Protein AF-A0AB38XUI8-F1 (afdb_monomer_lite)

Sequence (449 aa):
MATIQISPALLRLGAYDFNLREKRDERARERDRKMQDQQKALLKIERERARHKERVVAVERRLTELEGVLDTSTDVDVRADAIREHTVLMREWRGLGVIPAAEKLDAALESLRHARELAEGTLPTLKRMATENLKNAHNQHEHEKWAVYLEQLDACERREEDRRITEWSQKSRTRMIATFSELDWNAFLEQPGEIAMVTLTYPGDWQAVAPDAKTVYAHLNRLRLQFQRDWGRELLGVWKREFQRRGAPHYHLLMVVPEGACTVKSPVTSEKVQVDFTGWLAATWAKIVAADQSSGERARHLMAGTGVHHTRQSFESSRHASFYFSKYAAKSADGGSKGYQNVAPAQWIESGAGIGRFWGVFGLKKVMAVALITADEMIFFGRVLARWAHAQFGTKRRMLGKWRAGWLLMDDAPGMAKDLFRALNAYRSGDKKLPVGMRGSVTLRQATQ

Foldseek 3Di:
DDKDWFFPVADDDDDDDDDDPVVVVVVVVVVVVVVVVVVVVVVVVVVVVVVLVVLLVVLVVLLVVLVVCCVPDPDPVSVVVSVVVNVVSVVVNVVSVPDPPVRVLVVVLVCLVVDPDDDPPPLVVQLVVLVVQCVVPPDPVSVVVSVVSNVSSVVSVVVVLVVFDQWCDPVNLVVLLVQLLQWNCVVQVPDPAFKWWKKFWAFPVQCVQDVELVSVVVLVVQLQVVCCVFVVDGWFWKKFWWADPVQTIMMIITTGADDDWTWDQDLPPRDTDTDGSLQVSLRSSLCSRVVPPDPVRSVVCSVVRMDIGGDPDDPPASLSRSVVVSVVNCPQCPPDPNVNGGGHDPSHVVVVDRSDRRMDTTPIDRRTDIDDDDPVLVVVLLLLVVQLCCQVPNPDDFPQDPPSSTDDRDRCSNVVVVQSVVQSVCVVVVHPDRDPSSCHDPVVNVVVD

pLDDT: mean 74.23, std 16.99, range [22.23, 98.0]

Secondary structure (DSSP, 8-state):
-EEEEE-STT---S---S-TTHHHHHHHHHHHHHHHHHHHHHHHHHHHHHHHHHHHHHHHHHHHHHHHHHHH---HHHHHHHHHHHHHHHHHHHHTT---HHHHHHHHHHHHHH-SS--SSHHHHHHHHHHHHHHT--SHHHHHHHHHHHHHHHHHHHHHHHH---B--HHHHHHHHHHHHTB-HHHHHTSSSEEEEEEE---TTHHHH-SSHHHHHHHHHHHHHHHHHHSSS---EEEEEEE-TTS-EEEEEEEEEPPS-EEEE-TTT--EEEE-HHHHHHHHHHHHHSTTS-HHHHHHHHHHSEEEEE--S---SHHHHHHHHHHHHHGGGSSSTTGGGGB--HHHHHT------SEEEESPPBP-EEEEE-HHHHHHHHHHHHHHHHHHHTTS--EE-GGG-EE---S-HHHHHHHHHHHHHHHHHT-----GGGG--HHHHHTT-

InterPro domains:
  IPR056906 Replication-associated protein ORF2/G2P domain [PF23343] (197-332)

Radius of gyration: 29.85 Å; chains: 1; bounding box: 70×62×89 Å

Structure (mmCIF, N/CA/C/O backbone):
data_AF-A0AB38XUI8-F1
#
_entry.id   AF-A0AB38XUI8-F1
#
loop_
_atom_site.group_PDB
_atom_site.id
_atom_site.type_symbol
_atom_site.label_atom_id
_atom_site.label_alt_id
_atom_site.label_comp_id
_atom_site.label_asym_id
_atom_site.label_entity_id
_atom_site.label_seq_id
_atom_site.pdbx_PDB_ins_code
_atom_site.Cartn_x
_atom_site.Cartn_y
_atom_site.Cartn_z
_atom_site.occupancy
_atom_site.B_iso_or_equiv
_atom_site.auth_seq_id
_atom_site.auth_comp_id
_atom_site.auth_asym_id
_atom_site.auth_atom_id
_atom_site.pdbx_PDB_model_num
ATOM 1 N N . MET A 1 1 ? 26.097 -6.450 -15.087 1.00 22.31 1 MET A N 1
ATOM 2 C CA . MET A 1 1 ? 24.732 -6.965 -15.335 1.00 22.31 1 MET A CA 1
ATOM 3 C C . MET A 1 1 ? 23.747 -5.812 -15.245 1.00 22.31 1 MET A C 1
ATOM 5 O O . MET A 1 1 ? 23.709 -5.156 -14.211 1.00 22.31 1 MET A O 1
ATOM 9 N N . ALA A 1 2 ? 23.004 -5.530 -16.315 1.00 22.23 2 ALA A N 1
ATOM 10 C CA . ALA A 1 2 ? 21.940 -4.529 -16.316 1.00 22.23 2 ALA A CA 1
ATOM 11 C C . ALA A 1 2 ? 20.593 -5.238 -16.508 1.00 22.23 2 ALA A C 1
ATOM 13 O O . ALA A 1 2 ? 20.420 -5.988 -17.463 1.00 22.23 2 ALA A O 1
ATOM 14 N N . THR A 1 3 ? 19.660 -5.017 -15.586 1.00 23.91 3 THR A N 1
ATOM 15 C CA . THR A 1 3 ? 18.293 -5.543 -15.651 1.00 23.91 3 THR A CA 1
ATOM 16 C C . THR A 1 3 ? 17.431 -4.533 -16.402 1.00 23.91 3 THR A C 1
ATOM 18 O O . THR A 1 3 ? 17.243 -3.417 -15.914 1.00 23.91 3 THR A O 1
ATOM 21 N N . ILE A 1 4 ? 16.899 -4.893 -17.574 1.00 33.00 4 ILE A N 1
ATOM 22 C CA . ILE A 1 4 ? 15.810 -4.122 -18.190 1.00 33.00 4 ILE A CA 1
ATOM 23 C C . ILE A 1 4 ? 14.504 -4.592 -17.556 1.00 33.00 4 ILE A C 1
ATOM 25 O O . ILE A 1 4 ? 14.179 -5.776 -17.586 1.00 33.00 4 ILE A O 1
ATOM 29 N N . GLN A 1 5 ? 13.774 -3.650 -16.973 1.00 32.94 5 GLN A N 1
ATOM 30 C CA . GLN A 1 5 ? 12.448 -3.860 -16.420 1.00 32.94 5 GLN A CA 1
ATOM 31 C C . GLN A 1 5 ? 11.414 -3.483 -17.489 1.00 32.94 5 GLN A C 1
ATOM 33 O O . GLN A 1 5 ? 11.161 -2.306 -17.735 1.00 32.94 5 GLN A O 1
ATOM 38 N N . ILE A 1 6 ? 10.854 -4.488 -18.161 1.00 36.38 6 ILE A N 1
ATOM 39 C CA . ILE A 1 6 ? 9.693 -4.343 -19.053 1.00 36.38 6 ILE A CA 1
ATOM 40 C C . ILE A 1 6 ? 8.450 -4.708 -18.232 1.00 36.38 6 ILE A C 1
ATOM 42 O O . ILE A 1 6 ? 8.545 -5.634 -17.432 1.00 36.38 6 ILE A O 1
ATOM 46 N N . SER A 1 7 ? 7.315 -4.020 -18.422 1.00 29.34 7 SER A N 1
ATOM 47 C CA . SER A 1 7 ? 6.051 -4.270 -17.706 1.00 29.34 7 SER A CA 1
ATOM 48 C C . SER A 1 7 ? 5.098 -5.269 -18.416 1.00 29.34 7 SER A C 1
ATOM 50 O O . SER A 1 7 ? 4.423 -4.873 -19.354 1.00 29.34 7 SER A O 1
ATOM 52 N N . PRO A 1 8 ? 5.029 -6.557 -18.025 1.00 31.69 8 PRO A N 1
ATOM 53 C CA . PRO A 1 8 ? 4.013 -7.604 -18.168 1.00 31.69 8 PRO A CA 1
ATOM 54 C C . PRO A 1 8 ? 2.541 -7.445 -18.488 1.00 31.69 8 PRO A C 1
ATOM 56 O O . PRO A 1 8 ? 1.861 -8.464 -18.396 1.00 31.69 8 PRO A O 1
ATOM 59 N N . ALA A 1 9 ? 2.012 -6.299 -18.897 1.00 30.09 9 ALA A N 1
ATOM 60 C CA . ALA A 1 9 ? 0.751 -6.311 -19.654 1.00 30.09 9 ALA A CA 1
ATOM 61 C C . ALA A 1 9 ? 0.889 -7.109 -20.996 1.00 30.09 9 ALA A C 1
ATOM 63 O O . ALA A 1 9 ? 0.419 -6.686 -22.040 1.00 30.09 9 ALA A O 1
ATOM 64 N N . LEU A 1 10 ? 1.664 -8.206 -21.016 1.00 36.53 10 LEU A N 1
ATOM 65 C CA . LEU A 1 10 ? 2.715 -8.448 -22.001 1.00 36.53 10 LEU A CA 1
ATOM 66 C C . LEU A 1 10 ? 3.276 -9.887 -22.021 1.00 36.53 10 LEU A C 1
ATOM 68 O O . LEU A 1 10 ? 3.996 -10.247 -22.947 1.00 36.53 10 LEU A O 1
ATOM 72 N N . LEU A 1 11 ? 2.956 -10.755 -21.058 1.00 28.22 11 LEU A N 1
ATOM 73 C CA . LEU A 1 11 ? 3.385 -12.159 -21.111 1.00 28.22 11 LEU A CA 1
ATOM 74 C C . LEU A 1 11 ? 2.245 -13.092 -20.728 1.00 28.22 11 LEU A C 1
ATOM 76 O O . LEU A 1 11 ? 2.038 -13.356 -19.547 1.00 28.22 11 LEU A O 1
ATOM 80 N N . ARG A 1 12 ? 1.555 -13.608 -21.752 1.00 26.92 12 ARG A N 1
ATOM 81 C CA . ARG A 1 12 ? 1.104 -15.006 -21.887 1.00 26.92 12 ARG A CA 1
ATOM 82 C C . ARG A 1 12 ? 0.215 -15.128 -23.119 1.00 26.92 12 ARG A C 1
ATOM 84 O O . ARG A 1 12 ? -0.955 -14.804 -23.034 1.00 26.92 12 ARG A O 1
ATOM 91 N N . LEU A 1 13 ? 0.742 -15.666 -24.213 1.00 26.94 13 LEU A N 1
ATOM 92 C CA . LEU A 1 13 ? -0.017 -16.587 -25.063 1.00 26.94 13 LEU A CA 1
ATOM 93 C C . LEU A 1 13 ? 0.980 -17.549 -25.710 1.00 26.94 13 LEU A C 1
ATOM 95 O O . LEU A 1 13 ? 1.659 -17.232 -26.681 1.00 26.94 13 LEU A O 1
ATOM 99 N N . GLY A 1 14 ? 1.088 -18.716 -25.088 1.00 29.19 14 GLY A N 1
ATOM 100 C CA . GLY A 1 14 ? 1.850 -19.864 -25.549 1.00 29.19 14 GLY A CA 1
ATOM 101 C C . GLY A 1 14 ? 1.426 -21.052 -24.700 1.00 29.19 14 GLY A C 1
ATOM 102 O O . GLY A 1 14 ? 2.014 -21.280 -23.651 1.00 29.19 14 GLY A O 1
ATOM 103 N N . ALA A 1 15 ? 0.370 -21.729 -25.162 1.00 28.17 15 ALA A N 1
ATOM 104 C CA . ALA A 1 15 ? -0.296 -22.897 -24.580 1.00 28.17 15 ALA A CA 1
ATOM 105 C C . ALA A 1 15 ? -1.107 -22.647 -23.285 1.00 28.17 15 ALA A C 1
ATOM 107 O O . ALA A 1 15 ? -0.548 -22.383 -22.226 1.00 28.17 15 ALA A O 1
ATOM 108 N N . TYR A 1 16 ? -2.438 -22.787 -23.336 1.00 25.38 16 TYR A N 1
ATOM 109 C CA . TYR A 1 16 ? -3.068 -24.039 -22.894 1.00 25.38 16 TYR A CA 1
ATOM 110 C C . TYR A 1 16 ? -4.595 -24.062 -23.045 1.00 25.38 16 TYR A C 1
ATOM 112 O O . TYR A 1 16 ? -5.301 -23.088 -22.801 1.00 25.38 16 TYR A O 1
ATOM 120 N N . ASP A 1 17 ? -5.005 -25.265 -23.417 1.00 29.25 17 ASP A N 1
ATOM 121 C CA . ASP A 1 17 ? -6.295 -25.848 -23.752 1.00 29.25 17 ASP A CA 1
ATOM 122 C C . ASP A 1 17 ? -7.455 -25.685 -22.747 1.00 29.25 17 ASP A C 1
ATOM 124 O O . ASP A 1 17 ? -7.273 -25.495 -21.537 1.00 29.25 17 ASP A O 1
ATOM 128 N N . PHE A 1 18 ? -8.662 -25.846 -23.293 1.00 30.31 18 PHE A N 1
ATOM 129 C CA . PHE A 1 18 ? -9.975 -25.838 -22.650 1.00 30.31 18 PHE A CA 1
ATOM 130 C C . PHE A 1 18 ? -10.109 -26.959 -21.600 1.00 30.31 18 PHE A C 1
ATOM 132 O O . PHE A 1 18 ? -10.164 -28.132 -21.942 1.00 30.31 18 PHE A O 1
ATOM 139 N N . ASN A 1 19 ? -10.190 -26.597 -20.312 1.00 39.06 19 ASN A N 1
ATOM 140 C CA . ASN A 1 19 ? -11.051 -27.244 -19.299 1.00 39.06 19 ASN A CA 1
ATOM 141 C C . ASN A 1 19 ? -10.868 -26.547 -17.936 1.00 39.06 19 ASN A C 1
ATOM 143 O O . ASN A 1 19 ? -10.040 -26.929 -17.106 1.00 39.06 19 ASN A O 1
ATOM 147 N N . LEU A 1 20 ? -11.605 -25.449 -17.726 1.00 36.53 20 LEU A N 1
ATOM 148 C CA . LEU A 1 20 ? -11.442 -24.537 -16.579 1.00 36.53 20 LEU A CA 1
ATOM 149 C C . LEU A 1 20 ? -12.380 -24.816 -15.393 1.00 36.53 20 LEU A C 1
ATOM 151 O O . LEU A 1 20 ? -12.177 -24.238 -14.324 1.00 36.53 20 LEU A O 1
ATOM 155 N N . ARG A 1 21 ? -13.387 -25.683 -15.551 1.00 36.25 21 ARG A N 1
ATOM 156 C CA . ARG A 1 21 ? -14.367 -25.970 -14.489 1.00 36.25 21 ARG A CA 1
ATOM 157 C C . ARG A 1 21 ? -13.890 -27.065 -13.533 1.00 36.25 21 ARG A C 1
ATOM 159 O O . ARG A 1 21 ? -13.834 -26.822 -12.337 1.00 36.25 21 ARG A O 1
ATOM 166 N N . GLU A 1 22 ? -13.406 -28.188 -14.055 1.00 38.72 22 GLU A N 1
ATOM 167 C CA . GLU A 1 22 ? -12.910 -29.314 -13.241 1.00 38.72 22 GLU A CA 1
ATOM 168 C C . GLU A 1 22 ? -11.632 -28.955 -12.456 1.00 38.72 22 GLU A C 1
ATOM 170 O O . GLU A 1 22 ? -11.520 -29.203 -11.256 1.00 38.72 22 GLU A O 1
ATOM 175 N N . LYS A 1 23 ? -10.713 -28.209 -13.089 1.00 45.94 23 LYS A N 1
ATOM 176 C CA . LYS A 1 23 ? -9.478 -27.717 -12.450 1.00 45.94 23 LYS A CA 1
ATOM 177 C C . LYS A 1 23 ? -9.719 -26.662 -11.366 1.00 45.94 23 LYS A C 1
ATOM 179 O O . LYS A 1 23 ? -8.810 -26.396 -10.582 1.00 45.94 23 LYS A O 1
ATOM 184 N N . ARG A 1 24 ? -10.880 -25.995 -11.326 1.00 45.84 24 ARG A N 1
ATOM 185 C CA . ARG A 1 24 ? -11.182 -24.970 -10.306 1.00 45.84 24 ARG A CA 1
ATOM 186 C C . ARG A 1 24 ? -11.507 -25.612 -8.961 1.00 45.84 24 ARG A C 1
ATOM 188 O O . ARG A 1 24 ? -10.969 -25.156 -7.953 1.00 45.84 24 ARG A O 1
ATOM 195 N N . ASP A 1 25 ? -12.283 -26.689 -8.976 1.00 45.75 25 ASP A N 1
ATOM 196 C CA . ASP A 1 25 ? -12.695 -27.403 -7.767 1.00 45.75 25 ASP A CA 1
ATOM 197 C C . ASP A 1 25 ? -11.553 -28.248 -7.201 1.00 45.75 25 ASP A C 1
ATOM 199 O O . ASP A 1 25 ? -11.343 -28.286 -5.988 1.00 45.75 25 ASP A O 1
ATOM 203 N N . GLU A 1 26 ? -10.735 -28.840 -8.072 1.00 48.94 26 GLU A N 1
ATOM 204 C CA . GLU A 1 26 ? -9.533 -29.569 -7.669 1.00 48.94 26 GLU A CA 1
ATOM 205 C C . GLU A 1 26 ? -8.489 -28.625 -7.043 1.00 48.94 26 GLU A C 1
ATOM 207 O O . GLU A 1 26 ? -7.968 -28.897 -5.962 1.00 48.94 26 GLU A O 1
ATOM 212 N N . ARG A 1 27 ? -8.281 -27.432 -7.628 1.00 54.72 27 ARG A N 1
ATOM 213 C CA . ARG A 1 27 ? -7.409 -26.385 -7.058 1.00 54.72 27 ARG A CA 1
ATOM 214 C C . ARG A 1 27 ? -7.965 -25.754 -5.784 1.00 54.72 27 ARG A C 1
ATOM 216 O O . ARG A 1 27 ? -7.176 -25.209 -5.016 1.00 54.72 27 ARG A O 1
ATOM 223 N N . ALA A 1 28 ? -9.282 -25.746 -5.583 1.00 51.09 28 ALA A N 1
ATOM 224 C CA . ALA A 1 28 ? -9.900 -25.265 -4.348 1.00 51.09 28 ALA A CA 1
ATOM 225 C C . ALA A 1 28 ? -9.664 -26.267 -3.209 1.00 51.09 28 ALA A C 1
ATOM 227 O O . ALA A 1 28 ? -9.125 -25.888 -2.173 1.00 51.09 28 ALA A O 1
ATOM 228 N N . ARG A 1 29 ? -9.912 -27.563 -3.451 1.00 62.28 29 ARG A N 1
ATOM 229 C CA . ARG A 1 29 ? -9.604 -28.635 -2.486 1.00 62.28 29 ARG A CA 1
ATOM 230 C C . ARG A 1 29 ? -8.107 -28.730 -2.191 1.00 62.28 29 ARG A C 1
ATOM 232 O O . ARG A 1 29 ? -7.712 -28.916 -1.043 1.00 62.28 29 ARG A O 1
ATOM 239 N N . GLU A 1 30 ? -7.260 -28.552 -3.205 1.00 60.50 30 GLU A N 1
ATOM 240 C CA . GLU A 1 30 ? -5.805 -28.519 -3.035 1.00 60.50 30 GLU A CA 1
ATOM 241 C C . GLU A 1 30 ? -5.346 -27.288 -2.234 1.00 60.50 30 GLU A C 1
ATOM 243 O O . GLU A 1 30 ? -4.426 -27.395 -1.423 1.00 60.50 30 GLU A O 1
ATOM 248 N N . ARG A 1 31 ? -5.994 -26.125 -2.406 1.00 60.06 31 ARG A N 1
ATOM 249 C CA . ARG A 1 31 ? -5.732 -24.926 -1.591 1.00 60.06 31 ARG A CA 1
ATOM 250 C C . ARG A 1 31 ? -6.140 -25.119 -0.139 1.00 60.06 31 ARG A C 1
ATOM 252 O O . ARG A 1 31 ? -5.352 -24.768 0.731 1.00 60.06 31 ARG A O 1
ATOM 259 N N . ASP A 1 32 ? -7.306 -25.696 0.119 1.00 60.72 32 ASP A N 1
ATOM 260 C CA . ASP A 1 32 ? -7.783 -25.930 1.484 1.00 60.72 32 ASP A CA 1
ATOM 261 C C . ASP A 1 32 ? -6.918 -26.965 2.205 1.00 60.72 32 ASP A C 1
ATOM 263 O O . ASP A 1 32 ? -6.529 -26.756 3.355 1.00 60.72 32 ASP A O 1
ATOM 267 N N . ARG A 1 33 ? -6.502 -28.028 1.503 1.00 68.62 33 ARG A N 1
ATOM 268 C CA . ARG A 1 33 ? -5.540 -29.004 2.029 1.00 68.62 33 ARG A CA 1
ATOM 269 C C . ARG A 1 33 ? -4.186 -28.354 2.323 1.00 68.62 33 ARG A C 1
ATOM 271 O O . ARG A 1 33 ? -3.662 -28.527 3.417 1.00 68.62 33 ARG A O 1
ATOM 278 N N . LYS A 1 34 ? -3.663 -27.523 1.410 1.00 63.59 34 LYS A N 1
ATOM 279 C CA . LYS A 1 34 ? -2.417 -26.764 1.632 1.00 63.59 34 LYS A CA 1
ATOM 280 C C . LYS A 1 34 ? -2.531 -25.772 2.790 1.00 63.59 34 LYS A C 1
ATOM 282 O O . LYS A 1 34 ? -1.576 -25.634 3.542 1.00 63.59 34 LYS A O 1
ATOM 287 N N . MET A 1 35 ? -3.677 -25.116 2.965 1.00 57.41 35 MET A N 1
ATOM 288 C CA . MET A 1 35 ? -3.933 -24.212 4.092 1.00 57.41 35 MET A CA 1
ATOM 289 C C . MET A 1 35 ? -3.971 -24.961 5.429 1.00 57.41 35 MET A C 1
ATOM 291 O O . MET A 1 35 ? -3.376 -24.502 6.403 1.00 57.41 35 MET A O 1
ATOM 295 N N . GLN A 1 36 ? -4.613 -26.132 5.477 1.00 66.06 36 GLN A N 1
ATOM 296 C CA . GLN A 1 36 ? -4.626 -26.983 6.670 1.00 66.06 36 GLN A CA 1
ATOM 297 C C . GLN A 1 36 ? -3.237 -27.552 6.987 1.00 66.06 36 GLN A C 1
ATOM 299 O O . GLN A 1 36 ? -2.828 -27.564 8.149 1.00 66.06 36 GLN A O 1
ATOM 304 N N . ASP A 1 37 ? -2.482 -27.969 5.970 1.00 67.44 37 ASP A N 1
ATOM 305 C CA . ASP A 1 37 ? -1.108 -28.447 6.135 1.00 67.44 37 ASP A CA 1
ATOM 306 C C . ASP A 1 37 ? -0.173 -27.312 6.588 1.00 67.44 37 ASP A C 1
ATOM 308 O O . ASP A 1 37 ? 0.671 -27.519 7.461 1.00 67.44 37 ASP A O 1
ATOM 312 N N . GLN A 1 38 ? -0.377 -26.084 6.095 1.00 55.72 38 GLN A N 1
ATOM 313 C CA . GLN A 1 38 ? 0.326 -24.886 6.566 1.00 55.72 38 GLN A CA 1
ATOM 314 C C . GLN A 1 38 ? -0.019 -24.541 8.018 1.00 55.72 38 GLN A C 1
ATOM 316 O O . GLN A 1 38 ? 0.884 -24.238 8.794 1.00 55.72 38 GLN A O 1
ATOM 321 N N . GLN A 1 39 ? -1.288 -24.630 8.426 1.00 57.84 39 GLN A N 1
ATOM 322 C CA . GLN A 1 39 ? -1.681 -24.421 9.825 1.00 57.84 39 GLN A CA 1
ATOM 323 C C . GLN A 1 39 ? -1.080 -25.481 10.756 1.00 57.84 39 GLN A C 1
ATOM 325 O O . GLN A 1 39 ? -0.577 -25.143 11.827 1.00 57.84 39 GLN A O 1
ATOM 330 N N . LYS A 1 40 ? -1.059 -26.754 10.342 1.00 68.75 40 LYS A N 1
ATOM 331 C CA . LYS A 1 40 ? -0.398 -27.829 11.099 1.00 68.75 40 LYS A CA 1
ATOM 332 C C . LYS A 1 40 ? 1.114 -27.618 11.189 1.00 68.75 40 LYS A C 1
ATOM 334 O O . LYS A 1 40 ? 1.689 -27.827 12.256 1.00 68.75 40 LYS A O 1
ATOM 339 N N . ALA A 1 41 ? 1.751 -27.172 10.105 1.00 60.34 41 ALA A N 1
ATOM 340 C CA . ALA A 1 41 ? 3.170 -26.833 10.098 1.00 60.34 41 ALA A CA 1
ATOM 341 C C . ALA A 1 41 ? 3.477 -25.648 11.027 1.00 60.34 41 ALA A C 1
ATOM 343 O O . ALA A 1 41 ? 4.437 -25.716 11.787 1.00 60.34 41 ALA A O 1
ATOM 344 N N . LEU A 1 42 ? 2.638 -24.607 11.038 1.00 52.91 42 LEU A N 1
ATOM 345 C CA . LEU A 1 42 ? 2.782 -23.461 11.942 1.00 52.91 42 LEU A CA 1
ATOM 346 C C . LEU A 1 42 ? 2.653 -23.871 13.412 1.00 52.91 42 LEU A C 1
ATOM 348 O O . LEU A 1 42 ? 3.529 -23.540 14.204 1.00 52.91 42 LEU A O 1
ATOM 352 N N . LEU A 1 43 ? 1.643 -24.673 13.764 1.00 68.75 43 LEU A N 1
ATOM 353 C CA . LEU A 1 43 ? 1.487 -25.200 15.126 1.00 68.75 43 LEU A CA 1
ATOM 354 C C . LEU A 1 43 ? 2.669 -26.088 15.545 1.00 68.75 43 LEU A C 1
ATOM 356 O O . LEU A 1 43 ? 3.088 -26.072 16.703 1.00 68.75 43 LEU A O 1
ATOM 360 N N . LYS A 1 44 ? 3.229 -26.866 14.610 1.00 69.00 44 LYS A N 1
ATOM 361 C CA . LYS A 1 44 ? 4.438 -27.663 14.853 1.00 69.00 44 LYS A CA 1
ATOM 362 C C . LYS A 1 44 ? 5.652 -26.764 15.107 1.00 69.00 44 LYS A C 1
ATOM 364 O O . LYS A 1 44 ? 6.352 -26.990 16.090 1.00 69.00 44 LYS A O 1
ATOM 369 N N . ILE A 1 45 ? 5.848 -25.727 14.291 1.00 56.75 45 ILE A N 1
ATOM 370 C CA . ILE A 1 45 ? 6.918 -24.731 14.452 1.00 56.75 45 ILE A CA 1
ATOM 371 C C . ILE A 1 45 ? 6.777 -23.990 15.786 1.00 56.75 45 ILE A C 1
ATOM 373 O O . ILE A 1 45 ? 7.771 -23.788 16.475 1.00 56.75 45 ILE A O 1
ATOM 377 N N . GLU A 1 46 ? 5.566 -23.606 16.189 1.00 58.81 46 GLU A N 1
ATOM 378 C CA . GLU A 1 46 ? 5.318 -22.941 17.475 1.00 58.81 46 GLU A CA 1
ATOM 379 C C . GLU A 1 46 ? 5.665 -23.847 18.661 1.00 58.81 46 GLU A C 1
ATOM 381 O O . GLU A 1 46 ? 6.355 -23.412 19.585 1.00 58.81 46 GLU A O 1
ATOM 386 N N . ARG A 1 47 ? 5.277 -25.128 18.611 1.00 73.56 47 ARG A N 1
ATOM 387 C CA . ARG A 1 47 ? 5.658 -26.124 19.629 1.00 73.56 47 ARG A CA 1
ATOM 388 C C . ARG A 1 47 ? 7.163 -26.377 19.660 1.00 73.56 47 ARG A C 1
ATOM 390 O O . ARG A 1 47 ? 7.739 -26.529 20.733 1.00 73.56 47 ARG A O 1
ATOM 397 N N . GLU A 1 48 ? 7.812 -26.439 18.501 1.00 69.69 48 GLU A N 1
ATOM 398 C CA . GLU A 1 48 ? 9.269 -26.577 18.402 1.00 69.69 48 GLU A CA 1
ATOM 399 C C . GLU A 1 48 ? 9.993 -25.340 18.942 1.00 69.69 48 GLU A C 1
ATOM 401 O O . GLU A 1 48 ? 10.948 -25.497 19.696 1.00 69.69 48 GLU A O 1
ATOM 406 N N . ARG A 1 49 ? 9.494 -24.127 18.672 1.00 63.59 49 ARG A N 1
ATOM 407 C CA . ARG A 1 49 ? 10.018 -22.878 19.249 1.00 63.59 49 ARG A CA 1
ATOM 408 C C . ARG A 1 49 ? 9.858 -22.816 20.764 1.00 63.59 49 ARG A C 1
ATOM 410 O O . ARG A 1 49 ? 10.788 -22.382 21.439 1.00 63.59 49 ARG A O 1
ATOM 417 N N . ALA A 1 50 ? 8.715 -23.247 21.298 1.00 71.12 50 ALA A N 1
ATOM 418 C CA . ALA A 1 50 ? 8.491 -23.305 22.742 1.00 71.12 50 ALA A CA 1
ATOM 419 C C . ALA A 1 50 ? 9.481 -24.268 23.418 1.00 71.12 50 ALA A C 1
ATOM 421 O O . ALA A 1 50 ? 10.204 -23.859 24.322 1.00 71.12 50 ALA A O 1
ATOM 422 N N . ARG A 1 51 ? 9.613 -25.495 22.890 1.00 75.88 51 ARG A N 1
ATOM 423 C CA . ARG A 1 51 ? 10.589 -26.487 23.380 1.00 75.88 51 ARG A CA 1
ATOM 424 C C . ARG A 1 51 ? 12.032 -26.009 23.258 1.00 75.88 51 ARG A C 1
ATOM 426 O O . ARG A 1 51 ? 12.834 -26.233 24.155 1.00 75.88 51 ARG A O 1
ATOM 433 N N . HIS A 1 52 ? 12.364 -25.340 22.157 1.00 76.06 52 HIS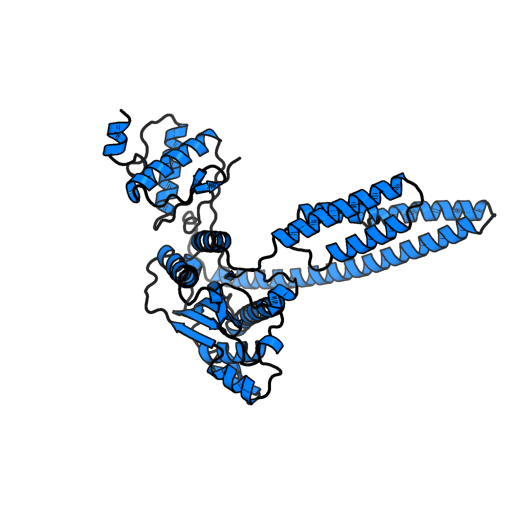 A N 1
ATOM 434 C CA . HIS A 1 52 ? 13.683 -24.756 21.953 1.00 76.06 52 HIS A CA 1
ATOM 435 C C . HIS A 1 52 ? 13.993 -23.687 23.009 1.00 76.06 52 HIS A C 1
ATOM 437 O O . HIS A 1 52 ? 15.055 -23.722 23.622 1.00 76.06 52 HIS A O 1
ATOM 443 N N . LYS A 1 53 ? 13.042 -22.784 23.281 1.00 71.06 53 LYS A N 1
ATOM 444 C CA . LYS A 1 53 ? 13.178 -21.748 24.312 1.00 71.06 53 LYS A CA 1
ATOM 445 C C . LYS A 1 53 ? 13.349 -22.349 25.710 1.00 71.06 53 LYS A C 1
ATOM 447 O O . LYS A 1 53 ? 14.214 -21.903 26.454 1.00 71.06 53 LYS A O 1
ATOM 452 N N . GLU A 1 54 ? 12.561 -23.366 26.051 1.00 84.88 54 GLU A N 1
ATOM 453 C CA . GLU A 1 54 ? 12.700 -24.099 27.316 1.00 84.88 54 GLU A CA 1
ATOM 454 C C . GLU A 1 54 ? 14.072 -24.772 27.435 1.00 84.88 54 GLU A C 1
ATOM 456 O O . GLU A 1 54 ? 14.701 -24.704 28.491 1.00 84.88 54 GLU A O 1
ATOM 461 N N . ARG A 1 55 ? 14.575 -25.369 26.344 1.00 86.50 55 ARG A N 1
ATOM 462 C CA . ARG A 1 55 ? 15.889 -26.018 26.333 1.00 86.50 55 ARG A CA 1
ATOM 463 C C . ARG A 1 55 ? 17.028 -25.021 26.516 1.00 86.50 55 ARG A C 1
ATOM 465 O O . ARG A 1 55 ? 17.927 -25.305 27.297 1.00 86.50 55 ARG A O 1
ATOM 472 N N . VAL A 1 56 ? 16.970 -23.862 25.857 1.00 76.00 56 VAL A N 1
ATOM 473 C CA . VAL A 1 56 ? 17.956 -22.783 26.038 1.00 76.00 56 VAL A CA 1
ATOM 474 C C . VAL A 1 56 ? 18.021 -22.353 27.503 1.00 76.00 56 VAL A C 1
ATOM 476 O O . VAL A 1 56 ? 19.097 -22.378 28.088 1.00 76.00 56 VAL A O 1
ATOM 479 N N . VAL A 1 57 ? 16.869 -22.062 28.119 1.00 80.50 57 VAL A N 1
ATOM 480 C CA . VAL A 1 57 ? 16.801 -21.652 29.532 1.00 80.50 57 VAL A CA 1
ATOM 481 C C . VAL A 1 57 ? 17.350 -22.738 30.462 1.00 80.50 57 VAL A C 1
ATOM 483 O O . VAL A 1 57 ? 18.067 -22.434 31.412 1.00 80.50 57 VAL A O 1
ATOM 486 N N . ALA A 1 58 ? 17.039 -24.009 30.197 1.00 88.38 58 ALA A N 1
ATOM 487 C CA . ALA A 1 58 ? 17.534 -25.120 31.004 1.00 88.38 58 ALA A CA 1
ATOM 488 C C . ALA A 1 58 ? 19.061 -25.282 30.909 1.00 88.38 58 ALA A C 1
ATOM 490 O O . ALA A 1 58 ? 19.713 -25.505 31.928 1.00 88.38 58 ALA A O 1
ATOM 491 N N . VAL A 1 59 ? 19.622 -25.160 29.701 1.00 82.06 59 VAL A N 1
ATOM 492 C CA . VAL A 1 59 ? 21.071 -25.253 29.467 1.00 82.06 59 VAL A CA 1
ATOM 493 C C . VAL A 1 59 ? 21.799 -24.074 30.112 1.00 82.06 59 VAL A C 1
ATOM 495 O O . VAL A 1 59 ? 22.779 -24.296 30.814 1.00 82.06 59 VAL A O 1
ATOM 498 N N . GLU A 1 60 ? 21.299 -22.845 29.951 1.00 82.06 60 GLU A N 1
ATOM 499 C CA . GLU A 1 60 ? 21.877 -21.648 30.583 1.00 82.06 60 GLU A CA 1
ATOM 500 C C . GLU A 1 60 ? 21.883 -21.758 32.107 1.00 82.06 60 GLU A C 1
ATOM 502 O O . GLU A 1 60 ? 22.919 -21.551 32.731 1.00 82.06 60 GLU A O 1
ATOM 507 N N . ARG A 1 61 ? 20.760 -22.175 32.708 1.00 90.25 61 ARG A N 1
ATOM 508 C CA . ARG A 1 61 ? 20.681 -22.373 34.160 1.00 90.25 61 ARG A CA 1
ATOM 509 C C . ARG A 1 61 ? 21.727 -23.375 34.647 1.00 90.25 61 ARG A C 1
ATOM 511 O O . ARG A 1 61 ? 22.393 -23.125 35.646 1.00 90.25 61 ARG A O 1
ATOM 518 N N . ARG A 1 62 ? 21.879 -24.500 33.942 1.00 92.12 62 ARG A N 1
ATOM 519 C CA . ARG A 1 62 ? 22.826 -25.550 34.330 1.00 92.12 62 ARG A CA 1
ATOM 520 C C . ARG A 1 62 ? 24.280 -25.113 34.161 1.00 92.12 62 ARG A C 1
ATOM 522 O O . ARG A 1 62 ? 25.103 -25.460 34.999 1.00 92.12 62 ARG A O 1
ATOM 529 N N . LEU A 1 63 ? 24.589 -24.340 33.121 1.00 79.69 63 LEU A N 1
ATOM 530 C CA . LEU A 1 63 ? 25.915 -23.742 32.953 1.00 79.69 63 LEU A CA 1
ATOM 531 C C . LEU A 1 63 ? 26.257 -22.836 34.141 1.00 79.69 63 LEU A C 1
ATOM 533 O O . LEU A 1 63 ? 27.301 -23.033 34.751 1.00 79.69 63 LEU A O 1
ATOM 537 N N . THR A 1 64 ? 25.336 -21.959 34.551 1.00 81.25 64 THR A N 1
ATOM 538 C CA . THR A 1 64 ? 25.522 -21.099 35.732 1.00 81.25 64 THR A CA 1
ATOM 539 C C . THR A 1 64 ? 25.706 -21.900 37.028 1.00 81.25 64 THR A C 1
ATOM 541 O O . THR A 1 64 ? 26.545 -21.556 37.857 1.00 81.25 64 THR A O 1
ATOM 544 N N . GLU A 1 65 ? 24.952 -22.988 37.218 1.00 89.06 65 GLU A N 1
ATOM 545 C CA . GLU A 1 65 ? 25.139 -23.889 38.368 1.00 89.06 65 GLU A CA 1
ATOM 546 C C . GLU A 1 65 ? 26.547 -24.515 38.376 1.00 89.06 65 GLU A C 1
ATOM 548 O O . GLU A 1 65 ? 27.193 -24.568 39.423 1.00 89.06 65 GLU A O 1
ATOM 553 N N . LEU A 1 66 ? 27.031 -24.978 37.218 1.00 78.25 66 LEU A N 1
ATOM 554 C CA . LEU A 1 66 ? 28.352 -25.598 37.079 1.00 78.25 66 LEU A CA 1
ATOM 555 C C . LEU A 1 66 ? 29.490 -24.594 37.278 1.00 78.25 66 LEU A C 1
ATOM 557 O O . LEU A 1 66 ? 30.470 -24.932 37.935 1.00 78.25 66 LEU A O 1
ATOM 561 N N . GLU A 1 67 ? 29.354 -23.368 36.772 1.00 77.81 67 GLU A N 1
ATOM 562 C CA . GLU A 1 67 ? 30.289 -22.268 37.044 1.00 77.81 67 GLU A CA 1
ATOM 563 C C . GLU A 1 67 ? 30.401 -22.017 38.556 1.00 77.81 67 GLU A C 1
ATOM 565 O O . GLU A 1 67 ? 31.504 -22.000 39.096 1.00 77.81 67 GLU A O 1
ATOM 570 N N . GLY A 1 68 ? 29.273 -21.983 39.274 1.00 79.75 68 GLY A N 1
ATOM 571 C CA . GLY A 1 68 ? 29.270 -21.865 40.735 1.00 79.75 68 GLY A CA 1
ATOM 572 C C . GLY A 1 68 ? 30.005 -23.009 41.452 1.00 79.75 68 GLY A C 1
ATOM 573 O O . GLY A 1 68 ? 30.713 -22.771 42.432 1.00 79.75 68 GLY A O 1
ATOM 574 N N . VAL A 1 69 ? 29.898 -24.250 40.964 1.00 82.81 69 VAL A N 1
ATOM 575 C CA . VAL A 1 69 ? 30.662 -25.398 41.499 1.00 82.81 69 VAL A CA 1
ATOM 576 C C . VAL A 1 69 ? 32.161 -25.252 41.216 1.00 82.81 69 VAL A C 1
ATOM 578 O O . VAL A 1 69 ? 32.983 -25.545 42.086 1.00 82.81 69 VAL A O 1
ATOM 581 N N . LEU A 1 70 ? 32.525 -24.778 40.022 1.00 70.00 70 LEU A N 1
ATOM 582 C CA . LEU A 1 70 ? 33.916 -24.526 39.632 1.00 70.00 70 LEU A CA 1
ATOM 583 C C . LEU A 1 70 ? 34.544 -23.348 40.381 1.00 70.00 70 LEU A C 1
ATOM 585 O O . LEU A 1 70 ? 35.766 -23.325 40.534 1.00 70.00 70 LEU A O 1
ATOM 589 N N . ASP A 1 71 ? 33.743 -22.420 40.887 1.00 72.56 71 ASP A N 1
ATOM 590 C CA . ASP A 1 71 ? 34.232 -21.310 41.703 1.00 72.56 71 ASP A CA 1
ATOM 591 C C . ASP A 1 71 ? 34.379 -21.689 43.184 1.00 72.56 71 ASP A C 1
ATOM 593 O O . ASP A 1 71 ? 35.244 -21.153 43.875 1.00 72.56 71 ASP A O 1
ATOM 597 N N . THR A 1 72 ? 33.569 -22.630 43.684 1.00 81.44 72 THR A N 1
ATOM 598 C CA . THR A 1 72 ? 33.457 -22.906 45.131 1.00 81.44 72 THR A CA 1
ATOM 599 C C . THR A 1 72 ? 34.098 -24.213 45.601 1.00 81.44 72 THR A C 1
ATOM 601 O O . THR A 1 72 ? 34.568 -24.278 46.736 1.00 81.44 72 THR A O 1
ATOM 604 N N . SER A 1 73 ? 34.139 -25.260 44.771 1.00 76.88 73 SER A N 1
ATOM 605 C CA . SER A 1 73 ? 34.672 -26.568 45.175 1.00 76.88 73 SER A CA 1
ATOM 606 C C . SER A 1 73 ? 36.192 -26.642 45.021 1.00 76.88 73 SER A C 1
ATOM 608 O O . SER A 1 73 ? 36.737 -26.231 43.996 1.00 76.88 73 SER A O 1
ATOM 610 N N . THR A 1 74 ? 36.883 -27.224 46.002 1.00 78.25 74 THR A N 1
ATOM 611 C CA . THR A 1 74 ? 38.325 -27.540 45.949 1.00 78.25 74 THR A CA 1
ATOM 612 C C . THR A 1 74 ? 38.607 -29.019 45.670 1.00 78.25 74 THR A C 1
ATOM 614 O O . THR A 1 74 ? 39.762 -29.387 45.461 1.00 78.25 74 THR A O 1
ATOM 617 N N . ASP A 1 75 ? 37.569 -29.858 45.628 1.00 89.00 75 ASP A N 1
ATOM 618 C CA . ASP A 1 75 ? 37.678 -31.284 45.323 1.00 89.00 75 ASP A CA 1
ATOM 619 C C . ASP A 1 75 ? 37.971 -31.490 43.828 1.00 89.00 75 ASP A C 1
ATOM 621 O O . ASP A 1 75 ? 37.236 -31.022 42.952 1.00 89.00 75 ASP A O 1
ATOM 625 N N . VAL A 1 76 ? 39.085 -32.163 43.537 1.00 72.81 76 VAL A N 1
ATOM 626 C CA . VAL A 1 76 ? 39.613 -32.316 42.177 1.00 72.81 76 VAL A CA 1
ATOM 627 C C . VAL A 1 76 ? 38.678 -33.146 41.297 1.00 72.81 76 VAL A C 1
ATOM 629 O O . VAL A 1 76 ? 38.495 -32.801 40.127 1.00 72.81 76 VAL A O 1
ATOM 632 N N . ASP A 1 77 ? 38.048 -34.182 41.847 1.00 79.94 77 ASP A N 1
ATOM 633 C CA . ASP A 1 77 ? 37.182 -35.083 41.089 1.00 79.94 77 ASP A CA 1
ATOM 634 C C . ASP A 1 77 ? 35.849 -34.399 40.764 1.00 79.94 77 ASP A C 1
ATOM 636 O O . ASP A 1 77 ? 35.411 -34.400 39.609 1.00 79.94 77 ASP A O 1
ATOM 640 N N . VAL A 1 78 ? 35.276 -33.682 41.738 1.00 79.25 78 VAL A N 1
ATOM 641 C CA . VAL A 1 78 ? 34.046 -32.889 41.554 1.00 79.25 78 VAL A CA 1
ATOM 642 C C . VAL A 1 78 ? 34.237 -31.793 40.500 1.00 79.25 78 VAL A C 1
ATOM 644 O O . VAL A 1 78 ? 33.377 -31.584 39.640 1.00 79.25 78 VAL A O 1
ATOM 647 N N . ARG A 1 79 ? 35.379 -31.095 40.521 1.00 79.88 79 ARG A N 1
ATOM 648 C CA . ARG A 1 79 ? 35.706 -30.078 39.509 1.00 79.88 79 ARG A CA 1
ATOM 649 C C . ARG A 1 79 ? 35.925 -30.698 38.130 1.00 79.88 79 ARG A C 1
ATOM 651 O O . ARG A 1 79 ? 35.481 -30.131 37.132 1.00 79.88 79 ARG A O 1
ATOM 658 N N . ALA A 1 80 ? 36.601 -31.845 38.055 1.00 69.62 80 ALA A N 1
ATOM 659 C CA . ALA A 1 80 ? 36.851 -32.531 36.792 1.00 69.62 80 ALA A CA 1
ATOM 660 C C . ALA A 1 80 ? 35.543 -32.993 36.125 1.00 69.62 80 ALA A C 1
ATOM 662 O O . ALA A 1 80 ? 35.404 -32.863 34.906 1.00 69.62 80 ALA A O 1
ATOM 663 N N . ASP A 1 81 ? 34.573 -33.474 36.907 1.00 80.56 81 ASP A N 1
ATOM 664 C CA . ASP A 1 81 ? 33.222 -33.787 36.427 1.00 80.56 81 ASP A CA 1
ATOM 665 C C . ASP A 1 81 ? 32.472 -32.540 35.943 1.00 80.56 81 ASP A C 1
ATOM 667 O O . ASP A 1 81 ? 31.930 -32.539 34.833 1.00 80.56 81 ASP A O 1
ATOM 671 N N . ALA A 1 82 ? 32.513 -31.448 36.711 1.00 76.75 82 ALA A N 1
ATOM 672 C CA . ALA A 1 82 ? 31.859 -30.196 36.337 1.00 76.75 82 ALA A CA 1
ATOM 673 C C . ALA A 1 82 ? 32.416 -29.606 35.025 1.00 76.75 82 ALA A C 1
ATOM 675 O O . ALA A 1 82 ? 31.642 -29.176 34.170 1.00 76.75 82 ALA A O 1
ATOM 676 N N . ILE A 1 83 ? 33.737 -29.654 34.801 1.00 72.56 83 ILE A N 1
ATOM 677 C CA . ILE A 1 83 ? 34.369 -29.207 33.542 1.00 72.56 83 ILE A CA 1
ATOM 678 C C . ILE A 1 83 ? 33.891 -30.046 32.349 1.00 72.56 83 ILE A C 1
ATOM 680 O O . ILE A 1 83 ? 33.624 -29.498 31.271 1.00 72.56 83 ILE A O 1
ATOM 684 N N . ARG A 1 84 ? 33.778 -31.372 32.515 1.00 83.81 84 ARG A N 1
ATOM 685 C CA . ARG A 1 84 ? 33.300 -32.272 31.454 1.00 83.81 84 ARG A CA 1
ATOM 686 C C . ARG A 1 84 ? 31.866 -31.935 31.056 1.00 83.81 84 ARG A C 1
ATOM 688 O O . ARG A 1 84 ? 31.601 -31.744 29.868 1.00 83.81 84 ARG A O 1
ATOM 695 N N . GLU A 1 85 ? 30.969 -31.815 32.032 1.00 86.50 85 GLU A N 1
ATOM 696 C CA . GLU A 1 85 ? 29.560 -31.481 31.791 1.00 86.50 85 GLU A CA 1
ATOM 697 C C . GLU A 1 85 ? 29.419 -30.082 31.168 1.00 86.50 85 GLU A C 1
ATOM 699 O O . GLU A 1 85 ? 28.747 -29.917 30.146 1.00 86.50 85 GLU A O 1
ATOM 704 N N . HIS A 1 86 ? 30.140 -29.094 31.703 1.00 85.44 86 HIS A N 1
ATOM 705 C CA . HIS A 1 86 ? 30.144 -27.720 31.204 1.00 85.44 86 HIS A CA 1
ATOM 706 C C . HIS A 1 86 ? 30.592 -27.648 29.738 1.00 85.44 86 HIS A C 1
ATOM 708 O O . HIS A 1 86 ? 29.976 -26.972 28.916 1.00 85.44 86 HIS A O 1
ATOM 714 N N . THR A 1 87 ? 31.633 -28.395 29.364 1.00 73.88 87 THR A N 1
ATOM 715 C CA . THR A 1 87 ? 32.138 -28.433 27.981 1.00 73.88 87 THR A CA 1
ATOM 716 C C . THR A 1 87 ? 31.098 -28.991 27.002 1.00 73.88 87 THR A C 1
ATOM 718 O O . THR A 1 87 ? 30.953 -28.481 25.885 1.00 73.88 87 THR A O 1
ATOM 721 N N . VAL A 1 88 ? 30.351 -30.020 27.411 1.00 86.81 88 VAL A N 1
ATOM 722 C CA . VAL A 1 88 ? 29.274 -30.612 26.603 1.00 86.81 88 VAL A CA 1
ATOM 723 C C . VAL A 1 88 ? 28.112 -29.631 26.454 1.00 86.81 88 VAL A C 1
ATOM 725 O O . VAL A 1 88 ? 27.668 -29.378 25.331 1.00 86.81 88 VAL A O 1
ATOM 728 N N . LEU A 1 89 ? 27.674 -29.020 27.556 1.00 81.12 89 LEU A N 1
ATOM 729 C CA . LEU A 1 89 ? 26.571 -28.058 27.559 1.00 81.12 89 LEU A CA 1
ATOM 730 C C . LEU A 1 89 ? 26.910 -26.774 26.797 1.00 81.12 89 LEU A C 1
ATOM 732 O O . LEU A 1 89 ? 26.053 -26.258 26.091 1.00 81.12 89 LEU A O 1
ATOM 736 N N . MET A 1 90 ? 28.159 -26.303 26.827 1.00 73.25 90 MET A N 1
ATOM 737 C CA . MET A 1 90 ? 28.601 -25.162 26.014 1.00 73.25 90 MET A CA 1
ATOM 738 C C . MET A 1 90 ? 28.552 -25.457 24.512 1.00 73.25 90 MET A C 1
ATOM 740 O O . MET A 1 90 ? 28.218 -24.581 23.710 1.00 73.25 90 MET A O 1
ATOM 744 N N . ARG A 1 91 ? 28.866 -26.693 24.102 1.00 77.00 91 ARG A N 1
ATOM 745 C CA . ARG A 1 91 ? 28.728 -27.116 22.701 1.00 77.00 91 ARG A CA 1
ATOM 746 C C . ARG A 1 91 ? 27.257 -27.206 22.299 1.00 77.00 91 ARG A C 1
ATOM 748 O O . ARG A 1 91 ? 26.905 -26.767 21.205 1.00 77.00 91 ARG A O 1
ATOM 755 N N . GLU A 1 92 ? 26.410 -27.733 23.180 1.00 83.44 92 GLU A N 1
ATOM 756 C CA . GLU A 1 92 ? 24.962 -27.781 22.970 1.00 83.44 92 GLU A CA 1
ATOM 757 C C . GLU A 1 92 ? 24.359 -26.371 22.880 1.00 83.44 92 GLU A C 1
ATOM 759 O O . GLU A 1 92 ? 23.637 -26.080 21.931 1.00 83.44 92 GLU A O 1
ATOM 764 N N . TRP A 1 93 ? 24.718 -25.470 23.795 1.00 79.19 93 TRP A N 1
ATOM 765 C CA . TRP A 1 93 ? 24.261 -24.079 23.828 1.00 79.19 93 TRP A CA 1
ATOM 766 C C . TRP A 1 93 ? 24.596 -23.330 22.529 1.00 79.19 93 TRP A C 1
ATOM 768 O O . TRP A 1 93 ? 23.731 -22.670 21.951 1.00 79.19 93 TRP A O 1
ATOM 778 N N . ARG A 1 94 ? 25.808 -23.527 21.986 1.00 71.12 94 ARG A N 1
ATOM 779 C CA . ARG A 1 94 ? 26.187 -23.016 20.654 1.00 71.12 94 ARG A CA 1
ATOM 780 C C . ARG A 1 94 ? 25.372 -23.659 19.527 1.00 71.12 94 ARG A C 1
ATOM 782 O O . ARG A 1 94 ? 24.958 -22.969 18.599 1.00 71.12 94 ARG A O 1
ATOM 789 N N . GLY A 1 95 ? 25.111 -24.964 19.608 1.00 74.88 95 GLY A N 1
ATOM 790 C CA . GLY A 1 95 ? 24.272 -25.697 18.651 1.00 74.88 95 GLY A CA 1
ATOM 791 C C . GLY A 1 95 ? 22.797 -25.276 18.661 1.00 74.88 95 GLY A C 1
ATOM 792 O O . GLY A 1 95 ? 22.117 -25.401 17.645 1.00 74.88 95 GLY A O 1
ATOM 793 N N . LEU A 1 96 ? 22.314 -24.717 19.775 1.00 75.56 96 LEU A N 1
ATOM 794 C CA . LEU A 1 96 ? 20.984 -24.118 19.905 1.00 75.56 96 LEU A CA 1
ATOM 795 C C . LEU A 1 96 ? 20.900 -22.707 19.283 1.00 75.56 96 LEU A C 1
ATOM 797 O O . LEU A 1 96 ? 19.840 -22.094 19.306 1.00 75.56 96 LEU A O 1
ATOM 801 N N . GLY A 1 97 ? 21.972 -22.174 18.689 1.00 61.47 97 GLY A N 1
ATOM 802 C CA . GLY A 1 97 ? 21.922 -20.891 17.978 1.00 61.47 97 GLY A CA 1
ATOM 803 C C . GLY A 1 97 ? 21.756 -19.671 18.891 1.00 61.47 97 GLY A C 1
ATOM 804 O O . GLY A 1 97 ? 21.297 -18.620 18.438 1.00 61.47 97 GLY A O 1
ATOM 805 N N . VAL A 1 98 ? 22.118 -19.789 20.173 1.00 59.72 98 VAL A N 1
ATOM 806 C CA . VAL A 1 98 ? 22.188 -18.650 21.092 1.00 59.72 98 VAL A CA 1
ATOM 807 C C . VAL A 1 98 ? 23.475 -17.881 20.803 1.00 59.72 98 VAL A C 1
ATOM 809 O O . VAL A 1 98 ? 24.579 -18.350 21.058 1.00 59.72 98 VAL A O 1
ATOM 812 N N . ILE A 1 99 ? 23.326 -16.701 20.206 1.00 56.66 99 ILE A N 1
ATOM 813 C CA . ILE A 1 99 ? 24.450 -15.875 19.757 1.00 56.66 99 ILE A CA 1
ATOM 814 C C . ILE A 1 99 ? 24.961 -15.005 20.936 1.00 56.66 99 ILE A C 1
ATOM 816 O O . ILE A 1 99 ? 24.140 -14.336 21.581 1.00 56.66 99 ILE A O 1
ATOM 820 N N . PRO A 1 100 ? 26.277 -14.971 21.236 1.00 57.78 100 PRO A N 1
ATOM 821 C CA . PRO A 1 100 ? 26.879 -14.052 22.211 1.00 57.78 100 PRO A CA 1
ATOM 822 C C . PRO A 1 100 ? 26.540 -12.578 21.938 1.00 57.78 100 PRO A C 1
ATOM 824 O O . PRO A 1 100 ? 26.290 -12.192 20.801 1.00 57.78 100 PRO A O 1
ATOM 827 N N . ALA A 1 101 ? 26.558 -11.712 22.958 1.00 50.47 101 ALA A N 1
ATOM 828 C CA . ALA A 1 101 ? 26.134 -10.308 22.822 1.00 50.47 101 ALA A CA 1
ATOM 829 C C . ALA A 1 101 ? 26.903 -9.513 21.742 1.00 50.47 101 ALA A C 1
ATOM 831 O O . ALA A 1 101 ? 26.301 -8.706 21.035 1.00 50.47 101 ALA A O 1
ATOM 832 N N . ALA A 1 102 ? 28.205 -9.773 21.575 1.00 51.44 102 ALA A N 1
ATOM 833 C CA . ALA A 1 102 ? 29.015 -9.161 20.518 1.00 51.44 102 ALA A CA 1
ATOM 834 C C . ALA A 1 102 ? 28.590 -9.640 19.117 1.00 51.44 102 ALA A C 1
ATOM 836 O O . ALA A 1 102 ? 28.345 -8.828 18.231 1.00 51.44 102 ALA A O 1
ATOM 837 N N . GLU A 1 103 ? 28.388 -10.946 18.947 1.00 59.88 103 GLU A N 1
ATOM 838 C CA . GLU A 1 103 ? 27.934 -11.529 17.681 1.00 59.88 103 GLU A CA 1
ATOM 839 C C . GLU A 1 103 ? 26.469 -11.156 17.365 1.00 59.88 103 GLU A C 1
ATOM 841 O O . GLU A 1 103 ? 26.103 -11.007 16.201 1.00 59.88 103 GLU A O 1
ATOM 846 N N . LYS A 1 104 ? 25.623 -10.918 18.382 1.00 55.78 104 LYS A N 1
ATOM 847 C CA . LYS A 1 104 ? 24.268 -10.357 18.216 1.00 55.78 104 LYS A CA 1
ATOM 848 C C . LYS A 1 104 ? 24.321 -8.946 17.651 1.00 55.78 104 LYS A C 1
ATOM 850 O O . LYS A 1 104 ? 23.477 -8.605 16.827 1.00 55.78 104 LYS A O 1
ATOM 855 N N . LEU A 1 105 ? 25.275 -8.129 18.099 1.00 55.44 105 LEU A N 1
ATOM 856 C CA . LEU A 1 105 ? 25.445 -6.768 17.603 1.00 55.44 105 LEU A CA 1
ATOM 857 C C . LEU A 1 105 ? 25.955 -6.771 16.160 1.00 55.44 105 LEU A C 1
ATOM 859 O O . LEU A 1 105 ? 25.393 -6.054 15.339 1.00 55.44 105 LEU A O 1
ATOM 863 N N . ASP A 1 106 ? 26.926 -7.621 15.831 1.00 60.66 106 ASP A N 1
ATOM 864 C CA . ASP A 1 106 ? 27.429 -7.773 14.460 1.00 60.66 106 ASP A CA 1
ATOM 865 C C . ASP A 1 106 ? 26.334 -8.293 13.514 1.00 60.66 106 ASP A C 1
ATOM 867 O O . ASP A 1 106 ? 26.065 -7.678 12.482 1.00 60.66 106 ASP A O 1
ATOM 871 N N . ALA A 1 107 ? 25.599 -9.337 13.912 1.00 59.78 107 ALA A N 1
ATOM 872 C CA . ALA A 1 107 ? 24.470 -9.868 13.148 1.00 59.78 107 ALA A CA 1
ATOM 873 C C . ALA A 1 107 ? 23.314 -8.859 13.016 1.00 59.78 107 ALA A C 1
ATOM 875 O O . ALA A 1 107 ? 22.655 -8.800 11.974 1.00 59.78 107 ALA A O 1
ATOM 876 N N . ALA A 1 108 ? 23.057 -8.041 14.042 1.00 54.81 108 ALA A N 1
ATOM 877 C CA . ALA A 1 108 ? 22.055 -6.978 13.994 1.00 54.81 108 ALA A CA 1
ATOM 878 C C . ALA A 1 108 ? 22.504 -5.801 13.120 1.00 54.81 108 ALA A C 1
ATOM 880 O O . ALA A 1 108 ? 21.686 -5.265 12.379 1.00 54.81 108 ALA A O 1
ATOM 881 N N . LEU A 1 109 ? 23.780 -5.412 13.153 1.00 56.50 109 LEU A N 1
ATOM 882 C CA . LEU A 1 109 ? 24.350 -4.381 12.282 1.00 56.50 109 LEU A CA 1
ATOM 883 C C . LEU A 1 109 ? 24.373 -4.840 10.825 1.00 56.50 109 LEU A C 1
ATOM 885 O O . LEU A 1 109 ? 24.039 -4.060 9.935 1.00 56.50 109 LEU A O 1
ATOM 889 N N . GLU A 1 110 ? 24.699 -6.103 10.567 1.00 58.66 110 GLU A N 1
ATOM 890 C CA . GLU A 1 110 ? 24.612 -6.709 9.241 1.00 58.66 110 GLU A CA 1
ATOM 891 C C . GLU A 1 110 ? 23.152 -6.778 8.773 1.00 58.66 110 GLU A C 1
ATOM 893 O O . GLU A 1 110 ? 22.818 -6.321 7.677 1.00 58.66 110 GLU A O 1
ATOM 898 N N . SER A 1 111 ? 22.237 -7.184 9.654 1.00 49.62 111 SER A N 1
ATOM 899 C CA . SER A 1 111 ? 20.797 -7.141 9.388 1.00 49.62 111 SER A CA 1
ATOM 900 C C . SER A 1 111 ? 20.283 -5.719 9.146 1.00 49.62 111 SER A C 1
ATOM 902 O O . SER A 1 111 ? 19.478 -5.540 8.247 1.00 49.62 111 SER A O 1
ATOM 904 N N . LEU A 1 112 ? 20.753 -4.688 9.856 1.00 51.28 112 LEU A N 1
ATOM 905 C CA . LEU A 1 112 ? 20.394 -3.277 9.625 1.00 51.28 112 LEU A CA 1
ATOM 906 C C . LEU A 1 112 ? 20.988 -2.733 8.317 1.00 51.28 112 LEU A C 1
ATOM 908 O O . LEU A 1 112 ? 20.370 -1.905 7.646 1.00 51.28 112 LEU A O 1
ATOM 912 N N . ARG A 1 113 ? 22.168 -3.216 7.912 1.00 52.66 113 ARG A N 1
ATOM 913 C CA . ARG A 1 113 ? 22.763 -2.911 6.601 1.00 52.66 113 ARG A CA 1
ATOM 914 C C . ARG A 1 113 ? 21.962 -3.547 5.459 1.00 52.66 113 ARG A C 1
ATOM 916 O O . ARG A 1 113 ? 21.863 -2.939 4.391 1.00 52.66 113 ARG A O 1
ATOM 923 N N . HIS A 1 114 ? 21.367 -4.722 5.683 1.00 42.25 114 HIS A N 1
ATOM 924 C CA . HIS A 1 114 ? 20.598 -5.474 4.684 1.00 42.25 114 HIS A CA 1
ATOM 925 C C . HIS A 1 114 ? 19.077 -5.215 4.699 1.00 42.25 114 HIS A C 1
ATOM 927 O O . HIS A 1 114 ? 18.429 -5.314 3.652 1.00 42.25 114 HIS A O 1
ATOM 933 N N . ALA A 1 115 ? 18.482 -4.867 5.840 1.00 39.25 115 ALA A N 1
ATOM 934 C CA . ALA A 1 115 ? 17.039 -4.771 6.021 1.00 39.25 115 ALA A CA 1
ATOM 935 C C . ALA A 1 115 ? 16.523 -3.351 5.774 1.00 39.25 115 ALA A C 1
ATOM 937 O O . ALA A 1 115 ? 16.886 -2.381 6.428 1.00 39.25 115 ALA A O 1
ATOM 938 N N . ARG A 1 116 ? 15.582 -3.261 4.835 1.00 50.28 116 ARG A N 1
ATOM 939 C CA . ARG A 1 116 ? 14.830 -2.053 4.481 1.00 50.28 116 ARG A CA 1
ATOM 940 C C . ARG A 1 116 ? 13.618 -1.804 5.399 1.00 50.28 116 ARG A C 1
ATOM 942 O O . ARG A 1 116 ? 12.905 -0.836 5.158 1.00 50.28 116 ARG A O 1
ATOM 949 N N . GLU A 1 117 ? 13.338 -2.656 6.395 1.00 42.66 117 GLU A N 1
ATOM 950 C CA . GLU A 1 117 ? 11.996 -2.702 7.012 1.00 42.66 117 GLU A CA 1
ATOM 951 C C . GLU A 1 117 ? 11.871 -2.951 8.533 1.00 42.66 117 GLU A C 1
ATOM 953 O O . GLU A 1 117 ? 10.745 -3.099 8.993 1.00 42.66 117 GLU A O 1
ATOM 958 N N . LEU A 1 118 ? 12.918 -2.912 9.366 1.00 39.25 118 LEU A N 1
ATOM 959 C CA . LEU A 1 118 ? 12.735 -3.106 10.822 1.00 39.25 118 LEU A CA 1
ATOM 960 C C . LEU A 1 118 ? 13.662 -2.222 11.667 1.00 39.25 118 LEU A C 1
ATOM 962 O O . LEU A 1 118 ? 14.775 -2.638 11.966 1.00 39.25 118 LEU A O 1
ATOM 966 N N . ALA A 1 119 ? 13.198 -1.043 12.103 1.00 45.03 119 ALA A N 1
ATOM 967 C CA . ALA A 1 119 ? 13.852 -0.308 13.195 1.00 45.03 119 ALA A CA 1
ATOM 968 C C . ALA A 1 119 ? 12.980 0.791 13.843 1.00 45.03 119 ALA A C 1
ATOM 970 O O . ALA A 1 119 ? 13.432 1.914 14.022 1.00 45.03 119 ALA A O 1
ATOM 971 N N . GLU A 1 120 ? 11.760 0.482 14.284 1.00 50.28 120 GLU A N 1
ATOM 972 C CA . GLU A 1 120 ? 11.157 1.250 15.389 1.00 50.28 120 GLU A CA 1
ATOM 973 C C . GLU A 1 120 ? 11.348 0.432 16.676 1.00 50.28 120 GLU A C 1
ATOM 975 O O . GLU A 1 120 ? 10.476 -0.341 17.061 1.00 50.28 120 GLU A O 1
ATOM 980 N N . GLY A 1 121 ? 12.541 0.513 17.284 1.00 54.84 121 GLY A N 1
ATOM 981 C CA . GLY A 1 121 ? 12.828 -0.082 18.605 1.00 54.84 121 GLY A CA 1
ATOM 982 C C . GLY A 1 121 ? 14.179 -0.795 18.753 1.00 54.84 121 GLY A C 1
ATOM 983 O O . GLY A 1 121 ? 14.756 -0.796 19.842 1.00 54.84 121 GLY A O 1
ATOM 984 N N . THR A 1 122 ? 14.739 -1.343 17.672 1.00 66.25 122 THR A N 1
ATOM 985 C CA . THR A 1 122 ? 16.029 -2.060 17.724 1.00 66.25 122 THR A CA 1
ATOM 986 C C . THR A 1 122 ? 17.197 -1.112 18.000 1.00 66.25 122 THR A C 1
ATOM 988 O O . THR A 1 122 ? 18.009 -1.372 18.882 1.00 66.25 122 THR A O 1
ATOM 991 N N . LEU A 1 123 ? 17.260 0.020 17.294 1.00 68.12 123 LEU A N 1
ATOM 992 C CA . LEU A 1 123 ? 18.383 0.955 17.381 1.00 68.12 123 LEU A CA 1
ATOM 993 C C . LEU A 1 123 ? 18.538 1.598 18.780 1.00 68.12 123 LEU A C 1
ATOM 995 O O . LEU A 1 123 ? 19.645 1.536 19.317 1.00 68.12 123 LEU A O 1
ATOM 999 N N . PRO A 1 124 ? 17.468 2.100 19.440 1.00 72.19 124 PRO A N 1
ATOM 1000 C CA . PRO A 1 124 ? 17.569 2.595 20.818 1.00 72.19 124 PRO A CA 1
ATOM 1001 C C . PRO A 1 124 ? 18.015 1.526 21.827 1.00 72.19 124 PRO A C 1
ATOM 1003 O O . PRO A 1 124 ? 18.733 1.827 22.778 1.00 72.19 124 PRO A O 1
ATOM 1006 N N . THR A 1 125 ? 17.607 0.269 21.623 1.00 74.06 125 THR A N 1
ATOM 1007 C CA . THR A 1 125 ? 17.998 -0.857 22.487 1.00 74.06 125 THR A CA 1
ATOM 1008 C C . THR A 1 125 ? 19.490 -1.161 22.351 1.00 74.06 125 THR A C 1
ATOM 1010 O O . THR A 1 125 ? 20.187 -1.285 23.356 1.00 74.06 125 THR A O 1
ATOM 1013 N N . LEU A 1 126 ? 19.999 -1.213 21.115 1.00 75.38 126 LEU A N 1
ATOM 1014 C CA . LEU A 1 126 ? 21.420 -1.447 20.847 1.00 75.38 126 LEU A CA 1
ATOM 1015 C C . LEU A 1 126 ? 22.300 -0.306 21.360 1.00 75.38 126 LEU A C 1
ATOM 1017 O O . LEU A 1 126 ? 23.355 -0.572 21.928 1.00 75.38 126 LEU A O 1
ATOM 1021 N N . LYS A 1 127 ? 21.855 0.950 21.221 1.00 79.31 127 LYS A N 1
ATOM 1022 C CA . LYS A 1 127 ? 22.570 2.107 21.780 1.00 79.31 127 LYS A CA 1
ATOM 1023 C C . LYS A 1 127 ? 22.698 2.021 23.295 1.00 79.31 127 LYS A C 1
ATOM 1025 O O . LYS A 1 127 ? 23.788 2.224 23.821 1.00 79.31 127 LYS A O 1
ATOM 1030 N N . ARG A 1 128 ? 21.610 1.683 23.995 1.00 82.94 128 ARG A N 1
ATOM 1031 C CA . ARG A 1 128 ? 21.621 1.490 25.453 1.00 82.94 128 ARG A CA 1
ATOM 1032 C C . ARG A 1 128 ? 22.617 0.409 25.873 1.00 82.94 128 ARG A C 1
ATOM 1034 O O . ARG A 1 128 ? 23.485 0.687 26.690 1.00 82.94 128 ARG A O 1
ATOM 1041 N N . MET A 1 129 ? 22.555 -0.760 25.234 1.00 83.19 129 MET A N 1
ATOM 1042 C CA . MET A 1 129 ? 23.478 -1.872 25.481 1.00 83.19 129 MET A CA 1
ATOM 1043 C C . MET A 1 129 ? 24.942 -1.473 25.234 1.00 83.19 129 MET A C 1
ATOM 1045 O O . MET A 1 129 ? 25.800 -1.722 26.074 1.00 83.19 129 MET A O 1
ATOM 1049 N N . ALA A 1 130 ? 25.240 -0.825 24.104 1.00 83.06 130 ALA A N 1
ATOM 1050 C CA . ALA A 1 130 ? 26.597 -0.381 23.784 1.00 83.06 130 ALA A CA 1
ATOM 1051 C C . ALA A 1 130 ? 27.101 0.699 24.761 1.00 83.06 130 ALA A C 1
ATOM 1053 O O . ALA A 1 130 ? 28.277 0.710 25.106 1.00 83.06 130 ALA A O 1
ATOM 1054 N N . THR A 1 131 ? 26.209 1.563 25.257 1.00 89.00 131 THR A N 1
ATOM 1055 C CA . THR A 1 131 ? 26.528 2.603 26.250 1.00 89.00 131 THR A CA 1
ATOM 1056 C C . THR A 1 131 ? 26.834 1.990 27.617 1.00 89.00 131 THR A C 1
ATOM 1058 O O . THR A 1 131 ? 27.781 2.403 28.279 1.00 89.00 131 THR A O 1
ATOM 1061 N N . GLU A 1 132 ? 26.043 1.006 28.049 1.00 88.44 132 GLU A N 1
ATOM 1062 C CA . GLU A 1 132 ? 26.263 0.258 29.293 1.00 88.44 132 GLU A CA 1
ATOM 1063 C C . GLU A 1 132 ? 27.579 -0.528 29.239 1.00 88.44 132 GLU A C 1
ATOM 1065 O O . GLU A 1 132 ? 28.388 -0.431 30.159 1.00 88.44 132 GLU A O 1
ATOM 1070 N N . ASN A 1 133 ? 27.853 -1.220 28.132 1.00 85.81 133 ASN A N 1
ATOM 1071 C CA . ASN A 1 133 ? 29.097 -1.972 27.974 1.00 85.81 133 ASN A CA 1
ATOM 1072 C C . ASN A 1 133 ? 30.335 -1.077 27.826 1.00 85.81 133 ASN A C 1
ATOM 1074 O O . ASN A 1 133 ? 31.396 -1.445 28.318 1.00 85.81 133 ASN A O 1
ATOM 1078 N N . LEU A 1 134 ? 30.213 0.106 27.209 1.00 88.81 134 LEU A N 1
ATOM 1079 C CA . LEU A 1 134 ? 31.304 1.084 27.179 1.00 88.81 134 LEU A CA 1
ATOM 1080 C C . LEU A 1 134 ? 31.666 1.551 28.596 1.00 88.81 134 LEU A C 1
ATOM 1082 O O . LEU A 1 134 ? 32.843 1.629 28.934 1.00 88.81 134 LEU A O 1
ATOM 1086 N N . LYS A 1 135 ? 30.657 1.832 29.435 1.00 90.69 135 LYS A N 1
ATOM 1087 C CA . LYS A 1 135 ? 30.856 2.243 30.836 1.00 90.69 135 LYS A CA 1
ATOM 1088 C C . LYS A 1 135 ? 31.496 1.148 31.689 1.00 90.69 135 LYS A C 1
ATOM 1090 O O . LYS A 1 135 ? 32.248 1.467 32.602 1.00 90.69 135 LYS A O 1
ATOM 1095 N N . ASN A 1 136 ? 31.191 -0.111 31.388 1.00 89.88 136 ASN A N 1
ATOM 1096 C CA . ASN A 1 136 ? 31.675 -1.273 32.132 1.00 89.88 136 ASN A CA 1
ATOM 1097 C C . ASN A 1 136 ? 32.959 -1.883 31.541 1.00 89.88 136 ASN A C 1
ATOM 1099 O O . ASN A 1 136 ? 33.376 -2.945 31.991 1.00 89.88 136 ASN A O 1
ATOM 1103 N N . ALA A 1 137 ? 33.576 -1.256 30.534 1.00 88.00 137 ALA A N 1
ATOM 1104 C CA . ALA A 1 137 ? 34.769 -1.789 29.884 1.00 88.00 137 ALA A CA 1
ATOM 1105 C C . ALA A 1 137 ? 35.944 -1.893 30.872 1.00 88.00 137 ALA A C 1
ATOM 1107 O O . ALA A 1 137 ? 36.304 -0.917 31.531 1.00 88.00 137 ALA A O 1
ATOM 1108 N N . HIS A 1 138 ? 36.570 -3.070 30.950 1.00 86.62 138 HIS A N 1
ATOM 1109 C CA . HIS A 1 138 ? 37.638 -3.345 31.920 1.00 86.62 138 HIS A CA 1
ATOM 1110 C C . HIS A 1 138 ? 39.041 -3.068 31.370 1.00 86.62 138 HIS A C 1
ATOM 1112 O O . HIS A 1 138 ? 40.023 -3.092 32.112 1.00 86.62 138 HIS A O 1
ATOM 1118 N N . ASN A 1 139 ? 39.153 -2.813 30.065 1.00 87.75 139 ASN A N 1
ATOM 1119 C CA . ASN A 1 139 ? 40.408 -2.491 29.401 1.00 87.75 139 ASN A CA 1
ATOM 1120 C C . ASN A 1 139 ? 40.196 -1.539 28.213 1.00 87.75 139 ASN A C 1
ATOM 1122 O O . ASN A 1 139 ? 39.084 -1.350 27.715 1.00 87.75 139 ASN A O 1
ATOM 1126 N N . GLN A 1 140 ? 41.296 -0.943 27.749 1.00 82.88 140 GLN A N 1
ATOM 1127 C CA . GLN A 1 140 ? 41.280 0.035 26.661 1.00 82.88 140 GLN A CA 1
ATOM 1128 C C . GLN A 1 140 ? 40.760 -0.556 25.341 1.00 82.88 140 GLN A C 1
ATOM 1130 O O . GLN A 1 140 ? 40.041 0.122 24.613 1.00 82.88 140 GLN A O 1
ATOM 1135 N N . HIS A 1 141 ? 41.049 -1.828 25.060 1.00 80.62 141 HIS A N 1
ATOM 1136 C CA . HIS A 1 141 ? 40.582 -2.493 23.845 1.00 80.62 141 HIS A CA 1
ATOM 1137 C C . HIS A 1 141 ? 39.052 -2.646 23.812 1.00 80.62 141 HIS A C 1
ATOM 1139 O O . HIS A 1 141 ? 38.416 -2.369 22.796 1.00 80.62 141 HIS A O 1
ATOM 1145 N N . GLU A 1 142 ? 38.439 -3.040 24.929 1.00 72.50 142 GLU A N 1
ATOM 1146 C CA . GLU A 1 142 ? 36.983 -3.099 25.081 1.00 72.50 142 GLU A CA 1
ATOM 1147 C C . GLU A 1 142 ? 36.349 -1.717 24.968 1.00 72.50 142 GLU A C 1
ATOM 1149 O O . GLU A 1 142 ? 35.327 -1.564 24.297 1.00 72.50 142 GLU A O 1
ATOM 1154 N N . HIS A 1 143 ? 36.971 -0.706 25.577 1.00 90.19 143 HIS A N 1
ATOM 1155 C CA . HIS A 1 143 ? 36.484 0.664 25.504 1.00 90.19 143 HIS A CA 1
ATOM 1156 C C . HIS A 1 143 ? 36.489 1.183 24.055 1.00 90.19 143 HIS A C 1
ATOM 1158 O O . HIS A 1 143 ? 35.474 1.673 23.560 1.00 90.19 143 HIS A O 1
ATOM 1164 N N . GLU A 1 144 ? 37.603 1.024 23.335 1.00 84.31 144 GLU A N 1
ATOM 1165 C CA . GLU A 1 144 ? 37.726 1.402 21.920 1.00 84.31 144 GLU A CA 1
ATOM 1166 C C . GLU A 1 144 ? 36.719 0.648 21.041 1.00 84.31 144 GLU A C 1
ATOM 1168 O O . GLU A 1 144 ? 36.050 1.249 20.196 1.00 84.31 144 GLU A O 1
ATOM 1173 N N . LYS A 1 145 ? 36.534 -0.653 21.287 1.00 80.38 145 LYS A N 1
ATOM 1174 C CA . LYS A 1 145 ? 35.553 -1.482 20.578 1.00 80.38 145 LYS A CA 1
ATOM 1175 C C . LYS A 1 145 ? 34.125 -0.953 20.741 1.00 80.38 145 LYS A C 1
ATOM 1177 O O . LYS A 1 145 ? 33.421 -0.776 19.745 1.00 80.38 145 LYS A O 1
ATOM 1182 N N . TRP A 1 146 ? 33.676 -0.689 21.970 1.00 81.75 146 TRP A N 1
ATOM 1183 C CA . TRP A 1 146 ? 32.314 -0.195 22.216 1.00 81.75 146 TRP A CA 1
ATOM 1184 C C . TRP A 1 146 ? 32.105 1.244 21.729 1.00 81.75 146 TRP A C 1
ATOM 1186 O O . TRP A 1 146 ? 31.010 1.568 21.263 1.00 81.75 146 TRP A O 1
ATOM 1196 N N . ALA A 1 147 ? 33.149 2.077 21.741 1.00 84.19 147 ALA A N 1
ATOM 1197 C CA . ALA A 1 147 ? 33.106 3.422 21.173 1.00 84.19 147 ALA A CA 1
ATOM 1198 C C . ALA A 1 147 ? 32.861 3.391 19.653 1.00 84.19 147 ALA A C 1
ATOM 1200 O O . ALA A 1 147 ? 31.977 4.093 19.158 1.00 84.19 147 ALA A O 1
ATOM 1201 N N . VAL A 1 148 ? 33.556 2.511 18.921 1.00 82.50 148 VAL A N 1
ATOM 1202 C CA . VAL A 1 148 ? 33.332 2.308 17.476 1.00 82.50 148 VAL A CA 1
ATOM 1203 C C . VAL A 1 148 ? 31.904 1.833 17.196 1.00 82.50 148 VAL A C 1
ATOM 1205 O O . VAL A 1 148 ? 31.267 2.295 16.248 1.00 82.50 148 VAL A O 1
ATOM 1208 N N . TYR A 1 149 ? 31.363 0.932 18.019 1.00 78.25 149 TYR A N 1
ATOM 1209 C CA . TYR A 1 149 ? 29.979 0.486 17.858 1.00 78.25 149 TYR A CA 1
ATOM 1210 C C . TYR A 1 149 ? 28.962 1.611 18.062 1.00 78.25 149 TYR A C 1
ATOM 1212 O O . TYR A 1 149 ? 28.012 1.707 17.283 1.00 78.25 149 TYR A O 1
ATOM 1220 N N . LEU A 1 150 ? 29.153 2.481 19.057 1.00 83.25 150 LEU A N 1
ATOM 1221 C CA . LEU A 1 150 ? 28.288 3.647 19.254 1.00 83.25 150 LEU A CA 1
ATOM 1222 C C . LEU A 1 150 ? 28.336 4.595 18.054 1.00 83.25 150 LEU A C 1
ATOM 1224 O O . LEU A 1 150 ? 27.280 4.969 17.548 1.00 83.25 150 LEU A O 1
ATOM 1228 N N . GLU A 1 151 ? 29.523 4.882 17.516 1.00 81.06 151 GLU A N 1
ATOM 1229 C CA . GLU A 1 151 ? 29.666 5.719 16.318 1.00 81.06 151 GLU A CA 1
ATOM 1230 C C . GLU A 1 151 ? 28.924 5.122 15.107 1.00 81.06 151 GLU A C 1
ATOM 1232 O O . GLU A 1 151 ? 28.230 5.825 14.363 1.00 81.06 151 GLU A O 1
ATOM 1237 N N . GLN A 1 152 ? 29.014 3.802 14.916 1.00 76.94 152 GLN A N 1
ATOM 1238 C CA . GLN A 1 152 ? 28.289 3.112 13.848 1.00 76.94 152 GLN A CA 1
ATOM 1239 C C . GLN A 1 152 ? 26.770 3.170 14.044 1.00 76.94 152 GLN A C 1
ATOM 1241 O O . GLN A 1 152 ? 26.037 3.364 13.068 1.00 76.94 152 GLN A O 1
ATOM 1246 N N . LEU A 1 153 ? 26.285 3.024 15.280 1.00 78.81 153 LEU A N 1
ATOM 1247 C CA . LEU A 1 153 ? 24.863 3.149 15.608 1.00 78.81 153 LEU A CA 1
ATOM 1248 C C . LEU A 1 153 ? 24.368 4.591 15.405 1.00 78.81 153 LEU A C 1
ATOM 1250 O O . LEU A 1 153 ? 23.278 4.779 14.864 1.00 78.81 153 LEU A O 1
ATOM 1254 N N . ASP A 1 154 ? 25.170 5.602 15.740 1.00 80.12 154 ASP A N 1
ATOM 1255 C CA . ASP A 1 154 ? 24.873 7.017 15.478 1.00 80.12 154 ASP A CA 1
ATOM 1256 C C . ASP A 1 154 ? 24.834 7.331 13.977 1.00 80.12 154 ASP A C 1
ATOM 1258 O O . ASP A 1 154 ? 23.975 8.074 13.497 1.00 80.12 154 ASP A O 1
ATOM 1262 N N . ALA A 1 155 ? 25.739 6.745 13.192 1.00 74.00 155 ALA A N 1
ATOM 1263 C CA . ALA A 1 155 ? 25.697 6.847 11.736 1.00 74.00 155 ALA A CA 1
ATOM 1264 C C . ALA A 1 155 ? 24.452 6.163 11.143 1.00 74.00 155 ALA A C 1
ATOM 1266 O O . ALA A 1 155 ? 23.901 6.643 10.148 1.00 74.00 155 ALA A O 1
ATOM 1267 N N . CYS A 1 156 ? 23.995 5.055 11.735 1.00 70.12 156 CYS A N 1
ATOM 1268 C CA . CYS A 1 156 ? 22.747 4.401 11.343 1.00 70.12 156 CYS A CA 1
ATOM 1269 C C . CYS A 1 156 ? 21.523 5.258 11.690 1.00 70.12 156 CYS A C 1
ATOM 1271 O O . CYS A 1 156 ? 20.636 5.384 10.850 1.00 70.12 156 CYS A O 1
ATOM 1273 N N . GLU A 1 157 ? 21.496 5.887 12.868 1.00 73.88 157 GLU A N 1
ATOM 1274 C CA . GLU A 1 157 ? 20.403 6.775 13.284 1.00 73.88 157 GLU A CA 1
ATOM 1275 C C . GLU A 1 157 ? 20.262 7.970 12.346 1.00 73.88 157 GLU A C 1
ATOM 1277 O O . GLU A 1 157 ? 19.196 8.156 11.766 1.00 73.88 157 GLU A O 1
ATOM 1282 N N . ARG A 1 158 ? 21.359 8.694 12.087 1.00 74.25 158 ARG A N 1
ATOM 1283 C CA . ARG A 1 158 ? 21.371 9.822 11.139 1.00 74.25 158 ARG A CA 1
ATOM 1284 C C . ARG A 1 158 ? 20.846 9.422 9.761 1.00 74.25 158 ARG A C 1
ATOM 1286 O O . ARG A 1 158 ? 20.061 10.139 9.149 1.00 74.25 158 ARG A O 1
ATOM 1293 N N . ARG A 1 159 ? 21.229 8.236 9.272 1.00 68.69 159 ARG A N 1
ATOM 1294 C CA . ARG A 1 159 ? 20.724 7.710 7.992 1.00 68.69 159 ARG A CA 1
ATOM 1295 C C . ARG A 1 159 ? 19.228 7.403 8.025 1.00 68.69 159 ARG A C 1
ATOM 1297 O O . ARG A 1 159 ? 18.581 7.552 6.991 1.00 68.69 159 ARG A O 1
ATOM 1304 N N . GLU A 1 160 ? 18.691 6.922 9.141 1.00 67.00 160 GLU A N 1
ATOM 1305 C CA . GLU A 1 160 ? 17.253 6.673 9.292 1.00 67.00 160 GLU A CA 1
ATOM 1306 C C . GLU A 1 160 ? 16.462 7.981 9.434 1.00 67.00 160 GLU A C 1
ATOM 1308 O O . GLU A 1 160 ? 15.391 8.110 8.839 1.00 67.00 160 GLU A O 1
ATOM 1313 N N . GLU A 1 161 ? 17.017 8.989 10.108 1.00 70.19 161 GLU A N 1
ATOM 1314 C CA . GLU A 1 161 ? 16.468 10.350 10.148 1.00 70.19 161 GLU A CA 1
ATOM 1315 C C . GLU A 1 161 ? 16.411 10.981 8.752 1.00 70.19 161 GLU A C 1
ATOM 1317 O O . GLU A 1 161 ? 15.345 11.427 8.331 1.00 70.19 161 GLU A O 1
ATOM 1322 N N . ASP A 1 162 ? 17.494 10.897 7.974 1.00 69.25 162 ASP A N 1
ATOM 1323 C CA . ASP A 1 162 ? 17.540 11.360 6.578 1.00 69.25 162 ASP A CA 1
ATOM 1324 C C . ASP A 1 162 ? 16.525 10.640 5.670 1.00 69.25 162 ASP A C 1
ATOM 1326 O O . ASP A 1 162 ? 16.095 11.153 4.630 1.00 69.25 162 ASP A O 1
ATOM 1330 N N . ARG A 1 163 ? 16.160 9.401 6.017 1.00 69.31 163 ARG A N 1
ATOM 1331 C CA . ARG A 1 163 ? 15.180 8.586 5.281 1.00 69.31 163 ARG A CA 1
ATOM 1332 C C . ARG A 1 163 ? 13.753 8.798 5.762 1.00 69.31 163 ARG A C 1
ATOM 1334 O O . ARG A 1 163 ? 12.831 8.309 5.093 1.00 69.31 163 ARG A O 1
ATOM 1341 N N . ARG A 1 164 ? 13.559 9.496 6.883 1.00 74.94 164 ARG A N 1
ATOM 1342 C CA . ARG A 1 164 ? 12.246 9.747 7.467 1.00 74.94 164 ARG A CA 1
ATOM 1343 C C . ARG A 1 164 ? 11.389 10.480 6.446 1.00 74.94 164 ARG A C 1
ATOM 1345 O O . ARG A 1 164 ? 11.721 11.552 5.949 1.00 74.94 164 ARG A O 1
ATOM 1352 N N . ILE A 1 165 ? 10.263 9.868 6.097 1.00 80.44 165 ILE A N 1
ATOM 1353 C CA . ILE A 1 165 ? 9.300 10.498 5.200 1.00 80.44 165 ILE A CA 1
ATOM 1354 C C . ILE A 1 165 ? 8.504 11.484 6.044 1.00 80.44 165 ILE A C 1
ATOM 1356 O O . ILE A 1 165 ? 7.779 11.053 6.936 1.00 80.44 165 ILE A O 1
ATOM 1360 N N . THR A 1 166 ? 8.639 12.774 5.757 1.00 76.69 166 THR A N 1
ATOM 1361 C CA . THR A 1 166 ? 7.884 13.858 6.409 1.00 76.69 166 THR A CA 1
ATOM 1362 C C . THR A 1 166 ? 6.857 14.500 5.476 1.00 76.69 166 THR A C 1
ATOM 1364 O O . THR A 1 166 ? 5.836 15.024 5.916 1.00 76.69 166 THR A O 1
ATOM 1367 N N . GLU A 1 167 ? 7.072 14.380 4.167 1.00 82.31 167 GLU A N 1
ATOM 1368 C CA . GLU A 1 167 ? 6.228 14.966 3.130 1.00 82.31 167 GLU A CA 1
ATOM 1369 C C . GLU A 1 167 ? 6.142 14.083 1.879 1.00 82.31 167 GLU A C 1
ATOM 1371 O O . GLU A 1 167 ? 6.944 13.164 1.649 1.00 82.31 167 GLU A O 1
ATOM 1376 N N . TRP A 1 168 ? 5.184 14.401 1.010 1.00 86.69 168 TRP A N 1
ATOM 1377 C CA . TRP A 1 168 ? 5.130 13.823 -0.325 1.00 86.69 168 TRP A CA 1
ATOM 1378 C C . TRP A 1 168 ? 6.005 14.594 -1.324 1.00 86.69 168 TRP A C 1
ATOM 1380 O O . TRP A 1 168 ? 5.534 15.425 -2.098 1.00 86.69 168 TRP A O 1
ATOM 1390 N N . SER A 1 169 ? 7.296 14.263 -1.339 1.00 82.56 169 SER A N 1
ATOM 1391 C CA . SER A 1 169 ? 8.284 14.905 -2.216 1.00 82.56 169 SER A CA 1
ATOM 1392 C C . SER A 1 169 ? 8.100 14.599 -3.712 1.00 82.56 169 SER A C 1
ATOM 1394 O O . SER A 1 169 ? 7.544 13.567 -4.111 1.00 82.56 169 SER A O 1
ATOM 1396 N N . GLN A 1 170 ? 8.697 15.432 -4.577 1.00 77.44 170 GLN A N 1
ATOM 1397 C CA . GLN A 1 170 ? 8.745 15.207 -6.032 1.00 77.44 170 GLN A CA 1
ATOM 1398 C C . GLN A 1 170 ? 9.339 13.833 -6.392 1.00 77.44 170 GLN A C 1
ATOM 1400 O O . GLN A 1 170 ? 8.850 13.143 -7.288 1.00 77.44 170 GLN A O 1
ATOM 1405 N N . LYS A 1 171 ? 10.362 13.384 -5.653 1.00 78.94 171 LYS A N 1
ATOM 1406 C CA . LYS A 1 171 ? 10.958 12.049 -5.814 1.00 78.94 171 LYS A CA 1
ATOM 1407 C C . LYS A 1 171 ? 9.950 10.939 -5.508 1.00 78.94 171 LYS A C 1
ATOM 1409 O O . LYS A 1 171 ? 9.922 9.930 -6.215 1.00 78.94 171 LYS A O 1
ATOM 1414 N N . SER A 1 172 ? 9.118 11.116 -4.479 1.00 82.94 172 SER A N 1
ATOM 1415 C CA . SER A 1 172 ? 8.036 10.185 -4.144 1.00 82.94 172 SER A CA 1
ATOM 1416 C C . SER A 1 172 ? 6.956 10.162 -5.227 1.00 82.94 172 SER A C 1
ATOM 1418 O O . SER A 1 172 ? 6.553 9.080 -5.651 1.00 82.94 172 SER A O 1
ATOM 1420 N N . ARG A 1 173 ? 6.562 11.329 -5.756 1.00 81.06 173 ARG A N 1
ATOM 1421 C CA . ARG A 1 173 ? 5.631 11.448 -6.892 1.00 81.06 173 ARG A CA 1
ATOM 1422 C C . ARG A 1 173 ? 6.138 10.713 -8.132 1.00 81.06 173 ARG A C 1
ATOM 1424 O O . ARG A 1 173 ? 5.402 9.914 -8.703 1.00 81.06 173 ARG A O 1
ATOM 1431 N N . THR A 1 174 ? 7.395 10.916 -8.522 1.00 75.12 174 THR A N 1
ATOM 1432 C CA . THR A 1 174 ? 7.990 10.212 -9.672 1.00 75.12 174 THR A CA 1
ATOM 1433 C C . THR A 1 174 ? 7.986 8.697 -9.467 1.00 75.12 174 THR A C 1
ATOM 1435 O O . THR A 1 174 ? 7.630 7.955 -10.379 1.00 75.12 174 THR A O 1
ATOM 1438 N N . ARG A 1 175 ? 8.315 8.222 -8.257 1.00 80.81 175 ARG A N 1
ATOM 1439 C CA . ARG A 1 175 ? 8.264 6.789 -7.916 1.00 80.81 175 ARG A CA 1
ATOM 1440 C C . ARG A 1 175 ? 6.848 6.221 -7.953 1.00 80.81 175 ARG A C 1
ATOM 1442 O O . ARG A 1 175 ? 6.686 5.089 -8.397 1.00 80.81 175 ARG A O 1
ATOM 1449 N N . MET A 1 176 ? 5.855 6.984 -7.500 1.00 84.62 176 MET A N 1
ATOM 1450 C CA . MET A 1 176 ? 4.444 6.602 -7.562 1.00 84.62 176 MET A CA 1
ATOM 1451 C C . MET A 1 176 ? 4.002 6.414 -9.012 1.00 84.62 176 MET A C 1
ATOM 1453 O O . MET A 1 176 ? 3.532 5.341 -9.366 1.00 84.62 176 MET A O 1
ATOM 1457 N N . ILE A 1 177 ? 4.227 7.426 -9.859 1.00 79.00 177 ILE A N 1
ATOM 1458 C CA . ILE A 1 177 ? 3.846 7.400 -11.280 1.00 79.00 177 ILE A CA 1
ATOM 1459 C C . ILE A 1 177 ? 4.526 6.229 -11.997 1.00 79.00 177 ILE A C 1
ATOM 1461 O O . ILE A 1 177 ? 3.863 5.486 -12.720 1.00 79.00 177 ILE A O 1
ATOM 1465 N N . ALA A 1 178 ? 5.828 6.030 -11.767 1.00 76.88 178 ALA A N 1
ATOM 1466 C CA . ALA A 1 178 ? 6.559 4.898 -12.329 1.00 76.88 178 ALA A CA 1
ATOM 1467 C C . ALA A 1 178 ? 5.979 3.560 -11.848 1.00 76.88 178 ALA A C 1
ATOM 1469 O O . ALA A 1 178 ? 5.669 2.701 -12.661 1.00 76.88 178 ALA A O 1
ATOM 1470 N N . THR A 1 179 ? 5.746 3.414 -10.539 1.00 83.75 179 THR A N 1
ATOM 1471 C CA . THR A 1 179 ? 5.200 2.175 -9.967 1.00 83.75 179 THR A CA 1
ATOM 1472 C C . THR A 1 179 ? 3.819 1.862 -10.520 1.00 83.75 179 THR A C 1
ATOM 1474 O O . THR A 1 179 ? 3.588 0.728 -10.914 1.00 83.75 179 THR A O 1
ATOM 1477 N N . PHE A 1 180 ? 2.915 2.842 -10.584 1.00 84.31 180 PHE A N 1
ATOM 1478 C CA . PHE A 1 180 ? 1.570 2.642 -11.123 1.00 84.31 180 PHE A CA 1
ATOM 1479 C C . PHE A 1 180 ? 1.607 2.266 -12.603 1.00 84.31 180 PHE A C 1
ATOM 1481 O O . PHE A 1 180 ? 0.859 1.394 -13.020 1.00 84.31 180 PHE A O 1
ATOM 1488 N N . SER A 1 181 ? 2.545 2.821 -13.368 1.00 77.12 181 SER A N 1
ATOM 1489 C CA . SER A 1 181 ? 2.743 2.470 -14.781 1.00 77.12 181 SER A CA 1
ATOM 1490 C C . SER A 1 181 ? 3.260 1.040 -15.004 1.00 77.12 181 SER A C 1
ATOM 1492 O O . SER A 1 181 ? 3.202 0.533 -16.121 1.00 77.12 181 SER A O 1
ATOM 1494 N N . GLU A 1 182 ? 3.772 0.387 -13.960 1.00 77.69 182 GLU A N 1
ATOM 1495 C CA . GLU A 1 182 ? 4.302 -0.983 -13.995 1.00 77.69 182 GLU A CA 1
ATOM 1496 C C . GLU A 1 182 ? 3.288 -2.036 -13.510 1.00 77.69 182 GLU A C 1
ATOM 1498 O O . GLU A 1 182 ? 3.629 -3.217 -13.452 1.00 77.69 182 GLU A O 1
ATOM 1503 N N . LEU A 1 183 ? 2.079 -1.635 -13.099 1.00 83.94 183 LEU A N 1
ATOM 1504 C CA . LEU A 1 183 ? 1.080 -2.548 -12.535 1.00 83.94 183 LEU A CA 1
ATOM 1505 C C . LEU A 1 183 ? 0.280 -3.296 -13.603 1.00 83.94 183 LEU A C 1
ATOM 1507 O O . LEU A 1 183 ? 0.082 -2.806 -14.716 1.00 83.94 183 LEU A O 1
ATOM 1511 N N . ASP A 1 184 ? -0.228 -4.468 -13.217 1.00 82.06 184 ASP A N 1
ATOM 1512 C CA . ASP A 1 184 ? -1.127 -5.282 -14.037 1.00 82.06 184 ASP A CA 1
ATOM 1513 C C . ASP A 1 184 ? -2.541 -4.711 -14.005 1.00 82.06 184 ASP A C 1
ATOM 1515 O O . ASP A 1 184 ? -3.417 -5.171 -13.272 1.00 82.06 184 ASP A O 1
ATOM 1519 N N . TRP A 1 185 ? -2.752 -3.657 -14.784 1.00 83.00 185 TRP A N 1
ATOM 1520 C CA . TRP A 1 185 ? -4.064 -3.041 -14.913 1.00 83.00 185 TRP A CA 1
ATOM 1521 C C . TRP A 1 185 ? -5.060 -3.922 -15.675 1.00 83.00 185 TRP A C 1
ATOM 1523 O O . TRP A 1 185 ? -6.254 -3.693 -15.536 1.00 83.00 185 TRP A O 1
ATOM 1533 N N . ASN A 1 186 ? -4.633 -4.968 -16.392 1.00 82.06 186 ASN A N 1
ATOM 1534 C CA . ASN A 1 186 ? -5.581 -5.915 -16.988 1.00 82.06 186 ASN A CA 1
ATOM 1535 C C . ASN A 1 186 ? -6.291 -6.707 -15.885 1.00 82.06 186 ASN A C 1
ATOM 1537 O O . ASN A 1 186 ? -7.516 -6.725 -15.843 1.00 82.06 186 ASN A O 1
ATOM 1541 N N . ALA A 1 187 ? -5.542 -7.231 -14.908 1.00 83.06 187 ALA A N 1
ATOM 1542 C CA . ALA A 1 187 ? -6.126 -7.898 -13.740 1.00 83.06 187 ALA A CA 1
ATOM 1543 C C . ALA A 1 187 ? -7.070 -6.985 -12.927 1.00 83.06 187 ALA A C 1
ATOM 1545 O O . ALA A 1 187 ? -7.976 -7.471 -12.250 1.00 83.06 187 ALA A O 1
ATOM 1546 N N . PHE A 1 188 ? -6.852 -5.666 -12.981 1.00 87.06 188 PHE A N 1
ATOM 1547 C CA . PHE A 1 188 ? -7.759 -4.664 -12.424 1.00 87.06 188 PHE A CA 1
ATOM 1548 C C . PHE A 1 188 ? -9.038 -4.511 -13.259 1.00 87.06 188 PHE A C 1
ATOM 1550 O O . PHE A 1 188 ? -10.127 -4.547 -12.704 1.00 87.06 188 PHE A O 1
ATOM 1557 N N . LEU A 1 189 ? -8.910 -4.342 -14.577 1.00 84.56 189 LEU A N 1
ATOM 1558 C CA . LEU A 1 189 ? -10.024 -4.081 -15.496 1.00 84.56 189 LEU A CA 1
ATOM 1559 C C . LEU A 1 189 ? -10.911 -5.313 -15.746 1.00 84.56 189 LEU A C 1
ATOM 1561 O O . LEU A 1 189 ? -12.084 -5.162 -16.056 1.00 84.56 189 LEU A O 1
ATOM 1565 N N . GLU A 1 190 ? -10.370 -6.522 -15.591 1.00 85.81 190 GLU A N 1
ATOM 1566 C CA . GLU A 1 190 ? -11.103 -7.791 -15.729 1.00 85.81 190 GLU A CA 1
ATOM 1567 C C . GLU A 1 190 ? -11.974 -8.128 -14.505 1.00 85.81 190 GLU A C 1
ATOM 1569 O O . GLU A 1 190 ? -12.734 -9.099 -14.516 1.00 85.81 190 GLU A O 1
ATOM 1574 N N . GLN A 1 191 ? -11.854 -7.367 -13.415 1.00 86.19 191 GLN A N 1
ATOM 1575 C CA . GLN A 1 191 ? -12.685 -7.559 -12.234 1.00 86.19 191 GLN A CA 1
ATOM 1576 C C . GLN A 1 191 ? -14.151 -7.206 -12.536 1.00 86.19 191 GLN A C 1
ATOM 1578 O O . GLN A 1 191 ? -14.399 -6.123 -13.055 1.00 86.19 191 GLN A O 1
ATOM 1583 N N . PRO A 1 192 ? -15.133 -8.039 -12.133 1.00 86.31 192 PRO A N 1
ATOM 1584 C CA . PRO A 1 192 ? -16.539 -7.644 -12.207 1.00 86.31 192 PRO A CA 1
ATOM 1585 C C . PRO A 1 192 ? -16.812 -6.471 -11.260 1.00 86.31 192 PRO A C 1
ATOM 1587 O O . PRO A 1 192 ? -16.266 -6.453 -10.145 1.00 86.31 192 PRO A O 1
ATOM 1590 N N . GLY A 1 193 ? -17.662 -5.543 -11.698 1.00 87.56 193 GLY A N 1
ATOM 1591 C CA . GLY A 1 193 ? -18.032 -4.326 -10.985 1.00 87.56 193 GLY A CA 1
ATOM 1592 C C . GLY A 1 193 ? -17.589 -3.024 -11.641 1.00 87.56 193 GLY A C 1
ATOM 1593 O O . GLY A 1 193 ? -16.912 -2.990 -12.668 1.00 87.56 193 GLY A O 1
ATOM 1594 N N . GLU A 1 194 ? -17.994 -1.919 -11.023 1.00 88.62 194 GLU A N 1
ATOM 1595 C CA . GLU A 1 194 ? -17.729 -0.577 -11.534 1.00 88.62 194 GLU A CA 1
ATOM 1596 C C . GLU A 1 194 ? -16.484 0.030 -10.897 1.00 88.62 194 GLU A C 1
ATOM 1598 O O . GLU A 1 194 ? -16.231 -0.114 -9.703 1.00 88.62 194 GLU A O 1
ATOM 1603 N N . ILE A 1 195 ? -15.700 0.775 -11.671 1.00 90.81 195 ILE A N 1
ATOM 1604 C CA . ILE A 1 195 ? -14.523 1.453 -11.129 1.00 90.81 195 ILE A CA 1
ATOM 1605 C C . ILE A 1 195 ? -14.950 2.759 -10.458 1.00 90.81 195 ILE A C 1
ATOM 1607 O O . ILE A 1 195 ? -15.613 3.606 -11.060 1.00 90.81 195 ILE A O 1
ATOM 1611 N N . ALA A 1 196 ? -14.504 2.966 -9.222 1.00 91.25 196 ALA A N 1
ATOM 1612 C CA . ALA A 1 196 ? -14.780 4.184 -8.477 1.00 91.25 196 ALA A CA 1
ATOM 1613 C C . ALA A 1 196 ? -13.519 4.785 -7.860 1.00 91.25 196 ALA A C 1
ATOM 1615 O O . ALA A 1 196 ? -12.571 4.094 -7.477 1.00 91.25 196 ALA A O 1
ATOM 1616 N N . MET A 1 197 ? -13.554 6.110 -7.726 1.00 92.00 197 MET A N 1
ATOM 1617 C CA . MET A 1 197 ? -12.725 6.829 -6.774 1.00 92.00 197 MET A CA 1
ATOM 1618 C C . MET A 1 197 ? -13.416 6.770 -5.413 1.00 92.00 197 MET A C 1
ATOM 1620 O O . MET A 1 197 ? -14.442 7.417 -5.198 1.00 92.00 197 MET A O 1
ATOM 1624 N N . VAL A 1 198 ? -12.847 5.990 -4.506 1.00 95.62 198 VAL A N 1
ATOM 1625 C CA . VAL A 1 198 ? -13.311 5.861 -3.130 1.00 95.62 198 VAL A CA 1
ATOM 1626 C C . VAL A 1 198 ? -12.512 6.796 -2.237 1.00 95.62 198 VAL A C 1
ATOM 1628 O O . VAL A 1 198 ? -11.288 6.885 -2.322 1.00 95.62 198 VAL A O 1
ATOM 1631 N N . THR A 1 199 ? -13.214 7.493 -1.362 1.00 95.75 199 THR A N 1
ATOM 1632 C CA . THR A 1 199 ? -12.663 8.474 -0.447 1.00 95.75 199 THR A CA 1
ATOM 1633 C C . THR A 1 199 ? -12.957 8.071 0.990 1.00 95.75 199 THR A C 1
ATOM 1635 O O . THR A 1 199 ? -14.089 7.723 1.307 1.00 95.75 199 THR A O 1
ATOM 1638 N N . LEU A 1 200 ? -11.941 8.124 1.855 1.00 98.00 200 LEU A N 1
ATOM 1639 C CA . LEU A 1 200 ? -12.042 7.818 3.284 1.00 98.00 200 LEU A CA 1
ATOM 1640 C C . LEU A 1 200 ? -11.492 8.995 4.089 1.00 98.00 200 LEU A C 1
ATOM 1642 O O . LEU A 1 200 ? -10.323 9.346 3.924 1.00 98.00 200 LEU A O 1
ATOM 1646 N N . THR A 1 201 ? -12.299 9.582 4.969 1.00 94.94 201 THR A N 1
ATOM 1647 C CA . THR A 1 201 ? -11.882 10.654 5.893 1.00 94.94 201 THR A CA 1
ATOM 1648 C C . THR A 1 201 ? -11.942 10.182 7.338 1.00 94.94 201 THR A C 1
ATOM 1650 O O . THR A 1 201 ? -12.373 9.074 7.613 1.00 94.94 201 THR A O 1
ATOM 1653 N N . TYR A 1 202 ? -11.496 11.003 8.278 1.00 94.81 202 TYR A N 1
ATOM 1654 C CA . TYR A 1 202 ? -11.613 10.736 9.710 1.00 94.81 202 TYR A CA 1
ATOM 1655 C C . TYR A 1 202 ? -12.727 11.585 10.351 1.00 94.81 202 TYR A C 1
ATOM 1657 O O . TYR A 1 202 ? -13.148 12.577 9.739 1.00 94.81 202 TYR A O 1
ATOM 1665 N N . PRO A 1 203 ? -13.220 11.221 11.550 1.00 90.81 203 PRO A N 1
ATOM 1666 C CA . PRO A 1 203 ? -14.194 12.003 12.324 1.00 90.81 203 PRO A CA 1
ATOM 1667 C C . PRO A 1 203 ? -13.714 13.421 12.658 1.00 90.81 203 PRO A C 1
ATOM 1669 O O . PRO A 1 203 ? -12.574 13.779 12.359 1.00 90.81 203 PRO A O 1
ATOM 1672 N N . GLY A 1 204 ? -14.575 14.258 13.239 1.00 87.62 204 GLY A N 1
ATOM 1673 C CA . GLY A 1 204 ? -14.281 15.638 13.646 1.00 87.62 204 GLY A CA 1
ATOM 1674 C C . GLY A 1 204 ? -13.037 15.760 14.534 1.00 87.62 204 GLY A C 1
ATOM 1675 O O . GLY A 1 204 ? -12.102 16.491 14.203 1.00 87.62 204 GLY A O 1
ATOM 1676 N N . ASP A 1 205 ? -13.003 14.960 15.589 1.00 87.69 205 ASP A N 1
ATOM 1677 C CA . ASP A 1 205 ? -11.957 14.764 16.603 1.00 87.69 205 ASP A CA 1
ATOM 1678 C C . ASP A 1 205 ? -10.897 13.729 16.171 1.00 87.69 205 ASP A C 1
ATOM 1680 O O . ASP A 1 205 ? -10.441 12.890 16.950 1.00 87.69 205 ASP A O 1
ATOM 1684 N N . TRP A 1 206 ? -10.503 13.767 14.897 1.00 92.56 206 TRP A N 1
ATOM 1685 C CA . TRP A 1 206 ? -9.643 12.755 14.281 1.00 92.56 206 TRP A CA 1
ATOM 1686 C C . TRP A 1 206 ? -8.354 12.456 15.061 1.00 92.56 206 TRP A C 1
ATOM 1688 O O . TRP A 1 206 ? -7.882 11.324 14.998 1.00 92.56 206 TRP A O 1
ATOM 1698 N N . GLN A 1 207 ? -7.778 13.420 15.788 1.00 92.06 207 GLN A N 1
ATOM 1699 C CA . GLN A 1 207 ? -6.531 13.219 16.535 1.00 92.06 207 GLN A CA 1
ATOM 1700 C C . GLN A 1 207 ? -6.638 12.104 17.582 1.00 92.06 207 GLN A C 1
ATOM 1702 O O . GLN A 1 207 ? -5.660 11.395 17.802 1.00 92.06 207 GLN A O 1
ATOM 1707 N N . ALA A 1 208 ? -7.815 11.911 18.187 1.00 90.81 208 ALA A N 1
ATOM 1708 C CA . ALA A 1 208 ? -8.028 10.871 19.194 1.00 90.81 208 ALA A CA 1
ATOM 1709 C C . ALA A 1 208 ? -7.912 9.453 18.608 1.00 90.81 208 ALA A C 1
ATOM 1711 O O . ALA A 1 208 ? -7.504 8.519 19.291 1.00 90.81 208 ALA A O 1
ATOM 1712 N N . VAL A 1 209 ? -8.248 9.298 17.325 1.00 91.75 209 VAL A N 1
ATOM 1713 C CA . VAL A 1 209 ? -8.329 8.002 16.631 1.00 91.75 209 VAL A CA 1
ATOM 1714 C C . VAL A 1 209 ? -7.229 7.819 15.581 1.00 91.75 209 VAL A C 1
ATOM 1716 O O . VAL A 1 209 ? -7.023 6.724 15.064 1.00 91.75 209 VAL A O 1
ATOM 1719 N N . ALA A 1 210 ? -6.509 8.885 15.247 1.00 94.00 210 ALA A N 1
ATOM 1720 C CA . ALA A 1 210 ? -5.386 8.908 14.318 1.00 94.00 210 ALA A CA 1
ATOM 1721 C C . ALA A 1 210 ? -4.213 9.730 14.889 1.00 94.00 210 ALA A C 1
ATOM 1723 O O . ALA A 1 210 ? -3.778 10.701 14.261 1.00 94.00 210 ALA A O 1
ATOM 1724 N N . PRO A 1 211 ? -3.681 9.345 16.064 1.00 92.12 211 PRO A N 1
ATOM 1725 C CA . PRO A 1 211 ? -2.600 10.078 16.722 1.00 92.12 211 PRO A CA 1
ATOM 1726 C C . PRO A 1 211 ? -1.292 10.035 15.926 1.00 92.12 211 PRO A C 1
ATOM 1728 O O . PRO A 1 211 ? -0.478 10.946 16.037 1.00 92.12 211 PRO A O 1
ATOM 1731 N N . ASP A 1 212 ? -1.108 9.016 15.083 1.00 91.12 212 ASP A N 1
ATOM 1732 C CA . ASP A 1 212 ? 0.100 8.814 14.292 1.00 91.12 212 ASP A CA 1
ATOM 1733 C C . ASP A 1 212 ? -0.182 8.113 12.947 1.00 91.12 212 ASP A C 1
ATOM 1735 O O . ASP A 1 212 ? -1.252 7.544 12.687 1.00 91.12 212 ASP A O 1
ATOM 1739 N N . ALA A 1 213 ? 0.822 8.128 12.069 1.00 90.44 213 ALA A N 1
ATOM 1740 C CA . ALA A 1 213 ? 0.723 7.544 10.738 1.00 90.44 213 ALA A CA 1
ATOM 1741 C C . ALA A 1 213 ? 0.605 6.011 10.723 1.00 90.44 213 ALA A C 1
ATOM 1743 O O . ALA A 1 213 ? 0.039 5.452 9.774 1.00 90.44 213 ALA A O 1
ATOM 1744 N N . LYS A 1 214 ? 1.139 5.328 11.741 1.00 89.88 214 LYS A N 1
ATOM 1745 C CA . LYS A 1 214 ? 1.123 3.865 11.864 1.00 89.88 214 LYS A CA 1
ATOM 1746 C C . LYS A 1 214 ? -0.290 3.373 12.155 1.00 89.88 214 LYS A C 1
ATOM 1748 O O . LYS A 1 214 ? -0.761 2.445 11.497 1.00 89.88 214 LYS A O 1
ATOM 1753 N N . THR A 1 215 ? -0.990 4.050 13.056 1.00 93.31 215 THR A N 1
ATOM 1754 C CA . THR A 1 215 ? -2.400 3.837 13.383 1.00 93.31 215 THR A CA 1
ATOM 1755 C C . THR A 1 215 ? -3.269 4.025 12.143 1.00 93.31 215 THR A C 1
ATOM 1757 O O . THR A 1 215 ? -4.062 3.153 11.784 1.00 93.31 215 THR A O 1
ATOM 1760 N N . VAL A 1 216 ? -3.038 5.105 11.399 1.00 94.81 216 VAL A N 1
ATOM 1761 C CA . VAL A 1 216 ? -3.774 5.407 10.163 1.00 94.81 216 VAL A CA 1
ATOM 1762 C C . VAL A 1 216 ? -3.547 4.355 9.075 1.00 94.81 216 VAL A C 1
ATOM 1764 O O . VAL A 1 216 ? -4.497 3.908 8.428 1.00 94.81 216 VAL A O 1
ATOM 1767 N N . TYR A 1 217 ? -2.313 3.872 8.914 1.00 93.81 217 TYR A N 1
ATOM 1768 C CA . TYR A 1 217 ? -2.027 2.760 8.005 1.00 93.81 217 TYR A CA 1
ATOM 1769 C C . TYR A 1 217 ? -2.677 1.444 8.466 1.00 93.81 217 TYR A C 1
ATOM 1771 O O . TYR A 1 217 ? -3.207 0.688 7.646 1.00 93.81 217 TYR A O 1
ATOM 1779 N N . ALA A 1 218 ? -2.699 1.177 9.776 1.00 94.88 218 ALA A N 1
ATOM 1780 C CA . ALA A 1 218 ? -3.377 0.014 10.337 1.00 94.88 218 ALA A CA 1
ATOM 1781 C C . ALA A 1 218 ? -4.891 0.050 10.066 1.00 94.88 218 ALA A C 1
ATOM 1783 O O . ALA A 1 218 ? -5.467 -0.989 9.741 1.00 94.88 218 ALA A O 1
ATOM 1784 N N . HIS A 1 219 ? -5.528 1.225 10.120 1.00 97.50 219 HIS A N 1
ATOM 1785 C CA . HIS A 1 219 ? -6.947 1.397 9.777 1.00 97.50 219 HIS A CA 1
ATOM 1786 C C . HIS A 1 219 ? -7.220 1.021 8.324 1.00 97.50 219 HIS A C 1
ATOM 1788 O O . HIS A 1 219 ? -8.106 0.212 8.040 1.00 97.50 219 HIS A O 1
ATOM 1794 N N . LEU A 1 220 ? -6.400 1.535 7.407 1.00 97.62 220 LEU A N 1
ATOM 1795 C CA . LEU A 1 220 ? -6.507 1.214 5.991 1.00 97.62 220 LEU A CA 1
ATOM 1796 C C . LEU A 1 220 ? -6.308 -0.294 5.725 1.00 97.62 220 LEU A C 1
ATOM 1798 O O . LEU A 1 220 ? -7.049 -0.895 4.946 1.00 97.62 220 LEU A O 1
ATOM 1802 N N . ASN A 1 221 ? -5.354 -0.943 6.404 1.00 96.19 221 ASN A N 1
ATOM 1803 C CA . ASN A 1 221 ? -5.160 -2.389 6.269 1.00 96.19 221 ASN A CA 1
ATOM 1804 C C . ASN A 1 221 ? -6.322 -3.199 6.874 1.00 96.19 221 ASN A C 1
ATOM 1806 O O . ASN A 1 221 ? -6.699 -4.226 6.311 1.00 96.19 221 ASN A O 1
ATOM 1810 N N . ARG A 1 222 ? -6.928 -2.743 7.980 1.00 97.69 222 ARG A N 1
ATOM 1811 C CA . ARG A 1 222 ? -8.148 -3.356 8.535 1.00 97.69 222 ARG A CA 1
ATOM 1812 C C . ARG A 1 222 ? -9.298 -3.295 7.535 1.00 97.69 222 ARG A C 1
ATOM 1814 O O . ARG A 1 222 ? -9.945 -4.318 7.337 1.00 97.69 222 ARG A O 1
ATOM 1821 N N . LEU A 1 223 ? -9.497 -2.159 6.861 1.00 97.44 223 LEU A N 1
ATOM 1822 C CA . LEU A 1 223 ? -10.505 -2.030 5.804 1.00 97.44 223 LEU A CA 1
ATOM 1823 C C . LEU A 1 223 ? -10.253 -3.033 4.673 1.00 97.44 223 LEU A C 1
ATOM 1825 O O . LEU A 1 223 ? -11.166 -3.750 4.280 1.00 97.44 223 LEU A O 1
ATOM 1829 N N . ARG A 1 224 ? -9.007 -3.139 4.193 1.00 96.81 224 ARG A N 1
ATOM 1830 C CA . ARG A 1 224 ? -8.621 -4.104 3.149 1.00 96.81 224 ARG A CA 1
ATOM 1831 C C . ARG A 1 224 ? -8.928 -5.551 3.552 1.00 96.81 224 ARG A C 1
ATOM 1833 O O . ARG A 1 224 ? -9.454 -6.318 2.752 1.00 96.81 224 ARG A O 1
ATOM 1840 N N . LEU A 1 225 ? -8.589 -5.932 4.784 1.00 96.19 225 LEU A N 1
ATOM 1841 C CA . LEU A 1 225 ? -8.860 -7.277 5.299 1.00 96.19 225 LEU A CA 1
ATOM 1842 C C . LEU A 1 225 ? -10.360 -7.527 5.480 1.00 96.19 225 LEU A C 1
ATOM 1844 O O . LEU A 1 225 ? -10.827 -8.630 5.212 1.00 96.19 225 LEU A O 1
ATOM 1848 N N . GLN A 1 226 ? -11.110 -6.520 5.926 1.00 95.44 226 GLN A N 1
ATOM 1849 C CA . GLN A 1 226 ? -12.557 -6.620 6.080 1.00 95.44 226 GLN A CA 1
ATOM 1850 C C . GLN A 1 226 ? -13.253 -6.741 4.721 1.00 95.44 226 GLN A C 1
ATOM 1852 O O . GLN A 1 226 ? -14.116 -7.596 4.567 1.00 95.44 226 GLN A O 1
ATOM 1857 N N . PHE A 1 227 ? -12.801 -5.987 3.714 1.00 95.81 227 PHE A N 1
ATOM 1858 C CA . PHE A 1 227 ? -13.269 -6.122 2.334 1.00 95.81 227 PHE A CA 1
ATOM 1859 C C . PHE A 1 227 ? -13.132 -7.563 1.842 1.00 95.81 227 PHE A C 1
ATOM 1861 O O . PHE A 1 227 ? -14.088 -8.144 1.339 1.00 95.81 227 PHE A O 1
ATOM 1868 N N . GLN A 1 228 ? -11.956 -8.164 2.046 1.00 94.44 228 GLN A N 1
ATOM 1869 C CA . GLN A 1 228 ? -11.700 -9.535 1.614 1.00 94.44 228 GLN A CA 1
ATOM 1870 C C . GLN A 1 228 ? -12.617 -10.557 2.291 1.00 94.44 228 GLN A C 1
ATOM 1872 O O . GLN A 1 228 ? -13.006 -11.537 1.659 1.00 94.44 228 GLN A O 1
ATOM 1877 N N . ARG A 1 229 ? -12.959 -10.337 3.564 1.00 93.44 229 ARG A N 1
ATOM 1878 C CA . ARG A 1 229 ? -13.870 -11.209 4.313 1.00 93.44 229 ARG A CA 1
ATOM 1879 C C . ARG A 1 229 ? -15.311 -11.073 3.839 1.00 93.44 229 ARG A C 1
ATOM 1881 O O . ARG A 1 229 ? -15.947 -12.090 3.599 1.00 93.44 229 ARG A O 1
ATOM 1888 N N . ASP A 1 230 ? -15.796 -9.844 3.696 1.00 92.62 230 ASP A N 1
ATOM 1889 C CA . ASP A 1 230 ? -17.221 -9.588 3.462 1.00 92.62 230 ASP A CA 1
ATOM 1890 C C . ASP A 1 230 ? -17.617 -9.768 1.994 1.00 92.62 230 ASP A C 1
ATOM 1892 O O . ASP A 1 230 ? -18.721 -10.221 1.708 1.00 92.62 230 ASP A O 1
ATOM 1896 N N . TRP A 1 231 ? -16.703 -9.474 1.066 1.00 91.94 231 TRP A N 1
ATOM 1897 C CA . TRP A 1 231 ? -16.942 -9.580 -0.378 1.00 91.94 231 TRP A CA 1
ATOM 1898 C C . TRP A 1 231 ? -16.312 -10.823 -1.011 1.00 91.94 231 TRP A C 1
ATOM 1900 O O . TRP A 1 231 ? -16.431 -11.033 -2.217 1.00 91.94 231 TRP A O 1
ATOM 1910 N N . GLY A 1 232 ? -15.595 -11.636 -0.227 1.00 91.00 232 GLY A N 1
ATOM 1911 C CA . GLY A 1 232 ? -15.001 -12.894 -0.690 1.00 91.00 232 GLY A CA 1
ATOM 1912 C C . GLY A 1 232 ? -13.933 -12.741 -1.781 1.00 91.00 232 GLY A C 1
ATOM 1913 O O . GLY A 1 232 ? -13.608 -13.713 -2.464 1.00 91.00 232 GLY A O 1
ATOM 1914 N N . ARG A 1 233 ? -13.378 -11.537 -1.974 1.00 90.75 233 ARG A N 1
ATOM 1915 C CA . ARG A 1 233 ? -12.387 -11.242 -3.021 1.00 90.75 233 ARG A CA 1
ATOM 1916 C C . ARG A 1 233 ? -11.324 -10.258 -2.552 1.00 90.75 233 ARG A C 1
ATOM 1918 O O . ARG A 1 233 ? -11.564 -9.419 -1.692 1.00 90.75 233 ARG A O 1
ATOM 1925 N N . GLU A 1 234 ? -10.134 -10.339 -3.137 1.00 91.69 234 GLU A N 1
ATOM 1926 C CA . GLU A 1 234 ? -9.061 -9.392 -2.832 1.00 91.69 234 GLU A CA 1
ATOM 1927 C C . GLU A 1 234 ? -9.398 -7.987 -3.354 1.00 91.69 234 GLU A C 1
ATOM 1929 O O . GLU A 1 234 ? -9.862 -7.827 -4.486 1.00 91.69 234 GLU A O 1
ATOM 1934 N N . LEU A 1 235 ? -9.132 -6.968 -2.530 1.00 94.12 235 LEU A N 1
ATOM 1935 C CA . LEU A 1 235 ? -9.210 -5.570 -2.941 1.00 94.12 235 LEU A CA 1
ATOM 1936 C C . LEU A 1 235 ? -8.037 -5.272 -3.879 1.00 94.12 235 LEU A C 1
ATOM 1938 O O . LEU A 1 235 ? -6.887 -5.233 -3.434 1.00 94.12 235 LEU A O 1
ATOM 1942 N N . LEU A 1 236 ? -8.331 -5.048 -5.161 1.00 93.50 236 LEU A N 1
ATOM 1943 C CA . LEU A 1 236 ? -7.351 -4.571 -6.131 1.00 93.50 236 LEU A CA 1
ATOM 1944 C C . LEU A 1 236 ? -7.485 -3.067 -6.328 1.00 93.50 236 LEU A C 1
ATOM 1946 O O . LEU A 1 236 ? -8.583 -2.550 -6.528 1.00 93.50 236 LEU A O 1
ATOM 1950 N N . GLY A 1 237 ? -6.360 -2.362 -6.290 1.00 93.75 237 GLY A N 1
ATOM 1951 C CA . GLY A 1 237 ? -6.365 -0.931 -6.532 1.00 93.75 237 GLY A CA 1
ATOM 1952 C C . GLY A 1 237 ? -5.087 -0.225 -6.132 1.00 93.75 237 GLY A C 1
ATOM 1953 O O . GLY A 1 237 ? -4.092 -0.823 -5.718 1.00 93.75 237 GLY A O 1
ATOM 1954 N N . VAL A 1 238 ? -5.139 1.090 -6.242 1.00 95.19 238 VAL A N 1
ATOM 1955 C CA . VAL A 1 238 ? -4.075 1.998 -5.815 1.00 95.19 238 VAL A CA 1
ATOM 1956 C C . VAL A 1 238 ? -4.659 3.041 -4.888 1.00 95.19 238 VAL A C 1
ATOM 1958 O O . VAL A 1 238 ? -5.843 3.363 -4.973 1.00 95.19 238 VAL A O 1
ATOM 1961 N N . TRP A 1 239 ? -3.833 3.579 -4.001 1.00 96.38 239 TRP A N 1
ATOM 1962 C CA . TRP A 1 239 ? -4.276 4.598 -3.064 1.00 96.38 239 TRP A CA 1
ATOM 1963 C C . TRP A 1 239 ? -3.256 5.715 -2.907 1.00 96.38 239 TRP A C 1
ATOM 1965 O O . TRP A 1 239 ? -2.049 5.507 -3.051 1.00 96.38 239 TRP A O 1
ATOM 1975 N N . LYS A 1 240 ? -3.760 6.904 -2.578 1.00 94.69 240 LYS A N 1
ATOM 1976 C CA . LYS A 1 240 ? -2.993 8.073 -2.154 1.00 94.69 240 LYS A CA 1
ATOM 1977 C C . LYS A 1 240 ? -3.584 8.597 -0.849 1.00 94.69 240 LYS A C 1
ATOM 1979 O O . LYS A 1 240 ? -4.799 8.712 -0.724 1.00 94.69 240 LYS A O 1
ATOM 1984 N N . ARG A 1 241 ? -2.715 8.917 0.105 1.00 94.75 241 ARG A N 1
ATOM 1985 C CA . ARG A 1 241 ? -3.035 9.670 1.310 1.00 94.75 241 ARG A CA 1
ATOM 1986 C C . ARG A 1 241 ? -2.764 11.149 1.081 1.00 94.75 241 ARG A C 1
ATOM 1988 O O . ARG A 1 241 ? -1.708 11.526 0.575 1.00 94.75 241 ARG A O 1
ATOM 1995 N N . GLU A 1 242 ? -3.714 11.955 1.500 1.00 92.94 242 GLU A N 1
ATOM 1996 C CA . GLU A 1 242 ? -3.671 13.406 1.564 1.00 92.94 242 GLU A CA 1
ATOM 1997 C C . GLU A 1 242 ? -4.119 13.856 2.958 1.00 92.94 242 GLU A C 1
ATOM 1999 O O . GLU A 1 242 ? -4.571 13.042 3.765 1.00 92.94 242 GLU A O 1
ATOM 2004 N N . PHE A 1 243 ? -4.006 15.148 3.245 1.00 92.25 243 PHE A N 1
ATOM 2005 C CA . PHE A 1 243 ? -4.493 15.744 4.485 1.00 92.25 243 PHE A CA 1
ATOM 2006 C C . PHE A 1 243 ? -5.511 16.844 4.195 1.00 92.25 243 PHE A C 1
ATOM 2008 O O . PHE A 1 243 ? -5.350 17.649 3.278 1.00 92.25 243 PHE A O 1
ATOM 2015 N N . GLN A 1 244 ? -6.595 16.880 4.966 1.00 90.69 244 GLN A N 1
ATOM 2016 C CA . GLN A 1 244 ? -7.565 17.974 4.926 1.00 90.69 244 GLN A CA 1
ATOM 2017 C C . GLN A 1 244 ? -6.961 19.247 5.540 1.00 90.69 244 GLN A C 1
ATOM 2019 O O . GLN A 1 244 ? -5.966 19.182 6.256 1.00 90.69 244 GLN A O 1
ATOM 2024 N N . ARG A 1 245 ? -7.581 20.422 5.327 1.00 88.44 245 ARG A N 1
ATOM 2025 C CA . ARG A 1 245 ? -7.086 21.692 5.912 1.00 88.44 245 ARG A CA 1
ATOM 2026 C C . ARG A 1 245 ? -6.944 21.636 7.433 1.00 88.44 245 ARG A C 1
ATOM 2028 O O . ARG A 1 245 ? -6.040 22.241 7.984 1.00 88.44 245 ARG A O 1
ATOM 2035 N N . ARG A 1 246 ? -7.822 20.878 8.092 1.00 89.88 246 ARG A N 1
ATOM 2036 C CA . ARG A 1 246 ? -7.807 20.630 9.542 1.00 89.88 246 ARG A CA 1
ATOM 2037 C C . ARG A 1 246 ? -6.757 19.602 10.002 1.00 89.88 246 ARG A C 1
ATOM 2039 O O . ARG A 1 246 ? -6.810 19.164 11.144 1.00 89.88 246 ARG A O 1
ATOM 2046 N N . GLY A 1 247 ? -5.887 19.136 9.105 1.00 90.44 247 GLY A N 1
ATOM 2047 C CA . GLY A 1 247 ? -4.857 18.127 9.377 1.00 90.44 247 GLY A CA 1
ATOM 2048 C C . GLY A 1 247 ? -5.337 16.674 9.341 1.00 90.44 247 GLY A C 1
ATOM 2049 O O . GLY A 1 247 ? -4.507 15.774 9.354 1.00 90.44 247 GLY A O 1
ATOM 2050 N N . ALA A 1 248 ? -6.649 16.426 9.247 1.00 92.69 248 ALA A N 1
ATOM 2051 C CA . ALA A 1 248 ? -7.191 15.070 9.226 1.00 92.69 248 ALA A CA 1
ATOM 2052 C C . ALA A 1 248 ? -6.678 14.276 8.009 1.00 92.69 248 ALA A C 1
ATOM 2054 O O . ALA A 1 248 ? -6.775 14.776 6.880 1.00 92.69 248 ALA A O 1
ATOM 2055 N N . PRO A 1 249 ? -6.180 13.042 8.202 1.00 94.81 249 PRO A N 1
ATOM 2056 C CA . PRO A 1 249 ? -5.791 12.172 7.103 1.00 94.81 249 PRO A CA 1
ATOM 2057 C C . PRO A 1 249 ? -6.973 11.874 6.177 1.00 94.81 249 PRO A C 1
ATOM 2059 O O . PRO A 1 249 ? -8.125 11.794 6.601 1.00 94.81 249 PRO A O 1
ATOM 2062 N N . HIS A 1 250 ? -6.679 11.685 4.899 1.00 94.12 250 HIS A N 1
ATOM 2063 C CA . HIS A 1 250 ? -7.665 11.426 3.865 1.00 94.12 250 HIS A CA 1
ATOM 2064 C C . HIS A 1 250 ? -7.100 10.441 2.852 1.00 94.12 250 HIS A C 1
ATOM 2066 O O . HIS A 1 250 ? -5.997 10.645 2.352 1.00 94.12 250 HIS A O 1
ATOM 2072 N N . TYR A 1 251 ? -7.826 9.377 2.528 1.00 96.94 251 TYR A N 1
ATOM 2073 C CA . TYR A 1 251 ? -7.409 8.436 1.494 1.00 96.94 251 TYR A CA 1
ATOM 2074 C C . TYR A 1 251 ? -8.275 8.564 0.252 1.00 96.94 251 TYR A C 1
ATOM 2076 O O . TYR A 1 251 ? -9.497 8.614 0.341 1.00 96.94 251 TYR A O 1
ATOM 2084 N N . HIS A 1 252 ? -7.621 8.550 -0.904 1.00 95.38 252 HIS A N 1
ATOM 2085 C CA . HIS A 1 252 ? -8.227 8.367 -2.213 1.00 95.38 252 HIS A CA 1
ATOM 2086 C C . HIS A 1 252 ? -7.777 7.023 -2.771 1.00 95.38 252 HIS A C 1
ATOM 2088 O O . HIS A 1 252 ? -6.575 6.790 -2.903 1.00 95.38 252 HIS A O 1
ATOM 2094 N N . LEU A 1 253 ? -8.723 6.145 -3.076 1.00 95.75 253 LEU A N 1
ATOM 2095 C CA . LEU A 1 253 ? -8.500 4.814 -3.617 1.00 95.75 253 LEU A CA 1
ATOM 2096 C C . LEU A 1 253 ? -9.126 4.756 -5.008 1.00 95.75 253 LEU A C 1
ATOM 2098 O O . LEU A 1 253 ? -10.295 5.093 -5.163 1.00 95.75 253 LEU A O 1
ATOM 2102 N N . LEU A 1 254 ? -8.380 4.291 -6.007 1.00 94.31 254 LEU A N 1
ATOM 2103 C CA . LEU A 1 254 ? -8.985 3.797 -7.240 1.00 94.31 254 LEU A CA 1
ATOM 2104 C C . LEU A 1 254 ? -9.142 2.289 -7.102 1.00 94.31 254 LEU A C 1
ATOM 2106 O O . LEU A 1 254 ? -8.141 1.580 -6.974 1.00 94.31 254 LEU A O 1
ATOM 2110 N N . MET A 1 255 ? -10.385 1.822 -7.113 1.00 94.25 255 MET A N 1
ATOM 2111 C CA . MET A 1 255 ? -10.711 0.407 -6.975 1.00 94.25 255 MET A CA 1
ATOM 2112 C C . MET A 1 255 ? -11.919 0.019 -7.823 1.00 94.25 255 MET A C 1
ATOM 2114 O O . MET A 1 255 ? -12.669 0.884 -8.276 1.00 94.25 255 MET A O 1
ATOM 2118 N N . VAL A 1 256 ? -12.101 -1.285 -8.005 1.00 92.19 256 VAL A N 1
ATOM 2119 C CA . VAL A 1 256 ? -13.335 -1.852 -8.553 1.00 92.19 256 VAL A CA 1
ATOM 2120 C C . VAL A 1 256 ? -14.288 -2.116 -7.395 1.00 92.19 256 VAL A C 1
ATOM 2122 O O . VAL A 1 256 ? -13.958 -2.837 -6.450 1.00 92.19 256 VAL A O 1
ATOM 2125 N N . VAL A 1 257 ? -15.448 -1.475 -7.448 1.00 92.19 257 VAL A N 1
ATOM 2126 C CA . VAL A 1 257 ? -16.540 -1.626 -6.496 1.00 92.19 257 VAL A CA 1
ATOM 2127 C C . VAL A 1 257 ? -17.237 -2.953 -6.782 1.00 92.19 257 VAL A C 1
ATOM 2129 O O . VAL A 1 257 ? -17.674 -3.166 -7.912 1.00 92.19 257 VAL A O 1
ATOM 2132 N N . PRO A 1 258 ? -17.325 -3.866 -5.801 1.00 91.94 258 PRO A N 1
ATOM 2133 C CA . PRO A 1 258 ? -18.018 -5.127 -5.990 1.00 91.94 258 PRO A CA 1
ATOM 2134 C C . PRO A 1 258 ? -19.517 -4.897 -6.209 1.00 91.94 258 PRO A C 1
ATOM 2136 O O . PRO A 1 258 ? -20.122 -4.017 -5.600 1.00 91.94 258 PRO A O 1
ATOM 2139 N N . GLU A 1 259 ? -20.106 -5.720 -7.069 1.00 88.69 259 GLU A N 1
ATOM 2140 C CA . GLU A 1 259 ? -21.548 -5.739 -7.303 1.00 88.69 259 GLU A CA 1
ATOM 2141 C C . GLU A 1 259 ? -22.282 -6.472 -6.175 1.00 88.69 259 GLU A C 1
ATOM 2143 O O . GLU A 1 259 ? -21.741 -7.381 -5.539 1.00 88.69 259 GLU A O 1
ATOM 2148 N N . GLY A 1 260 ? -23.549 -6.112 -5.975 1.00 88.50 260 GLY A N 1
ATOM 2149 C CA . GLY A 1 260 ? -24.443 -6.776 -5.033 1.00 88.50 260 GLY A CA 1
ATOM 2150 C C . GLY A 1 260 ? -24.444 -6.167 -3.632 1.00 88.50 260 GLY A C 1
ATOM 2151 O O . GLY A 1 260 ? -24.068 -5.013 -3.418 1.00 88.50 260 GLY A O 1
ATOM 2152 N N . ALA A 1 261 ? -24.929 -6.958 -2.678 1.00 89.50 261 ALA A N 1
ATOM 2153 C CA . ALA A 1 261 ? -25.087 -6.569 -1.285 1.00 89.50 261 ALA A CA 1
ATOM 2154 C C . ALA A 1 261 ? -24.336 -7.533 -0.364 1.00 89.50 261 ALA A C 1
ATOM 2156 O O . ALA A 1 261 ? -24.133 -8.704 -0.692 1.00 89.50 261 ALA A O 1
ATOM 2157 N N . CYS A 1 262 ? -23.960 -7.040 0.810 1.00 87.00 262 CYS A N 1
ATOM 2158 C CA . CYS A 1 262 ? -23.366 -7.840 1.869 1.00 87.00 262 CYS A CA 1
ATOM 2159 C C . CYS A 1 262 ? -24.088 -7.596 3.197 1.00 87.00 262 CYS A C 1
ATOM 2161 O O . CYS A 1 262 ? -24.710 -6.556 3.425 1.00 87.00 262 CYS A O 1
ATOM 2163 N N . THR A 1 263 ? -24.000 -8.574 4.095 1.00 86.44 263 THR A N 1
ATOM 2164 C CA . THR A 1 263 ? -24.615 -8.479 5.419 1.00 86.44 263 THR A CA 1
ATOM 2165 C C . THR A 1 263 ? -23.644 -7.871 6.414 1.00 86.44 263 THR A C 1
ATOM 2167 O O . THR A 1 263 ? -22.610 -8.464 6.720 1.00 86.44 263 THR A O 1
ATOM 2170 N N . VAL A 1 264 ? -24.013 -6.735 6.998 1.00 82.38 264 VAL A N 1
ATOM 2171 C CA . VAL A 1 264 ? -23.252 -6.086 8.073 1.00 82.38 264 VAL A CA 1
ATOM 2172 C C . VAL A 1 264 ? -24.084 -5.994 9.345 1.00 82.38 264 VAL A C 1
ATOM 2174 O O . VAL A 1 264 ? -25.310 -6.065 9.311 1.00 82.38 264 VAL A O 1
ATOM 2177 N N . LYS A 1 265 ? -23.421 -5.821 10.492 1.00 78.12 265 LYS A N 1
ATOM 2178 C CA . LYS A 1 265 ? -24.115 -5.381 11.707 1.00 78.12 265 LYS A CA 1
ATOM 2179 C C . LYS A 1 265 ? -24.329 -3.875 11.630 1.00 78.12 265 LYS A C 1
ATOM 2181 O O . LYS A 1 265 ? -23.359 -3.135 11.463 1.00 78.12 265 LYS A O 1
ATOM 2186 N N . SER A 1 266 ? -25.572 -3.441 11.789 1.00 71.19 266 SER A N 1
ATOM 2187 C CA . SER A 1 266 ? -25.944 -2.038 11.904 1.00 71.19 266 SER A CA 1
ATOM 2188 C C . SER A 1 266 ? -25.108 -1.376 13.004 1.00 71.19 266 SER A C 1
ATOM 2190 O O . SER A 1 266 ? -25.092 -1.864 14.136 1.00 71.19 266 SER A O 1
ATOM 2192 N N . PRO A 1 267 ? -24.404 -0.269 12.719 1.00 63.91 267 PRO A N 1
ATOM 2193 C CA . PRO A 1 267 ? -23.617 0.427 13.730 1.00 63.91 267 PRO A CA 1
ATOM 2194 C C . PRO A 1 267 ? -24.489 1.090 14.810 1.00 63.91 267 PRO A C 1
ATOM 2196 O O . PRO A 1 267 ? -23.956 1.428 15.866 1.00 63.91 267 PRO A O 1
ATOM 2199 N N . VAL A 1 268 ? -25.793 1.256 14.545 1.00 64.06 268 VAL A N 1
ATOM 2200 C CA . VAL A 1 268 ? -26.778 1.887 15.438 1.00 64.06 268 VAL A CA 1
ATOM 2201 C C . VAL A 1 268 ? -27.550 0.840 16.241 1.00 64.06 268 VAL A C 1
ATOM 2203 O O . VAL A 1 268 ? -27.602 0.926 17.461 1.00 64.06 268 VAL A O 1
ATOM 2206 N N . THR A 1 269 ? -28.122 -0.166 15.571 1.00 69.44 269 THR A N 1
ATOM 2207 C CA . THR A 1 269 ? -29.020 -1.154 16.204 1.00 69.44 269 THR A CA 1
ATOM 2208 C C . THR A 1 269 ? -28.340 -2.484 16.514 1.00 69.44 269 THR A C 1
ATOM 2210 O O . THR A 1 269 ? -28.906 -3.319 17.206 1.00 69.44 269 THR A O 1
ATOM 2213 N N . SER A 1 270 ? -27.117 -2.713 16.021 1.00 71.94 270 SER A N 1
ATOM 2214 C CA . SER A 1 270 ? -26.390 -3.995 16.096 1.00 71.94 270 SER A CA 1
ATOM 2215 C C . SER A 1 270 ? -27.054 -5.188 15.386 1.00 71.94 270 SER A C 1
ATOM 2217 O O . SER A 1 270 ? -26.474 -6.279 15.358 1.00 71.94 270 SER A O 1
ATOM 2219 N N . GLU A 1 271 ? -28.210 -4.986 14.752 1.00 78.81 271 GLU A N 1
ATOM 2220 C CA . GLU A 1 271 ? -28.919 -5.983 13.947 1.00 78.81 271 GLU A CA 1
ATOM 2221 C C . GLU A 1 271 ? -28.204 -6.263 12.623 1.00 78.81 271 GLU A C 1
ATOM 2223 O O . GLU A 1 271 ? -27.461 -5.427 12.108 1.00 78.81 271 GLU A O 1
ATOM 2228 N N . LYS A 1 272 ? -28.424 -7.449 12.049 1.00 84.88 272 LYS A N 1
ATOM 2229 C CA . LYS A 1 272 ? -27.889 -7.788 10.726 1.00 84.88 272 LYS A CA 1
ATOM 2230 C C . LYS A 1 272 ? -28.748 -7.142 9.642 1.00 84.88 272 LYS A C 1
ATOM 2232 O O . LYS A 1 272 ? -29.941 -7.408 9.575 1.00 84.88 272 LYS A O 1
ATOM 2237 N N . VAL A 1 273 ? -28.124 -6.359 8.771 1.00 85.12 273 VAL A N 1
ATOM 2238 C CA . VAL A 1 273 ? -28.777 -5.674 7.650 1.00 85.12 273 VAL A CA 1
ATOM 2239 C C . VAL A 1 273 ? -28.020 -5.950 6.355 1.00 85.12 273 VAL A C 1
ATOM 2241 O O . VAL A 1 273 ? -26.792 -6.061 6.365 1.00 85.12 273 VAL A O 1
ATOM 2244 N N . GLN A 1 274 ? -28.746 -6.086 5.244 1.00 90.19 274 GLN A N 1
ATOM 2245 C CA . GLN A 1 274 ? -28.144 -6.119 3.909 1.00 90.19 274 GLN A CA 1
ATOM 2246 C C . GLN A 1 274 ? -27.882 -4.688 3.454 1.00 90.19 274 GLN A C 1
ATOM 2248 O O . GLN A 1 274 ? -28.772 -3.842 3.535 1.00 90.19 274 GLN A O 1
ATOM 2253 N N . VAL A 1 275 ? -26.674 -4.425 2.974 1.00 90.06 275 VAL A N 1
ATOM 2254 C CA . VAL A 1 275 ? -26.273 -3.118 2.451 1.00 90.06 275 VAL A CA 1
ATOM 2255 C C . VAL A 1 275 ? -25.490 -3.293 1.159 1.00 90.06 275 VAL A C 1
ATOM 2257 O O . VAL A 1 275 ? -24.797 -4.295 0.972 1.00 90.06 275 VAL A O 1
ATOM 2260 N N . ASP A 1 276 ? -25.592 -2.309 0.274 1.00 91.06 276 ASP A N 1
ATOM 2261 C CA . ASP A 1 276 ? -24.718 -2.197 -0.890 1.00 91.06 276 ASP A CA 1
ATOM 2262 C C . ASP A 1 276 ? -23.280 -1.826 -0.471 1.00 91.06 276 ASP A C 1
ATOM 2264 O O . ASP A 1 276 ? -22.962 -1.668 0.715 1.00 91.06 276 ASP A O 1
ATOM 2268 N N . PHE A 1 277 ? -22.380 -1.678 -1.446 1.00 94.62 277 PHE A N 1
ATOM 2269 C CA . PHE A 1 277 ? -20.994 -1.306 -1.161 1.00 94.62 277 PHE A CA 1
ATOM 2270 C C . PHE A 1 277 ? -20.862 0.029 -0.422 1.00 94.62 277 PHE A C 1
ATOM 2272 O O . PHE A 1 277 ? -20.027 0.143 0.475 1.00 94.62 277 PHE A O 1
ATOM 2279 N N . THR A 1 278 ? -21.680 1.027 -0.758 1.00 93.19 278 THR A N 1
ATOM 2280 C CA . THR A 1 278 ? -21.626 2.347 -0.118 1.00 93.19 278 THR A CA 1
ATOM 2281 C C . THR A 1 278 ? -21.995 2.248 1.360 1.00 93.19 278 THR A C 1
ATOM 2283 O O . THR A 1 278 ? -21.258 2.743 2.217 1.00 93.19 278 THR A O 1
ATOM 2286 N N . GLY A 1 279 ? -23.085 1.545 1.681 1.00 91.19 279 GLY A N 1
ATOM 2287 C CA . GLY A 1 279 ? -23.500 1.296 3.058 1.00 91.19 279 GLY A CA 1
ATOM 2288 C C . GLY A 1 279 ? -22.490 0.446 3.831 1.00 91.19 279 GLY A C 1
ATOM 2289 O O . GLY A 1 279 ? -22.165 0.763 4.979 1.00 91.19 279 GLY A O 1
ATOM 2290 N N . TRP A 1 280 ? -21.927 -0.588 3.195 1.00 95.19 280 TRP A N 1
ATOM 2291 C CA . TRP A 1 280 ? -20.855 -1.400 3.778 1.00 95.19 280 TRP A CA 1
ATOM 2292 C C . TRP A 1 280 ? -19.625 -0.559 4.111 1.00 95.19 280 TRP A C 1
ATOM 2294 O O . TRP A 1 280 ? -19.077 -0.677 5.210 1.00 95.19 280 TRP A O 1
ATOM 2304 N N . LEU A 1 281 ? -19.193 0.290 3.177 1.00 96.06 281 LEU A N 1
ATOM 2305 C CA . LEU A 1 281 ? -18.000 1.110 3.319 1.00 96.06 281 LEU A CA 1
ATOM 2306 C C . LEU A 1 281 ? -18.169 2.106 4.465 1.00 96.06 281 LEU A C 1
ATOM 2308 O O . LEU A 1 281 ? -17.298 2.183 5.331 1.00 96.06 281 LEU A O 1
ATOM 2312 N N . ALA A 1 282 ? -19.303 2.808 4.507 1.00 90.75 282 ALA A N 1
ATOM 2313 C CA . ALA A 1 282 ? -19.631 3.749 5.569 1.00 90.75 282 ALA A CA 1
ATOM 2314 C C . ALA A 1 282 ? -19.650 3.062 6.944 1.00 90.75 282 ALA A C 1
ATOM 2316 O O . ALA A 1 282 ? -18.964 3.500 7.871 1.00 90.75 282 ALA A O 1
ATOM 2317 N N . ALA A 1 283 ? -20.377 1.947 7.072 1.00 90.06 283 ALA A N 1
ATOM 2318 C CA . ALA A 1 283 ? -20.491 1.211 8.330 1.00 90.06 283 ALA A CA 1
ATOM 2319 C C . ALA A 1 283 ? -19.144 0.633 8.791 1.00 90.06 283 ALA A C 1
ATOM 2321 O O . ALA A 1 283 ? -18.780 0.740 9.966 1.00 90.06 283 ALA A O 1
ATOM 2322 N N . THR A 1 284 ? -18.383 0.045 7.866 1.00 93.94 284 THR A N 1
ATOM 2323 C CA . THR A 1 284 ? -17.086 -0.574 8.151 1.00 93.94 284 THR A CA 1
ATOM 2324 C C . THR A 1 284 ? -16.046 0.468 8.520 1.00 93.94 284 THR A C 1
ATOM 2326 O O . THR A 1 284 ? -15.325 0.290 9.501 1.00 93.94 284 THR A O 1
ATOM 2329 N N . TRP A 1 285 ? -15.975 1.570 7.777 1.00 95.12 285 TRP A N 1
ATOM 2330 C CA . TRP A 1 285 ? -15.012 2.621 8.061 1.00 95.12 285 TRP A CA 1
ATOM 2331 C C . TRP A 1 285 ? -15.315 3.307 9.393 1.00 95.12 285 TRP A C 1
ATOM 2333 O O . TRP A 1 285 ? -14.421 3.397 10.233 1.00 95.12 285 TRP A O 1
ATOM 2343 N N . ALA A 1 286 ? -16.582 3.639 9.668 1.00 90.38 286 ALA A N 1
ATOM 2344 C CA . ALA A 1 286 ? -16.987 4.180 10.964 1.00 90.38 286 ALA A CA 1
ATOM 2345 C C . ALA A 1 286 ? -16.706 3.215 12.123 1.00 90.38 286 ALA A C 1
ATOM 2347 O O . ALA A 1 286 ? -16.280 3.641 13.192 1.00 90.38 286 ALA A O 1
ATOM 2348 N N . LYS A 1 287 ? -16.873 1.904 11.922 1.00 89.44 287 LYS A N 1
ATOM 2349 C CA . LYS A 1 287 ? -16.467 0.900 12.913 1.00 89.44 287 LYS A CA 1
ATOM 2350 C C . LYS A 1 287 ? -14.951 0.876 13.138 1.00 89.44 287 LYS A C 1
ATOM 2352 O O . LYS A 1 287 ? -14.521 0.568 14.239 1.00 89.44 287 LYS A O 1
ATOM 2357 N N . ILE A 1 288 ? -14.139 1.147 12.119 1.00 93.44 288 ILE A N 1
ATOM 2358 C CA . ILE A 1 288 ? -12.676 1.137 12.249 1.00 93.44 288 ILE A CA 1
ATOM 2359 C C . ILE A 1 288 ? -12.173 2.405 12.945 1.00 93.44 288 ILE A C 1
ATOM 2361 O O . ILE A 1 288 ? -11.265 2.301 13.764 1.00 93.44 288 ILE A O 1
ATOM 2365 N N . VAL A 1 289 ? -12.723 3.579 12.611 1.00 93.12 289 VAL A N 1
ATOM 2366 C CA . VAL A 1 289 ? -12.148 4.874 13.025 1.00 93.12 289 VAL A CA 1
ATOM 2367 C C . VAL A 1 289 ? -12.981 5.657 14.037 1.00 93.12 289 VAL A C 1
ATOM 2369 O O . VAL A 1 289 ? -12.487 6.646 14.553 1.00 93.12 289 VAL A O 1
ATOM 2372 N N . ALA A 1 290 ? -14.217 5.249 14.321 1.00 81.81 290 ALA A N 1
ATOM 2373 C CA . ALA A 1 290 ? -15.131 5.936 15.239 1.00 81.81 290 ALA A CA 1
ATOM 2374 C C . ALA A 1 290 ? -15.834 4.951 16.194 1.00 81.81 290 ALA A C 1
ATOM 2376 O O . ALA A 1 290 ? -16.974 5.179 16.593 1.00 81.81 290 ALA A O 1
ATOM 2377 N N . ALA A 1 291 ? -15.186 3.824 16.519 1.00 74.56 291 ALA A N 1
ATOM 2378 C CA . ALA A 1 291 ? -15.767 2.766 17.352 1.00 74.56 291 ALA A CA 1
ATOM 2379 C C . ALA A 1 291 ? -16.178 3.266 18.745 1.00 74.56 291 ALA A C 1
ATOM 2381 O O . ALA A 1 291 ? -17.291 2.987 19.184 1.00 74.56 291 ALA A O 1
ATOM 2382 N N . ASP A 1 292 ? -15.290 4.036 19.379 1.00 75.81 292 ASP A N 1
ATOM 2383 C CA . ASP A 1 292 ? -15.392 4.450 20.785 1.00 75.81 292 ASP A CA 1
ATOM 2384 C C . ASP A 1 292 ? -15.892 5.896 20.948 1.00 75.81 292 ASP A C 1
ATOM 2386 O O . ASP A 1 292 ? -15.907 6.446 22.047 1.00 75.81 292 ASP A O 1
ATOM 2390 N N . GLN A 1 293 ? -16.295 6.540 19.849 1.00 72.50 293 GLN A N 1
ATOM 2391 C CA . GLN A 1 293 ? -16.802 7.908 19.877 1.00 72.50 293 GLN A CA 1
ATOM 2392 C C . GLN A 1 293 ? -18.277 7.954 20.265 1.00 72.50 293 GLN A C 1
ATOM 2394 O O . GLN A 1 293 ? -19.040 7.021 20.001 1.00 72.50 293 GLN A O 1
ATOM 2399 N N . SER A 1 294 ? -18.696 9.084 20.846 1.00 74.75 294 SER A N 1
ATOM 2400 C CA . SER A 1 294 ? -20.110 9.333 21.144 1.00 74.75 294 SER A CA 1
ATOM 2401 C C . SER A 1 294 ? -20.983 9.078 19.910 1.00 74.75 294 SER A C 1
ATOM 2403 O O . SER A 1 294 ? -20.583 9.353 18.771 1.00 74.75 294 SER A O 1
ATOM 2405 N N . SER A 1 295 ? -22.199 8.576 20.133 1.00 64.31 295 SER A N 1
ATOM 2406 C CA . SER A 1 295 ? -23.131 8.228 19.054 1.00 64.31 295 SER A CA 1
ATOM 2407 C C . SER A 1 295 ? -23.350 9.380 18.063 1.00 64.31 295 SER A C 1
ATOM 2409 O O . SER A 1 295 ? -23.474 9.125 16.869 1.00 64.31 295 SER A O 1
ATOM 2411 N N . GLY A 1 296 ? -23.311 10.638 18.519 1.00 74.19 296 GLY A N 1
ATOM 2412 C CA . GLY A 1 296 ? -23.448 11.824 17.669 1.00 74.19 296 GLY A CA 1
ATOM 2413 C C . GLY A 1 296 ? -22.284 12.056 16.695 1.00 74.19 296 GLY A C 1
ATOM 2414 O O . GLY A 1 296 ? -22.521 12.372 15.529 1.00 74.19 296 GLY A O 1
ATOM 2415 N N . GLU A 1 297 ? -21.031 11.890 17.128 1.00 77.44 297 GLU A N 1
ATOM 2416 C CA . GLU A 1 297 ? -19.863 12.007 16.235 1.00 77.44 297 GLU A CA 1
ATOM 2417 C C . GLU A 1 297 ? -19.795 10.814 15.279 1.00 77.44 297 GLU A C 1
ATOM 2419 O O . GLU A 1 297 ? -19.658 10.984 14.066 1.00 77.44 297 GLU A O 1
ATOM 2424 N N . ARG A 1 298 ? -20.014 9.605 15.807 1.00 77.62 298 ARG A N 1
ATOM 2425 C CA . ARG A 1 298 ? -20.052 8.377 15.011 1.00 77.62 298 ARG A CA 1
ATOM 2426 C C . ARG A 1 298 ? -21.144 8.419 13.937 1.00 77.62 298 ARG A C 1
ATOM 2428 O O . ARG A 1 298 ? -20.892 8.000 12.811 1.00 77.62 298 ARG A O 1
ATOM 2435 N N . ALA A 1 299 ? -22.328 8.956 14.242 1.00 76.25 299 ALA A N 1
ATOM 2436 C CA . ALA A 1 299 ? -23.416 9.122 13.274 1.00 76.25 299 ALA A CA 1
ATOM 2437 C C . ALA A 1 299 ? -23.072 10.143 12.179 1.00 76.25 299 ALA A C 1
ATOM 2439 O O . ALA A 1 299 ? -23.283 9.873 10.996 1.00 76.25 299 ALA A O 1
ATOM 2440 N N . ARG A 1 300 ? -22.480 11.292 12.541 1.00 78.75 300 ARG A N 1
ATOM 2441 C CA . ARG A 1 300 ? -21.982 12.270 11.556 1.00 78.75 300 ARG A CA 1
ATOM 2442 C C . ARG A 1 300 ? -20.923 11.654 10.647 1.00 78.75 300 ARG A C 1
ATOM 2444 O O . ARG A 1 300 ? -20.963 11.845 9.431 1.00 78.75 300 ARG A O 1
ATOM 2451 N N . HIS A 1 301 ? -20.018 10.866 11.218 1.00 86.12 301 HIS A N 1
ATOM 2452 C CA . HIS A 1 301 ? -19.001 10.163 10.455 1.00 86.12 301 HIS A CA 1
ATOM 2453 C C . HIS A 1 301 ? -19.583 9.056 9.564 1.00 86.12 301 HIS A C 1
ATOM 2455 O O . HIS A 1 301 ? -19.112 8.871 8.450 1.00 86.12 301 HIS A O 1
ATOM 2461 N N . LEU A 1 302 ? -20.644 8.364 9.980 1.00 83.06 302 LEU A N 1
ATOM 2462 C CA . LEU A 1 302 ? -21.328 7.395 9.121 1.00 83.06 302 LEU A CA 1
ATOM 2463 C C . LEU A 1 302 ? -21.886 8.054 7.845 1.00 83.06 302 LEU A C 1
ATOM 2465 O O . LEU A 1 302 ? -21.825 7.457 6.776 1.00 83.06 302 LEU A O 1
ATOM 2469 N N . MET A 1 303 ? -22.377 9.295 7.942 1.00 78.75 303 MET A N 1
ATOM 2470 C CA . MET A 1 303 ? -22.946 10.030 6.802 1.00 78.75 303 MET A CA 1
ATOM 2471 C C . MET A 1 303 ? -21.893 10.665 5.884 1.00 78.75 303 MET A C 1
ATOM 2473 O O . MET A 1 303 ? -22.083 10.706 4.673 1.00 78.75 303 MET A O 1
ATOM 2477 N N . ALA A 1 304 ? -20.802 11.193 6.447 1.00 83.31 304 ALA A N 1
ATOM 2478 C CA . ALA A 1 304 ? -19.831 12.020 5.715 1.00 83.31 304 ALA A CA 1
ATOM 2479 C C . ALA A 1 304 ? -18.401 11.448 5.696 1.00 83.31 304 ALA A C 1
ATOM 2481 O O . ALA A 1 304 ? -17.481 12.062 5.155 1.00 83.31 304 ALA A O 1
ATOM 2482 N N . GLY A 1 305 ? -18.187 10.287 6.314 1.00 87.06 305 GLY A N 1
ATOM 2483 C CA . GLY A 1 305 ? -16.875 9.672 6.513 1.00 87.06 305 GLY A CA 1
ATOM 2484 C C . GLY A 1 305 ? -16.294 9.004 5.276 1.00 87.06 305 GLY A C 1
ATOM 2485 O O . GLY A 1 305 ? -15.089 8.747 5.220 1.00 87.06 305 GLY A O 1
ATOM 2486 N N . THR A 1 306 ? -17.140 8.726 4.287 1.00 95.44 306 THR A N 1
ATOM 2487 C CA . THR A 1 306 ? -16.762 8.023 3.063 1.00 95.44 306 THR A CA 1
ATOM 2488 C C . THR A 1 306 ? -17.437 8.649 1.848 1.00 95.44 306 THR A C 1
ATOM 2490 O O . THR A 1 306 ? -18.492 9.267 1.969 1.00 95.44 306 THR A O 1
ATOM 2493 N N . GLY A 1 307 ? -16.825 8.501 0.676 1.00 91.94 307 GLY A N 1
ATOM 2494 C CA . GLY A 1 307 ? -17.413 8.894 -0.602 1.00 91.94 307 GLY A CA 1
ATOM 2495 C C . GLY A 1 307 ? -17.083 7.868 -1.676 1.00 91.94 307 GLY A C 1
ATOM 2496 O O . GLY A 1 307 ? -15.954 7.387 -1.735 1.00 91.94 307 GLY A O 1
ATOM 2497 N N . VAL A 1 308 ? -18.053 7.528 -2.522 1.00 93.81 308 VAL A N 1
ATOM 2498 C CA . VAL A 1 308 ? -17.867 6.608 -3.652 1.00 93.81 308 VAL A CA 1
ATOM 2499 C C . VAL A 1 308 ? -18.260 7.348 -4.923 1.00 93.81 308 VAL A C 1
ATOM 2501 O O . VAL A 1 308 ? -19.429 7.647 -5.154 1.00 93.81 308 VAL A O 1
ATOM 2504 N N . HIS A 1 309 ? -17.268 7.697 -5.738 1.00 90.69 309 HIS A N 1
ATOM 2505 C CA . HIS A 1 309 ? -17.477 8.4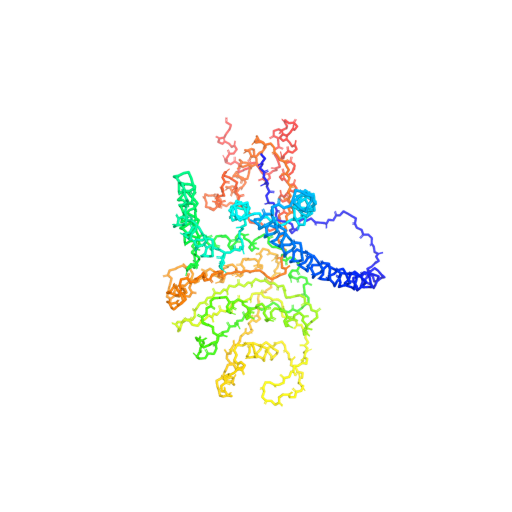03 -6.997 1.00 90.69 309 HIS A CA 1
ATOM 2506 C C . HIS A 1 309 ? -17.158 7.479 -8.164 1.00 90.69 309 HIS A C 1
ATOM 2508 O O . HIS A 1 309 ? -15.996 7.318 -8.547 1.00 90.69 309 HIS A O 1
ATOM 2514 N N . HIS A 1 310 ? -18.205 6.888 -8.729 1.00 85.81 310 HIS A N 1
ATOM 2515 C CA . HIS A 1 310 ? -18.113 6.067 -9.929 1.00 85.81 310 HIS A CA 1
ATOM 2516 C C . HIS A 1 310 ? -17.567 6.903 -11.086 1.00 85.81 310 HIS A C 1
ATOM 2518 O O . HIS A 1 310 ? -18.000 8.036 -11.332 1.00 85.81 310 HIS A O 1
ATOM 2524 N N . THR A 1 311 ? -16.552 6.376 -11.765 1.00 77.50 311 THR A N 1
ATOM 2525 C CA . THR A 1 311 ? -15.975 7.065 -12.915 1.00 77.50 311 THR A CA 1
ATOM 2526 C C . THR A 1 311 ? -16.952 7.031 -14.085 1.00 77.50 311 THR A C 1
ATOM 2528 O O . THR A 1 311 ? -17.498 5.992 -14.433 1.00 77.50 311 THR A O 1
ATOM 2531 N N . ARG A 1 312 ? -17.149 8.179 -14.736 1.00 66.81 312 ARG A N 1
ATOM 2532 C CA . ARG A 1 312 ? -17.885 8.247 -16.010 1.00 66.81 312 ARG A CA 1
ATOM 2533 C C . ARG A 1 312 ? -17.006 7.901 -17.216 1.00 66.81 312 ARG A C 1
ATOM 2535 O O . ARG A 1 312 ? -17.482 7.937 -18.343 1.00 66.81 312 ARG A O 1
ATOM 2542 N N . GLN A 1 313 ? -15.714 7.655 -16.996 1.00 65.12 313 GLN A N 1
ATOM 2543 C CA . GLN A 1 313 ? -14.772 7.330 -18.063 1.00 65.12 313 GLN A CA 1
ATOM 2544 C C . GLN A 1 313 ? -14.774 5.829 -18.334 1.00 65.12 313 GLN A C 1
ATOM 2546 O O . GLN A 1 313 ? -14.573 5.038 -17.412 1.00 65.12 313 GLN A O 1
ATOM 2551 N N . SER A 1 314 ? -14.904 5.453 -19.606 1.00 63.78 314 SER A N 1
ATOM 2552 C CA . SER A 1 314 ? -14.499 4.133 -20.075 1.00 63.78 314 SER A CA 1
ATOM 2553 C C . SER A 1 314 ? -12.976 4.024 -19.985 1.00 63.78 314 SER A C 1
ATOM 2555 O O . SER A 1 314 ? -12.224 4.818 -20.562 1.00 63.78 314 SER A O 1
ATOM 2557 N N . PHE A 1 315 ? -12.484 3.032 -19.248 1.00 71.06 315 PHE A N 1
ATOM 2558 C CA . PHE A 1 315 ? -11.066 2.695 -19.287 1.00 71.06 315 PHE A CA 1
ATOM 2559 C C . PHE A 1 315 ? -10.804 1.803 -20.493 1.00 71.06 315 PHE A C 1
ATOM 2561 O O . PHE A 1 315 ? -10.844 0.583 -20.412 1.00 71.06 315 PHE A O 1
ATOM 2568 N N . GLU A 1 316 ? -10.542 2.444 -21.626 1.00 65.19 316 GLU A N 1
ATOM 2569 C CA . GLU A 1 316 ? -10.279 1.784 -22.911 1.00 65.19 316 GLU A CA 1
ATOM 2570 C C . GLU A 1 316 ? -8.966 0.985 -22.925 1.00 65.19 316 GLU A C 1
ATOM 2572 O O . GLU A 1 316 ? -8.762 0.135 -23.787 1.00 65.19 316 GLU A O 1
ATOM 2577 N N . SER A 1 317 ? -8.056 1.254 -21.980 1.00 67.00 317 SER A N 1
ATOM 2578 C CA . SER A 1 317 ? -6.790 0.535 -21.866 1.00 67.00 317 SER A CA 1
ATOM 2579 C C . SER A 1 317 ? -6.188 0.600 -20.460 1.00 67.00 317 SER A C 1
ATOM 2581 O O . SER A 1 317 ? -6.439 1.524 -19.677 1.00 67.00 317 SER A O 1
ATOM 2583 N N . SER A 1 318 ? -5.289 -0.347 -20.180 1.00 69.94 318 SER A N 1
ATOM 2584 C CA . SER A 1 318 ? -4.415 -0.358 -18.998 1.00 69.94 318 SER A CA 1
ATOM 2585 C C . SER A 1 318 ? -3.640 0.957 -18.812 1.00 69.94 318 SER A C 1
ATOM 2587 O O . SER A 1 318 ? -3.468 1.441 -17.689 1.00 69.94 318 SER A O 1
ATOM 2589 N N . ARG A 1 319 ? -3.221 1.597 -19.915 1.00 67.44 319 ARG A N 1
ATOM 2590 C CA . ARG A 1 319 ? -2.575 2.915 -19.880 1.00 67.44 319 ARG A CA 1
ATOM 2591 C C . ARG A 1 319 ? -3.531 3.971 -19.329 1.00 67.44 319 ARG A C 1
ATOM 2593 O O . ARG A 1 319 ? -3.130 4.747 -18.459 1.00 67.44 319 ARG A O 1
ATOM 2600 N N . HIS A 1 320 ? -4.773 4.009 -19.812 1.00 71.25 320 HIS A N 1
ATOM 2601 C CA . HIS A 1 320 ? -5.756 5.000 -19.378 1.00 71.25 320 HIS A CA 1
ATOM 2602 C C . HIS A 1 320 ? -6.020 4.900 -17.865 1.00 71.25 320 HIS A C 1
ATOM 2604 O O . HIS A 1 320 ? -5.953 5.917 -17.170 1.00 71.25 320 HIS A O 1
ATOM 2610 N N . ALA A 1 321 ? -6.191 3.681 -17.337 1.00 72.81 321 ALA A N 1
ATOM 2611 C CA . ALA A 1 321 ? -6.379 3.435 -15.902 1.00 72.81 321 ALA A CA 1
ATOM 2612 C C . ALA A 1 321 ? -5.192 3.937 -15.056 1.00 72.81 321 ALA A C 1
ATOM 2614 O O . ALA A 1 321 ? -5.377 4.714 -14.112 1.00 72.81 321 ALA A O 1
ATOM 2615 N N . SER A 1 322 ? -3.960 3.599 -15.459 1.00 75.56 322 SER A N 1
ATOM 2616 C CA . SER A 1 322 ? -2.734 4.074 -14.802 1.00 75.56 322 SER A CA 1
ATOM 2617 C C . SER A 1 322 ? -2.627 5.605 -14.768 1.00 75.56 322 SER A C 1
ATOM 2619 O O . SER A 1 322 ? -2.277 6.208 -13.743 1.00 75.56 322 SER A O 1
ATOM 2621 N N . PHE A 1 323 ? -2.919 6.262 -15.895 1.00 74.12 323 PHE A N 1
ATOM 2622 C CA . PHE A 1 323 ? -2.815 7.716 -16.016 1.00 74.12 323 PHE A CA 1
ATOM 2623 C C . PHE A 1 323 ? -3.898 8.460 -15.246 1.00 74.12 323 PHE A C 1
ATOM 2625 O O . PHE A 1 323 ? -3.597 9.508 -14.672 1.00 74.12 323 PHE A O 1
ATOM 2632 N N . TYR A 1 324 ? -5.130 7.949 -15.225 1.00 77.12 324 TYR A N 1
ATOM 2633 C CA . TYR A 1 324 ? -6.254 8.608 -14.568 1.00 77.12 324 TYR A CA 1
ATOM 2634 C C . TYR A 1 324 ? -5.954 8.884 -13.093 1.00 77.12 324 TYR A C 1
ATOM 2636 O O . TYR A 1 324 ? -5.967 10.042 -12.657 1.00 77.12 324 TYR A O 1
ATOM 2644 N N . PHE A 1 325 ? -5.580 7.841 -12.343 1.00 80.69 325 PHE A N 1
ATOM 2645 C CA . PHE A 1 325 ? -5.258 8.003 -10.929 1.00 80.69 325 PHE A CA 1
ATOM 2646 C C . PHE A 1 325 ? -3.965 8.783 -10.727 1.00 80.69 325 PHE A C 1
ATOM 2648 O O . PHE A 1 325 ? -3.918 9.666 -9.879 1.00 80.69 325 PHE A O 1
ATOM 2655 N N . SER A 1 326 ? -2.933 8.533 -11.539 1.00 79.12 326 SER A N 1
ATOM 2656 C CA . SER A 1 326 ? -1.667 9.267 -11.441 1.00 79.12 326 SER A CA 1
ATOM 2657 C C . SER A 1 326 ? -1.859 10.773 -11.626 1.00 79.12 326 SER A C 1
ATOM 2659 O O . SER A 1 326 ? -1.275 11.563 -10.886 1.00 79.12 326 SER A O 1
ATOM 2661 N N . LYS A 1 327 ? -2.707 11.186 -12.577 1.00 75.38 327 LYS A N 1
ATOM 2662 C CA . LYS A 1 327 ? -3.063 12.590 -12.801 1.00 75.38 327 LYS A CA 1
ATOM 2663 C C . LYS A 1 327 ? -3.852 13.139 -11.621 1.00 75.38 327 LYS A C 1
ATOM 2665 O O . LYS A 1 327 ? -3.511 14.214 -11.142 1.00 75.38 327 LYS A O 1
ATOM 2670 N N . TYR A 1 328 ? -4.870 12.418 -11.150 1.00 75.62 328 TYR A N 1
ATOM 2671 C CA . TYR A 1 328 ? -5.660 12.817 -9.983 1.00 75.62 328 TYR A CA 1
ATOM 2672 C C . TYR A 1 328 ? -4.768 13.047 -8.756 1.00 75.62 328 TYR A C 1
ATOM 2674 O O . TYR A 1 328 ? -4.721 14.151 -8.221 1.00 75.62 328 TYR A O 1
ATOM 2682 N N . ALA A 1 329 ? -3.984 12.032 -8.400 1.00 75.12 329 ALA A N 1
ATOM 2683 C CA . ALA A 1 329 ? -3.048 12.014 -7.286 1.00 75.12 329 ALA A CA 1
ATOM 2684 C C . ALA A 1 329 ? -2.008 13.146 -7.368 1.00 75.12 329 ALA A C 1
ATOM 2686 O O . ALA A 1 329 ? -1.567 13.664 -6.344 1.00 75.12 329 ALA A O 1
ATOM 2687 N N . ALA A 1 330 ? -1.617 13.540 -8.582 1.00 69.31 330 ALA A N 1
ATOM 2688 C CA . ALA A 1 330 ? -0.625 14.575 -8.836 1.00 69.31 330 ALA A CA 1
ATOM 2689 C C . ALA A 1 330 ? -1.169 16.015 -8.865 1.00 69.31 330 ALA A C 1
ATOM 2691 O O . ALA A 1 330 ? -0.365 16.935 -8.728 1.00 69.31 330 ALA A O 1
ATOM 2692 N N . LYS A 1 331 ? -2.486 16.237 -9.010 1.00 68.12 331 LYS A N 1
ATOM 2693 C CA . LYS A 1 331 ? -3.079 17.591 -9.122 1.00 68.12 331 LYS A CA 1
ATOM 2694 C C . LYS A 1 331 ? -2.760 18.494 -7.930 1.00 68.12 331 LYS A C 1
ATOM 2696 O O . LYS A 1 331 ? -2.609 19.698 -8.093 1.00 68.12 331 LYS A O 1
ATOM 2701 N N . SER A 1 332 ? -2.673 17.925 -6.736 1.00 57.22 332 SER A N 1
ATOM 2702 C CA . SER A 1 332 ? -2.412 18.647 -5.490 1.00 57.22 332 SER A CA 1
ATOM 2703 C C . SER A 1 332 ? -0.933 19.016 -5.300 1.00 57.22 332 SER A C 1
ATOM 2705 O O . SER A 1 332 ? -0.627 19.780 -4.391 1.00 57.22 332 SER A O 1
ATOM 2707 N N . ALA A 1 333 ? -0.011 18.520 -6.138 1.00 55.47 333 ALA A N 1
ATOM 2708 C CA . ALA A 1 333 ? 1.433 18.763 -6.010 1.00 55.47 333 ALA A CA 1
ATOM 2709 C C . ALA A 1 333 ? 1.972 19.965 -6.808 1.00 55.47 333 ALA A C 1
ATOM 2711 O O . ALA A 1 333 ? 3.122 20.342 -6.605 1.00 55.47 333 ALA A O 1
ATOM 2712 N N . ASP A 1 334 ? 1.190 20.575 -7.702 1.00 56.25 334 ASP A N 1
ATOM 2713 C CA . ASP A 1 334 ? 1.682 21.617 -8.622 1.00 56.25 334 ASP A CA 1
ATOM 2714 C C . ASP A 1 334 ? 1.592 23.048 -8.037 1.00 56.25 334 ASP A C 1
ATOM 2716 O O . ASP A 1 334 ? 1.234 23.993 -8.730 1.00 56.25 334 ASP A O 1
ATOM 2720 N N . GLY A 1 335 ? 1.902 23.226 -6.745 1.00 50.41 335 GLY A N 1
ATOM 2721 C CA . GLY A 1 335 ? 2.069 24.556 -6.122 1.00 50.41 335 GLY A CA 1
ATOM 2722 C C . GLY A 1 335 ? 0.802 25.419 -5.992 1.00 50.41 335 GLY A C 1
ATOM 2723 O O . GLY A 1 335 ? 0.892 26.588 -5.632 1.00 50.41 335 GLY A O 1
ATOM 2724 N N . GLY A 1 336 ? -0.382 24.868 -6.275 1.00 59.41 336 GLY A N 1
ATOM 2725 C CA . GLY A 1 336 ? -1.658 25.571 -6.113 1.00 59.41 336 GLY A CA 1
ATOM 2726 C C . GLY A 1 336 ? -2.135 25.662 -4.655 1.00 59.41 336 GLY A C 1
ATOM 2727 O O . GLY A 1 336 ? -1.524 25.115 -3.738 1.00 59.41 336 GLY A O 1
ATOM 2728 N N . SER A 1 337 ? -3.319 26.252 -4.443 1.00 62.03 337 SER A N 1
ATOM 2729 C CA . SER A 1 337 ? -3.988 26.450 -3.133 1.00 62.03 337 SER A CA 1
ATOM 2730 C C . SER A 1 337 ? -4.281 25.173 -2.313 1.00 62.03 337 SER A C 1
ATOM 2732 O O . SER A 1 337 ? -4.891 25.235 -1.241 1.00 62.03 337 SER A O 1
ATOM 2734 N N . LYS A 1 338 ? -3.863 24.006 -2.817 1.00 70.50 338 LYS A N 1
ATOM 2735 C CA . LYS A 1 338 ? -4.019 22.671 -2.227 1.00 70.50 338 LYS A CA 1
ATOM 2736 C C . LYS A 1 338 ? -2.691 21.995 -1.860 1.00 70.50 338 LYS A C 1
ATOM 2738 O O . LYS A 1 338 ? -2.711 20.830 -1.481 1.00 70.50 338 LYS A O 1
ATOM 2743 N N . GLY A 1 339 ? -1.558 22.702 -1.916 1.00 73.69 339 GLY A N 1
ATOM 2744 C CA . GLY A 1 339 ? -0.247 22.145 -1.547 1.00 73.69 339 GLY A CA 1
ATOM 2745 C C . GLY A 1 339 ? -0.196 21.552 -0.130 1.00 73.69 339 GLY A C 1
ATOM 2746 O O . GLY A 1 339 ? 0.456 20.530 0.077 1.00 73.69 339 GLY A O 1
ATOM 2747 N N . TYR A 1 340 ? -0.978 22.114 0.806 1.00 83.12 340 TYR A N 1
ATOM 2748 C CA . TYR A 1 340 ? -1.110 21.623 2.187 1.00 83.12 340 TYR A CA 1
ATOM 2749 C C . TYR A 1 340 ? -1.521 20.143 2.274 1.00 83.12 340 TYR A C 1
ATOM 2751 O O . TYR A 1 340 ? -1.187 19.471 3.241 1.00 83.12 340 TYR A O 1
ATOM 2759 N N . GLN A 1 341 ? -2.208 19.607 1.258 1.00 86.31 341 GLN A N 1
ATOM 2760 C CA . GLN A 1 341 ? -2.690 18.222 1.244 1.00 86.31 341 GLN A CA 1
ATOM 2761 C C . GLN A 1 341 ? -1.559 17.185 1.241 1.00 86.31 341 GLN A C 1
ATOM 2763 O O . GLN A 1 341 ? -1.798 16.014 1.527 1.00 86.31 341 GLN A O 1
ATOM 2768 N N . ASN A 1 342 ? -0.338 17.601 0.907 1.00 87.06 342 ASN A N 1
ATOM 2769 C CA . ASN A 1 342 ? 0.832 16.736 0.758 1.00 87.06 342 ASN A CA 1
ATOM 2770 C C 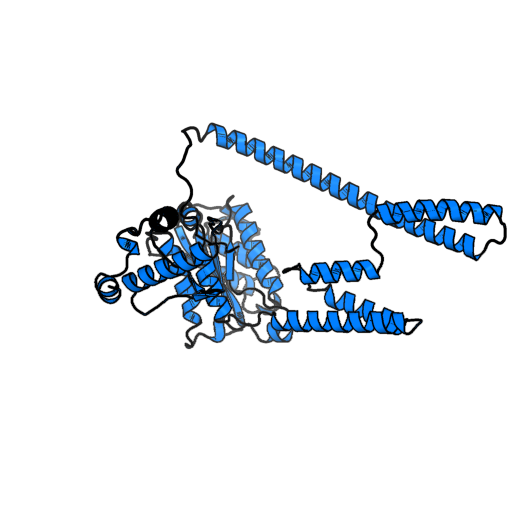. ASN A 1 342 ? 1.810 16.829 1.938 1.00 87.06 342 ASN A C 1
ATOM 2772 O O . ASN A 1 342 ? 2.854 16.171 1.917 1.00 87.06 342 ASN A O 1
ATOM 2776 N N . VAL A 1 343 ? 1.474 17.641 2.940 1.00 85.25 343 VAL A N 1
ATOM 2777 C CA . VAL A 1 343 ? 2.270 17.867 4.145 1.00 85.25 343 VAL A CA 1
ATOM 2778 C C . VAL A 1 343 ? 1.543 17.224 5.314 1.00 85.25 343 VAL A C 1
ATOM 2780 O O . VAL A 1 343 ? 0.329 17.365 5.455 1.00 85.25 343 VAL A O 1
ATOM 2783 N N . ALA A 1 344 ? 2.277 16.468 6.121 1.00 87.94 344 ALA A N 1
ATOM 2784 C CA . ALA A 1 344 ? 1.722 15.844 7.309 1.00 87.94 344 ALA A CA 1
ATOM 2785 C C . ALA A 1 344 ? 1.401 16.880 8.398 1.00 87.94 344 ALA A C 1
ATOM 2787 O O . ALA A 1 344 ? 2.032 17.937 8.438 1.00 87.94 344 ALA A O 1
ATOM 2788 N N . PRO A 1 345 ? 0.448 16.594 9.299 1.00 89.50 345 PRO A N 1
ATOM 2789 C CA . PRO A 1 345 ? 0.147 17.479 10.414 1.00 89.50 345 PRO A CA 1
ATOM 2790 C C . PRO A 1 345 ? 1.360 17.614 11.342 1.00 89.50 345 PRO A C 1
ATOM 2792 O O . PRO A 1 345 ? 2.099 16.649 11.556 1.00 89.50 345 PRO A O 1
ATOM 2795 N N . ALA A 1 346 ? 1.545 18.813 11.902 1.00 87.94 346 ALA A N 1
ATOM 2796 C CA . ALA A 1 346 ? 2.695 19.154 12.739 1.00 87.94 346 ALA A CA 1
ATOM 2797 C C . ALA A 1 346 ? 2.882 18.165 13.895 1.00 87.94 346 ALA A C 1
ATOM 2799 O O . ALA A 1 346 ? 3.990 17.693 14.107 1.00 87.94 346 ALA A O 1
ATOM 2800 N N . GLN A 1 347 ? 1.789 17.726 14.527 1.00 87.75 347 GLN A N 1
ATOM 2801 C CA . GLN A 1 347 ? 1.820 16.768 15.636 1.00 87.75 347 GLN A CA 1
ATOM 2802 C C . GLN A 1 347 ? 2.499 15.442 15.257 1.00 87.75 347 GLN A C 1
ATOM 2804 O O . GLN A 1 347 ? 3.200 14.842 16.067 1.00 87.75 347 GLN A O 1
ATOM 2809 N N . TRP A 1 348 ? 2.323 14.976 14.015 1.00 89.38 348 TRP A N 1
ATOM 2810 C CA . TRP A 1 348 ? 2.988 13.758 13.546 1.00 89.38 348 TRP A CA 1
ATOM 2811 C C . TRP A 1 348 ? 4.470 13.997 13.263 1.00 89.38 348 TRP A C 1
ATOM 2813 O O . TRP A 1 348 ? 5.283 13.119 13.532 1.00 89.38 348 TRP A O 1
ATOM 2823 N N . ILE A 1 349 ? 4.827 15.171 12.740 1.00 84.94 349 ILE A N 1
ATOM 2824 C CA . ILE A 1 349 ? 6.224 15.544 12.478 1.00 84.94 349 ILE A CA 1
ATOM 2825 C C . ILE A 1 349 ? 6.982 15.706 13.804 1.00 84.94 349 ILE A C 1
ATOM 2827 O O . ILE A 1 349 ? 8.054 15.129 13.974 1.00 84.94 349 ILE A O 1
ATOM 2831 N N . GLU A 1 350 ? 6.395 16.440 14.749 1.00 84.19 350 GLU A N 1
ATOM 2832 C CA . GLU A 1 350 ? 6.931 16.727 16.085 1.00 84.19 350 GLU A CA 1
ATOM 2833 C C . GLU A 1 350 ? 7.104 15.463 16.928 1.00 84.19 350 GLU A C 1
ATOM 2835 O O . GLU A 1 350 ? 8.046 15.379 17.710 1.00 84.19 350 GLU A O 1
ATOM 2840 N N . SER A 1 351 ? 6.261 14.442 16.721 1.00 81.31 351 SER A N 1
ATOM 2841 C CA . SER A 1 351 ? 6.422 13.141 17.386 1.00 81.31 351 SER A CA 1
ATOM 2842 C C . SER A 1 351 ? 7.756 12.448 17.068 1.00 81.31 351 SER A C 1
ATOM 2844 O O . SER A 1 351 ? 8.142 11.506 17.755 1.00 81.31 351 SER A O 1
ATOM 2846 N N . GLY A 1 352 ? 8.440 12.857 15.992 1.00 70.75 352 GLY A N 1
ATOM 2847 C CA . GLY A 1 352 ? 9.664 12.218 15.515 1.00 70.75 352 GLY A CA 1
ATOM 2848 C C . GLY A 1 352 ? 9.444 10.843 14.871 1.00 70.75 352 GLY A C 1
ATOM 2849 O O . GLY A 1 352 ? 10.394 10.255 14.357 1.00 70.75 352 GLY A O 1
ATOM 2850 N N . ALA A 1 353 ? 8.214 10.324 14.838 1.00 72.31 353 ALA A N 1
ATOM 2851 C CA . ALA A 1 353 ? 7.898 9.073 14.163 1.00 72.31 353 ALA A CA 1
ATOM 2852 C C . ALA A 1 353 ? 7.884 9.244 12.633 1.00 72.31 353 ALA A C 1
ATOM 2854 O O . ALA A 1 353 ? 7.598 10.313 12.087 1.00 72.31 353 ALA A O 1
ATOM 2855 N N . GLY A 1 354 ? 8.181 8.169 11.902 1.00 75.31 354 GLY A N 1
ATOM 2856 C CA . GLY A 1 354 ? 8.070 8.181 10.447 1.00 75.31 354 GLY A CA 1
ATOM 2857 C C . GLY A 1 354 ? 6.613 8.312 10.002 1.00 75.31 354 GLY A C 1
ATOM 2858 O O . GLY A 1 354 ? 5.762 7.518 10.390 1.00 75.31 354 GLY A O 1
ATOM 2859 N N . ILE A 1 355 ? 6.312 9.252 9.099 1.00 85.75 355 ILE A N 1
ATOM 2860 C CA . ILE A 1 355 ? 4.935 9.430 8.599 1.00 85.75 355 ILE A CA 1
ATOM 2861 C C . ILE A 1 355 ? 4.563 8.346 7.570 1.00 85.75 355 ILE A C 1
ATOM 2863 O O . ILE A 1 355 ? 3.400 8.169 7.199 1.00 85.75 355 ILE A O 1
ATOM 2867 N N . GLY A 1 356 ? 5.532 7.555 7.113 1.00 85.69 356 GLY A N 1
ATOM 2868 C CA . GLY A 1 356 ? 5.297 6.457 6.184 1.00 85.69 356 GLY A CA 1
ATOM 2869 C C . GLY A 1 356 ? 4.893 6.928 4.783 1.00 85.69 356 GLY A C 1
ATOM 2870 O O . GLY A 1 356 ? 4.999 8.099 4.416 1.00 85.69 356 GLY A O 1
ATOM 2871 N N . ARG A 1 357 ? 4.468 5.983 3.940 1.00 89.62 357 ARG A N 1
ATOM 2872 C CA . ARG A 1 357 ? 4.190 6.268 2.524 1.00 89.62 357 ARG A CA 1
ATOM 2873 C C . ARG A 1 357 ? 2.880 7.040 2.354 1.00 89.62 357 ARG A C 1
ATOM 2875 O O . ARG A 1 357 ? 1.866 6.719 2.963 1.00 89.62 357 ARG A O 1
ATOM 2882 N N . PHE A 1 358 ? 2.896 7.995 1.430 1.00 92.25 358 PHE A N 1
ATOM 2883 C CA . PHE A 1 358 ? 1.716 8.747 0.990 1.00 92.25 358 PHE A CA 1
ATOM 2884 C C . PHE A 1 358 ? 0.924 8.037 -0.110 1.00 92.25 358 PHE A C 1
ATOM 2886 O O . PHE A 1 358 ? -0.093 8.545 -0.558 1.00 92.25 358 PHE A O 1
ATOM 2893 N N . TRP A 1 359 ? 1.383 6.891 -0.594 1.00 94.56 359 TRP A N 1
ATOM 2894 C CA . TRP A 1 359 ? 0.709 6.137 -1.643 1.00 94.56 359 TRP A CA 1
ATOM 2895 C C . TRP A 1 359 ? 1.077 4.663 -1.547 1.00 94.56 359 TRP A C 1
ATOM 2897 O O . TRP A 1 359 ? 2.107 4.295 -0.967 1.00 94.56 359 TRP A O 1
ATOM 2907 N N . GLY A 1 360 ? 0.256 3.820 -2.158 1.00 95.00 360 GLY A N 1
ATOM 2908 C CA . GLY A 1 360 ? 0.511 2.394 -2.218 1.00 95.00 360 GLY A CA 1
ATOM 2909 C C . GLY A 1 360 ? -0.423 1.665 -3.164 1.00 95.00 360 GLY A C 1
ATOM 2910 O O . GLY A 1 360 ? -1.169 2.267 -3.937 1.00 95.00 360 GLY A O 1
ATOM 2911 N N . VAL A 1 361 ? -0.311 0.344 -3.118 1.00 95.25 361 VAL A N 1
ATOM 2912 C CA . VAL A 1 361 ? -0.950 -0.585 -4.045 1.00 95.25 361 VAL A CA 1
ATOM 2913 C C . VAL A 1 361 ? -1.571 -1.713 -3.232 1.00 95.25 361 VAL A C 1
ATOM 2915 O O . VAL A 1 361 ? -0.951 -2.204 -2.287 1.00 95.25 361 VAL A O 1
ATOM 2918 N N . PHE A 1 362 ? -2.779 -2.122 -3.600 1.00 95.38 362 PHE A N 1
ATOM 2919 C CA . PHE A 1 362 ? -3.452 -3.297 -3.066 1.00 95.38 362 PHE A CA 1
ATOM 2920 C C . PHE A 1 362 ? -3.591 -4.349 -4.153 1.00 95.38 362 PHE A C 1
ATOM 2922 O O . PHE A 1 362 ? -4.154 -4.057 -5.206 1.00 95.38 362 PHE A O 1
ATOM 2929 N N . GLY A 1 363 ? -3.039 -5.538 -3.896 1.00 89.38 363 GLY A N 1
ATOM 2930 C CA . GLY A 1 363 ? -3.149 -6.761 -4.702 1.00 89.38 363 GLY A CA 1
ATOM 2931 C C . GLY A 1 363 ? -2.603 -6.711 -6.138 1.00 89.38 363 GLY A C 1
ATOM 2932 O O . GLY A 1 363 ? -2.219 -7.747 -6.678 1.00 89.38 363 GLY A O 1
ATOM 2933 N N . LEU A 1 364 ? -2.496 -5.530 -6.757 1.00 89.19 364 LEU A N 1
ATOM 2934 C CA . LEU A 1 364 ? -1.928 -5.361 -8.087 1.00 89.19 364 LEU A CA 1
ATOM 2935 C C . LEU A 1 364 ? -0.435 -5.634 -8.039 1.00 89.19 364 LEU A C 1
ATOM 2937 O O . LEU A 1 364 ? 0.313 -5.094 -7.217 1.00 89.19 364 LEU A O 1
ATOM 2941 N N . LYS A 1 365 ? -0.001 -6.487 -8.956 1.00 86.31 365 LYS A N 1
ATOM 2942 C CA . LYS A 1 365 ? 1.390 -6.890 -9.061 1.00 86.31 365 LYS A CA 1
ATOM 2943 C C . LYS A 1 365 ? 2.060 -6.058 -10.125 1.00 86.31 365 LYS A C 1
ATOM 2945 O O . LYS A 1 365 ? 1.455 -5.713 -11.140 1.00 86.31 365 LYS A O 1
ATOM 2950 N N . LYS A 1 366 ? 3.339 -5.773 -9.887 1.00 82.38 366 LYS A N 1
ATOM 2951 C CA . LYS A 1 366 ? 4.194 -5.352 -10.978 1.00 82.38 366 LYS A CA 1
ATOM 2952 C C . LYS A 1 366 ? 4.270 -6.488 -11.949 1.00 82.38 366 LYS A C 1
ATOM 2954 O O . LYS A 1 366 ? 4.536 -7.636 -11.586 1.00 82.38 366 LYS A O 1
ATOM 2959 N N . VAL A 1 367 ? 4.075 -6.123 -13.180 1.00 67.75 367 VAL A N 1
ATOM 2960 C CA . VAL A 1 367 ? 4.239 -7.042 -14.254 1.00 67.75 367 VAL A CA 1
ATOM 2961 C C . VAL A 1 367 ? 5.696 -6.855 -14.671 1.00 67.75 367 VAL A C 1
ATOM 2963 O O . VAL A 1 367 ? 6.137 -5.730 -14.857 1.00 67.75 367 VAL A O 1
ATOM 2966 N N . MET A 1 368 ? 6.505 -7.925 -14.666 1.00 66.69 368 MET A N 1
ATOM 2967 C CA . MET A 1 368 ? 7.956 -7.880 -14.943 1.00 66.69 368 MET A CA 1
ATOM 2968 C C . MET A 1 368 ? 8.416 -8.897 -15.999 1.00 66.69 368 MET A C 1
ATOM 2970 O O . MET A 1 368 ? 8.169 -10.090 -15.843 1.00 66.69 368 MET A O 1
ATOM 2974 N N . ALA A 1 369 ? 9.107 -8.445 -17.050 1.00 63.72 369 ALA A N 1
ATOM 2975 C CA . ALA A 1 369 ? 9.899 -9.300 -17.934 1.00 63.72 369 ALA A CA 1
ATOM 2976 C C . ALA A 1 369 ? 11.358 -8.851 -17.852 1.00 63.72 369 ALA A C 1
ATOM 2978 O O . ALA A 1 369 ? 11.649 -7.659 -17.968 1.00 63.72 369 ALA A O 1
ATOM 2979 N N . VAL A 1 370 ? 12.252 -9.809 -17.614 1.00 65.06 370 VAL A N 1
ATOM 2980 C CA . VAL A 1 370 ? 13.679 -9.567 -17.394 1.00 65.06 370 VAL A CA 1
ATOM 2981 C C . VAL A 1 370 ? 14.475 -10.294 -18.467 1.00 65.06 370 VAL A C 1
ATOM 2983 O O . VAL A 1 370 ? 14.272 -11.485 -18.690 1.00 65.06 370 VAL A O 1
ATOM 2986 N N . ALA A 1 371 ? 15.400 -9.578 -19.100 1.00 65.38 371 ALA A N 1
ATOM 2987 C CA . ALA A 1 371 ? 16.383 -10.143 -20.012 1.00 65.38 371 ALA A CA 1
ATOM 2988 C C . ALA A 1 371 ? 17.790 -9.769 -19.543 1.00 65.38 371 ALA A C 1
ATOM 2990 O O . ALA A 1 371 ? 18.034 -8.628 -19.141 1.00 65.38 371 ALA A O 1
ATOM 2991 N N . LEU A 1 372 ? 18.707 -10.735 -19.601 1.00 70.69 372 LEU A N 1
ATOM 2992 C CA . LEU A 1 372 ? 20.128 -10.491 -19.393 1.00 70.69 372 LEU A CA 1
ATOM 2993 C C . LEU A 1 372 ? 20.743 -10.005 -20.700 1.00 70.69 372 LEU A C 1
ATOM 2995 O O . LEU A 1 372 ? 20.566 -10.632 -21.746 1.00 70.69 372 LEU A O 1
ATOM 2999 N N . ILE A 1 373 ? 21.460 -8.891 -20.614 1.00 73.38 373 ILE A N 1
ATOM 3000 C CA . ILE A 1 373 ? 22.137 -8.268 -21.747 1.00 73.38 373 ILE A CA 1
ATOM 3001 C C . ILE A 1 373 ? 23.551 -7.835 -21.361 1.00 73.38 373 ILE A C 1
ATOM 3003 O O . ILE A 1 373 ? 23.840 -7.570 -20.185 1.00 73.38 373 ILE A O 1
ATOM 3007 N N . THR A 1 374 ? 24.431 -7.761 -22.354 1.00 77.00 374 THR A N 1
ATOM 3008 C CA . THR A 1 374 ? 25.793 -7.242 -22.191 1.00 77.00 374 THR A CA 1
ATOM 3009 C C . THR A 1 374 ? 25.787 -5.716 -22.026 1.00 77.00 374 THR A C 1
ATOM 3011 O O . THR A 1 374 ? 24.772 -5.040 -22.226 1.00 77.00 374 THR A O 1
ATOM 3014 N N . ALA A 1 375 ? 26.930 -5.143 -21.637 1.00 72.69 375 ALA A N 1
ATOM 3015 C CA . ALA A 1 375 ? 27.073 -3.690 -21.538 1.00 72.69 375 ALA A CA 1
ATOM 3016 C C . ALA A 1 375 ? 26.866 -2.997 -22.900 1.00 72.69 375 ALA A C 1
ATOM 3018 O O . ALA A 1 375 ? 26.186 -1.971 -22.970 1.00 72.69 375 ALA A O 1
ATOM 3019 N N . ASP A 1 376 ? 27.373 -3.590 -23.981 1.00 74.06 376 ASP A N 1
ATOM 3020 C CA . ASP A 1 376 ? 27.241 -3.045 -25.335 1.00 74.06 376 ASP A CA 1
ATOM 3021 C C . ASP A 1 376 ? 25.796 -3.097 -25.836 1.00 74.06 376 ASP A C 1
ATOM 3023 O O . ASP A 1 376 ? 25.281 -2.115 -26.376 1.00 74.06 376 ASP A O 1
ATOM 3027 N N . GLU A 1 377 ? 25.093 -4.197 -25.560 1.00 76.38 377 GLU A N 1
ATOM 3028 C CA . GLU A 1 377 ? 23.663 -4.334 -25.847 1.00 76.38 377 GLU A CA 1
ATOM 3029 C C . GLU A 1 377 ? 22.832 -3.294 -25.084 1.00 76.38 377 GLU A C 1
ATOM 3031 O O . GLU A 1 377 ? 21.892 -2.715 -25.632 1.00 76.38 377 GLU A O 1
ATOM 3036 N N . MET A 1 378 ? 23.201 -2.991 -23.836 1.00 71.88 378 MET A N 1
ATOM 3037 C CA . MET A 1 378 ? 22.547 -1.947 -23.044 1.00 71.88 378 MET A CA 1
ATOM 3038 C C . MET A 1 378 ? 22.747 -0.555 -23.658 1.00 71.88 378 MET A C 1
ATOM 3040 O O . MET A 1 378 ? 21.798 0.231 -23.745 1.00 71.88 378 MET A O 1
ATOM 3044 N N . ILE A 1 379 ? 23.959 -0.241 -24.123 1.00 73.38 379 ILE A N 1
ATOM 3045 C CA . ILE A 1 379 ? 24.250 1.022 -24.818 1.00 73.38 379 ILE A CA 1
ATOM 3046 C C . ILE A 1 379 ? 23.455 1.103 -26.125 1.00 73.38 379 ILE A C 1
ATOM 3048 O O . ILE A 1 379 ? 22.843 2.139 -26.413 1.00 73.38 379 ILE A O 1
ATOM 3052 N N . PHE A 1 380 ? 23.424 0.014 -26.895 1.00 77.88 380 PHE A N 1
ATOM 3053 C CA . PHE A 1 380 ? 22.632 -0.101 -28.114 1.00 77.88 380 PHE A CA 1
ATOM 3054 C C . PHE A 1 380 ? 21.147 0.171 -27.844 1.00 77.88 380 PHE A C 1
ATOM 3056 O O . PHE A 1 380 ? 20.572 1.073 -28.462 1.00 77.88 380 PHE A O 1
ATOM 3063 N N . PHE A 1 381 ? 20.545 -0.508 -26.862 1.00 75.81 381 PHE A N 1
ATOM 3064 C CA . PHE A 1 381 ? 19.157 -0.275 -26.466 1.00 75.81 381 PHE A CA 1
ATOM 3065 C C . PHE A 1 381 ? 18.915 1.168 -26.040 1.00 75.81 381 PHE A C 1
ATOM 3067 O O . PHE A 1 381 ? 17.977 1.807 -26.516 1.00 75.81 381 PHE A O 1
ATOM 3074 N N . GLY A 1 382 ? 19.792 1.723 -25.202 1.00 71.88 382 GLY A N 1
ATOM 3075 C CA . GLY A 1 382 ? 19.698 3.109 -24.757 1.00 71.88 382 GLY A CA 1
ATOM 3076 C C . GLY A 1 382 ? 19.687 4.114 -25.915 1.00 71.88 382 GLY A C 1
ATOM 3077 O O . GLY A 1 382 ? 18.994 5.131 -25.828 1.00 71.88 382 GLY A O 1
ATOM 3078 N N . ARG A 1 383 ? 20.413 3.836 -27.007 1.00 73.62 383 ARG A N 1
ATOM 3079 C CA . ARG A 1 383 ? 20.432 4.657 -28.233 1.00 73.62 383 ARG A CA 1
ATOM 3080 C C . ARG A 1 383 ? 19.195 4.438 -29.102 1.00 73.62 383 ARG A C 1
ATOM 3082 O O . ARG A 1 383 ? 18.606 5.412 -29.568 1.00 73.62 383 ARG A O 1
ATOM 3089 N N . VAL A 1 384 ? 18.782 3.187 -29.310 1.00 76.81 384 VAL A N 1
ATOM 3090 C CA . VAL A 1 384 ? 17.575 2.845 -30.081 1.00 76.81 384 VAL A CA 1
ATOM 3091 C C . VAL A 1 384 ? 16.341 3.481 -29.449 1.00 76.81 384 VAL A C 1
ATOM 3093 O O . VAL A 1 384 ? 15.617 4.209 -30.126 1.00 76.81 384 VAL A O 1
ATOM 3096 N N . LEU A 1 385 ? 16.164 3.301 -28.140 1.00 72.88 385 LEU A N 1
ATOM 3097 C CA . LEU A 1 385 ? 15.058 3.885 -27.388 1.00 72.88 385 LEU A CA 1
ATOM 3098 C C . LEU A 1 385 ? 15.095 5.414 -27.396 1.00 72.88 385 LEU A C 1
ATOM 3100 O O . LEU A 1 385 ? 14.046 6.039 -27.497 1.00 72.88 385 LEU A O 1
ATOM 3104 N N . ALA A 1 386 ? 16.282 6.029 -27.339 1.00 70.81 386 ALA A N 1
ATOM 3105 C CA . ALA A 1 386 ? 16.413 7.482 -27.450 1.00 70.81 386 ALA A CA 1
ATOM 3106 C C . ALA A 1 386 ? 15.912 8.008 -28.799 1.00 70.81 386 ALA A C 1
ATOM 3108 O O . ALA A 1 386 ? 15.145 8.967 -28.832 1.00 70.81 386 ALA A O 1
ATOM 3109 N N . ARG A 1 387 ? 16.338 7.378 -29.902 1.00 73.31 387 ARG A N 1
ATOM 3110 C CA . ARG A 1 387 ? 15.932 7.768 -31.261 1.00 73.31 387 ARG A CA 1
ATOM 3111 C C . ARG A 1 387 ? 14.445 7.555 -31.484 1.00 73.31 387 ARG A C 1
ATOM 3113 O O . ARG A 1 387 ? 13.787 8.432 -32.030 1.00 73.31 387 ARG A O 1
ATOM 3120 N N . TRP A 1 388 ? 13.930 6.407 -31.047 1.00 74.94 388 TRP A N 1
ATOM 3121 C CA . TRP A 1 388 ? 12.508 6.101 -31.117 1.00 74.94 388 TRP A CA 1
ATOM 3122 C C . TRP A 1 388 ? 11.692 7.131 -30.319 1.00 74.94 388 TRP A C 1
ATOM 3124 O O . TRP A 1 388 ? 10.791 7.754 -30.872 1.00 74.94 388 TRP A O 1
ATOM 3134 N N . ALA A 1 389 ? 12.070 7.403 -29.064 1.00 68.12 389 ALA A N 1
ATOM 3135 C CA . ALA A 1 389 ? 11.369 8.363 -28.210 1.00 68.12 389 ALA A CA 1
ATOM 3136 C C . ALA A 1 389 ? 11.395 9.777 -28.796 1.00 68.12 389 ALA A C 1
ATOM 3138 O O . ALA A 1 389 ? 10.384 10.472 -28.772 1.00 68.12 389 ALA A O 1
ATOM 3139 N N . HIS A 1 390 ? 12.533 10.189 -29.357 1.00 68.88 390 HIS A N 1
ATOM 3140 C CA . HIS A 1 390 ? 12.651 11.478 -30.024 1.00 68.88 390 HIS A CA 1
ATOM 3141 C C . HIS A 1 390 ? 11.770 11.569 -31.275 1.00 68.88 390 HIS A C 1
ATOM 3143 O O . HIS A 1 390 ? 11.129 12.589 -31.498 1.00 68.88 390 HIS A O 1
ATOM 3149 N N . ALA A 1 391 ? 11.694 10.503 -32.075 1.00 71.88 391 ALA A N 1
ATOM 3150 C CA . ALA A 1 391 ? 10.838 10.477 -33.258 1.00 71.88 391 ALA A CA 1
ATOM 3151 C C . ALA A 1 391 ? 9.342 10.542 -32.906 1.00 71.88 391 ALA A C 1
ATOM 3153 O O . ALA A 1 391 ? 8.576 11.146 -33.646 1.00 71.88 391 ALA A O 1
ATOM 3154 N N . GLN A 1 392 ? 8.934 9.932 -31.791 1.00 67.31 392 GLN A N 1
ATOM 3155 C CA . GLN A 1 392 ? 7.530 9.885 -31.370 1.00 67.31 392 GLN A CA 1
ATOM 3156 C C . GLN A 1 392 ? 7.090 11.111 -30.566 1.00 67.31 392 GLN A C 1
ATOM 3158 O O . GLN A 1 392 ? 5.947 11.542 -30.675 1.00 67.31 392 GLN A O 1
ATOM 3163 N N . PHE A 1 393 ? 7.977 11.671 -29.742 1.00 64.56 393 PHE A N 1
ATOM 3164 C CA . PHE A 1 393 ? 7.621 12.699 -28.756 1.00 64.56 393 PHE A CA 1
ATOM 3165 C C . PHE A 1 393 ? 8.439 13.999 -28.882 1.00 64.56 393 PHE A C 1
ATOM 3167 O O . PHE A 1 393 ? 8.228 14.940 -28.114 1.00 64.56 393 PHE A O 1
ATOM 3174 N N . GLY A 1 394 ? 9.374 14.085 -29.833 1.00 64.31 394 GLY A N 1
ATOM 3175 C CA . GLY A 1 394 ? 10.247 15.244 -30.028 1.00 64.31 394 GLY A CA 1
ATOM 3176 C C . GLY A 1 394 ? 11.318 15.401 -28.938 1.00 64.31 394 GLY A C 1
ATOM 3177 O O . GLY A 1 394 ? 11.882 14.434 -28.427 1.00 64.31 394 GLY A O 1
ATOM 3178 N N . THR A 1 395 ? 11.645 16.643 -28.571 1.00 51.59 395 THR A N 1
ATOM 3179 C CA . THR A 1 395 ? 12.663 16.969 -27.547 1.00 51.59 395 THR A CA 1
ATOM 3180 C C . THR A 1 395 ? 12.158 16.851 -26.106 1.00 51.59 395 THR A C 1
ATOM 3182 O O . THR A 1 395 ? 12.955 16.898 -25.168 1.00 51.59 395 THR A O 1
ATOM 3185 N N . LYS A 1 396 ? 10.845 16.691 -25.894 1.00 42.25 396 LYS A N 1
ATOM 3186 C CA . LYS A 1 396 ? 10.230 16.712 -24.561 1.00 42.25 396 LYS A CA 1
ATOM 3187 C C . LYS A 1 396 ? 9.913 15.292 -24.074 1.00 42.25 396 LYS A C 1
ATOM 3189 O O . LYS A 1 396 ? 9.239 14.529 -24.748 1.00 42.25 396 LYS A O 1
ATOM 3194 N N . ARG A 1 397 ? 10.328 15.006 -22.828 1.00 49.69 397 ARG A N 1
ATOM 3195 C CA . ARG A 1 397 ? 10.015 13.813 -22.000 1.00 49.69 397 ARG A CA 1
ATOM 3196 C C . ARG A 1 397 ? 10.807 12.530 -22.268 1.00 49.69 397 ARG A C 1
ATOM 3198 O O . ARG A 1 397 ? 10.241 11.449 -22.395 1.00 49.69 397 ARG A O 1
ATOM 3205 N N . ARG A 1 398 ? 12.132 12.606 -22.147 1.00 45.69 398 ARG A N 1
ATOM 3206 C CA . ARG A 1 398 ? 12.906 11.440 -21.702 1.00 45.69 398 ARG A CA 1
ATOM 3207 C C . ARG A 1 398 ? 12.963 11.455 -20.173 1.00 45.69 398 ARG A C 1
ATOM 3209 O O . ARG A 1 398 ? 13.654 12.290 -19.600 1.00 45.69 398 ARG A O 1
ATOM 3216 N N . MET A 1 399 ? 12.238 10.561 -19.499 1.00 46.66 399 MET A N 1
ATOM 3217 C CA . MET A 1 399 ? 12.507 10.308 -18.080 1.00 46.66 399 MET A CA 1
ATOM 3218 C C . MET A 1 399 ? 13.762 9.439 -17.995 1.00 46.66 399 MET A C 1
ATOM 3220 O O . MET A 1 399 ? 13.736 8.242 -18.283 1.00 46.66 399 MET A O 1
ATOM 3224 N N . LEU A 1 400 ? 14.886 10.083 -17.688 1.00 45.88 400 LEU A N 1
ATOM 3225 C CA . LEU A 1 400 ? 16.179 9.433 -17.510 1.00 45.88 400 LEU A CA 1
ATOM 3226 C C . LEU A 1 400 ? 16.217 8.769 -16.129 1.00 45.88 400 LEU A C 1
ATOM 3228 O O . LEU A 1 400 ? 16.121 9.441 -15.105 1.00 45.88 400 LEU A O 1
ATOM 3232 N N . GLY A 1 401 ? 16.343 7.446 -16.099 1.00 44.81 401 GLY A N 1
ATOM 3233 C CA . GLY A 1 401 ? 16.692 6.697 -14.899 1.00 44.81 401 GLY A CA 1
ATOM 3234 C C . GLY A 1 401 ? 18.202 6.692 -14.644 1.00 44.81 401 GLY A C 1
ATOM 3235 O O . GLY A 1 401 ? 19.003 7.249 -15.404 1.00 44.81 401 GLY A O 1
ATOM 3236 N N . LYS A 1 402 ? 18.604 6.033 -13.552 1.00 39.00 402 LYS A N 1
ATOM 3237 C CA . LYS A 1 402 ? 20.019 5.817 -13.211 1.00 39.00 402 LYS A CA 1
ATOM 3238 C C . LYS A 1 402 ? 20.708 5.086 -14.379 1.00 39.00 402 LYS A C 1
ATOM 3240 O O . LYS A 1 402 ? 20.108 4.194 -14.971 1.00 39.00 402 LYS A O 1
ATOM 3245 N N . TRP A 1 403 ? 21.937 5.476 -14.727 1.00 40.78 403 TRP A N 1
ATOM 3246 C CA . TRP A 1 403 ? 22.711 4.901 -15.849 1.00 40.78 403 TRP A CA 1
ATOM 3247 C C . TRP A 1 403 ? 22.157 5.158 -17.262 1.00 40.78 403 TRP A C 1
ATOM 3249 O O . TRP A 1 403 ? 22.435 4.389 -18.176 1.00 40.78 403 TRP A O 1
ATOM 3259 N N . ARG A 1 404 ? 21.362 6.222 -17.471 1.00 44.00 404 ARG A N 1
ATOM 3260 C CA . ARG A 1 404 ? 20.672 6.511 -18.753 1.00 44.00 404 ARG A CA 1
ATOM 3261 C C . ARG A 1 404 ? 19.682 5.421 -19.200 1.00 44.00 404 ARG A C 1
ATOM 3263 O O . ARG A 1 404 ? 19.159 5.509 -20.314 1.00 44.00 404 ARG A O 1
ATOM 3270 N N . ALA A 1 405 ? 19.372 4.451 -18.336 1.00 48.78 405 ALA A N 1
ATOM 3271 C CA . ALA A 1 405 ? 18.234 3.560 -18.510 1.00 48.78 405 ALA A CA 1
ATOM 3272 C C . ALA A 1 405 ? 16.965 4.424 -18.503 1.00 48.78 405 ALA A C 1
ATOM 3274 O O . ALA A 1 405 ? 16.654 5.073 -17.508 1.00 48.78 405 ALA A O 1
ATOM 3275 N N . GLY A 1 406 ? 16.304 4.546 -19.650 1.00 50.94 406 GLY A N 1
ATOM 3276 C CA . GLY A 1 406 ? 15.077 5.328 -19.779 1.00 50.94 406 GLY A CA 1
ATOM 3277 C C . GLY A 1 406 ? 13.854 4.479 -19.461 1.00 50.94 406 GLY A C 1
ATOM 3278 O O . GLY A 1 406 ? 13.882 3.267 -19.653 1.00 50.94 406 GLY A O 1
ATOM 3279 N N . TRP A 1 407 ? 12.777 5.128 -19.036 1.00 54.78 407 TRP A N 1
ATOM 3280 C CA . TRP A 1 407 ? 11.455 4.508 -18.960 1.00 54.78 407 TRP A CA 1
ATOM 3281 C C . TRP A 1 407 ? 10.607 5.025 -20.119 1.00 54.78 407 TRP A C 1
ATOM 3283 O O . TRP A 1 407 ? 10.675 6.211 -20.456 1.00 54.78 407 TRP A O 1
ATOM 3293 N N . LEU A 1 408 ? 9.820 4.142 -20.726 1.00 59.12 408 LEU A N 1
ATOM 3294 C CA . LEU A 1 408 ? 8.855 4.483 -21.766 1.00 59.12 408 LEU A CA 1
ATOM 3295 C C . LEU A 1 408 ? 7.478 4.006 -21.343 1.00 59.12 408 LEU A C 1
ATOM 3297 O O . LEU A 1 408 ? 7.319 2.863 -20.923 1.00 59.12 408 LEU A O 1
ATOM 3301 N N . LEU A 1 409 ? 6.496 4.891 -21.478 1.00 58.34 409 LEU A N 1
ATOM 3302 C CA . LEU A 1 409 ? 5.102 4.587 -21.203 1.00 58.34 409 LEU A CA 1
ATOM 3303 C C . LEU A 1 409 ? 4.328 4.564 -22.518 1.00 58.34 409 LEU A C 1
ATOM 3305 O O . LEU A 1 409 ? 4.357 5.531 -23.281 1.00 58.34 409 LEU A O 1
ATOM 3309 N N . MET A 1 410 ? 3.704 3.424 -22.787 1.00 61.41 410 MET A N 1
ATOM 3310 C CA . MET A 1 410 ? 3.295 2.969 -24.114 1.00 61.41 410 MET A CA 1
ATOM 3311 C C . MET A 1 410 ? 1.956 2.239 -24.012 1.00 61.41 410 MET A C 1
ATOM 3313 O O . MET A 1 410 ? 1.714 1.595 -22.995 1.00 61.41 410 MET A O 1
ATOM 3317 N N . ASP A 1 411 ? 1.119 2.313 -25.049 1.00 56.56 411 ASP A N 1
ATOM 3318 C CA . ASP A 1 411 ? -0.141 1.551 -25.114 1.00 56.56 411 ASP A CA 1
ATOM 3319 C C . ASP A 1 411 ? 0.102 0.073 -25.449 1.00 56.56 411 ASP A C 1
ATOM 3321 O O . ASP A 1 411 ? -0.379 -0.801 -24.737 1.00 56.56 411 ASP A O 1
ATOM 3325 N N . ASP A 1 412 ? 0.917 -0.207 -26.475 1.00 64.44 412 ASP A N 1
ATOM 3326 C CA . ASP A 1 412 ? 1.296 -1.566 -26.888 1.00 64.44 412 ASP A CA 1
ATOM 3327 C C . ASP A 1 412 ? 2.747 -1.877 -26.496 1.00 64.44 412 ASP A C 1
ATOM 3329 O O . ASP A 1 412 ? 3.679 -1.928 -27.307 1.00 64.44 412 ASP A O 1
ATOM 3333 N N . ALA A 1 413 ? 2.955 -2.060 -25.195 1.00 63.47 413 ALA A N 1
ATOM 3334 C CA . ALA A 1 413 ? 4.216 -2.583 -24.698 1.00 63.47 413 ALA A CA 1
ATOM 3335 C C . ALA A 1 413 ? 4.579 -3.965 -25.316 1.00 63.47 413 ALA A C 1
ATOM 3337 O O . ALA A 1 413 ? 5.770 -4.167 -25.579 1.00 63.47 413 ALA A O 1
ATOM 3338 N N . PRO A 1 414 ? 3.629 -4.886 -25.625 1.00 64.69 414 PRO A N 1
ATOM 3339 C CA . PRO A 1 414 ? 3.913 -6.116 -26.375 1.00 64.69 414 PRO A CA 1
ATOM 3340 C C 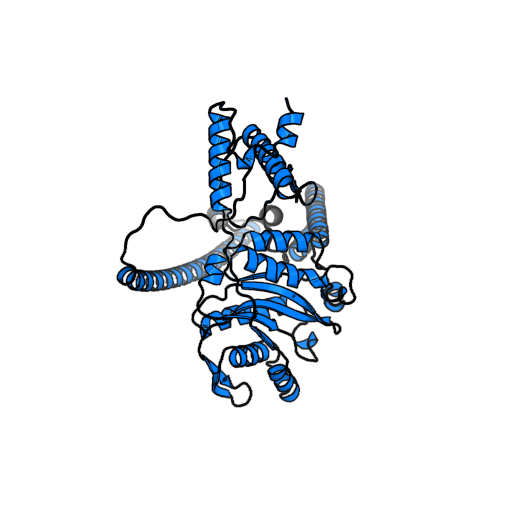. PRO A 1 414 ? 4.564 -5.944 -27.731 1.00 64.69 414 PRO A C 1
ATOM 3342 O O . PRO A 1 414 ? 5.606 -6.559 -27.988 1.00 64.69 414 PRO A O 1
ATOM 3345 N N . GLY A 1 415 ? 3.988 -5.108 -28.584 1.00 68.00 415 GLY A N 1
ATOM 3346 C CA . GLY A 1 415 ? 4.582 -4.760 -29.867 1.00 68.00 415 GLY A CA 1
ATOM 3347 C C . GLY A 1 415 ? 5.981 -4.182 -29.686 1.00 68.00 415 GLY A C 1
ATOM 3348 O O . GLY A 1 415 ? 6.931 -4.653 -30.311 1.00 68.00 415 GLY A O 1
ATOM 3349 N N . MET A 1 416 ? 6.146 -3.253 -28.738 1.00 74.12 416 MET A N 1
ATOM 3350 C CA . MET A 1 416 ? 7.450 -2.653 -28.448 1.00 74.12 416 MET A CA 1
ATOM 3351 C C . MET A 1 416 ? 8.487 -3.682 -27.985 1.00 74.12 416 MET A C 1
ATOM 3353 O O . MET A 1 416 ? 9.614 -3.671 -28.470 1.00 74.12 416 MET A O 1
ATOM 3357 N N . ALA A 1 417 ? 8.134 -4.600 -27.084 1.00 73.19 417 ALA A N 1
ATOM 3358 C CA . ALA A 1 417 ? 9.052 -5.642 -26.629 1.00 73.19 417 ALA A CA 1
ATOM 3359 C C . ALA A 1 417 ? 9.474 -6.567 -27.782 1.00 73.19 417 ALA A C 1
ATOM 3361 O O . ALA A 1 417 ? 10.656 -6.892 -27.905 1.00 73.19 417 ALA A O 1
ATOM 3362 N N . LYS A 1 418 ? 8.534 -6.943 -28.662 1.00 75.81 418 LYS A N 1
ATOM 3363 C CA . LYS A 1 418 ? 8.827 -7.725 -29.875 1.00 75.81 418 LYS A CA 1
ATOM 3364 C C . LYS A 1 418 ? 9.778 -6.976 -30.805 1.00 75.81 418 LYS A C 1
ATOM 3366 O O . LYS A 1 418 ? 10.747 -7.563 -31.284 1.00 75.81 418 LYS A O 1
ATOM 3371 N N . ASP A 1 419 ? 9.542 -5.690 -31.035 1.00 78.88 419 ASP A N 1
ATOM 3372 C CA . ASP A 1 419 ? 10.410 -4.876 -31.883 1.00 78.88 419 ASP A CA 1
ATOM 3373 C C . ASP A 1 419 ? 11.797 -4.676 -31.261 1.00 78.88 419 ASP A C 1
ATOM 3375 O O . ASP A 1 419 ? 12.799 -4.733 -31.972 1.00 78.88 419 ASP A O 1
ATOM 3379 N N . LEU A 1 420 ? 11.885 -4.532 -29.935 1.00 77.00 420 LEU A N 1
ATOM 3380 C CA . LEU A 1 420 ? 13.159 -4.427 -29.221 1.00 77.00 420 LEU A CA 1
ATOM 3381 C C . LEU A 1 420 ? 13.944 -5.732 -29.312 1.00 77.00 420 LEU A C 1
ATOM 3383 O O . LEU A 1 420 ? 15.152 -5.707 -29.537 1.00 77.00 420 LEU A O 1
ATOM 3387 N N . PHE A 1 421 ? 13.261 -6.870 -29.203 1.00 79.31 421 PHE A N 1
ATOM 3388 C CA . PHE A 1 421 ? 13.878 -8.178 -29.378 1.00 79.31 421 PHE A CA 1
ATOM 3389 C C . PHE A 1 421 ? 14.379 -8.384 -30.815 1.00 79.31 421 PHE A C 1
ATOM 3391 O O . PHE A 1 421 ? 15.503 -8.836 -31.019 1.00 79.31 421 PHE A O 1
ATOM 3398 N N . ARG A 1 422 ? 13.599 -7.974 -31.825 1.00 80.75 422 ARG A N 1
ATOM 3399 C CA . ARG A 1 422 ? 14.040 -7.978 -33.232 1.00 80.75 422 ARG A CA 1
ATOM 3400 C C . ARG A 1 422 ? 15.261 -7.085 -33.449 1.00 80.75 422 ARG A C 1
ATOM 3402 O O . ARG A 1 422 ? 16.203 -7.504 -34.112 1.00 80.75 422 ARG A O 1
ATOM 3409 N N . ALA A 1 423 ? 15.266 -5.882 -32.874 1.00 80.88 423 ALA A N 1
ATOM 3410 C CA . ALA A 1 423 ? 16.400 -4.964 -32.948 1.00 80.88 423 ALA A CA 1
ATOM 3411 C C . ALA A 1 423 ? 17.661 -5.547 -32.291 1.00 80.88 423 ALA A C 1
ATOM 3413 O O . ALA A 1 423 ? 18.754 -5.402 -32.836 1.00 80.88 423 ALA A O 1
ATOM 3414 N N . LEU A 1 424 ? 17.512 -6.231 -31.154 1.00 80.12 424 LEU A N 1
ATOM 3415 C CA . LEU A 1 424 ? 18.612 -6.914 -30.476 1.00 80.12 424 LEU A CA 1
ATOM 3416 C C . LEU A 1 424 ? 19.173 -8.064 -31.311 1.00 80.12 424 LEU A C 1
ATOM 3418 O O . LEU A 1 424 ? 20.387 -8.186 -31.437 1.00 80.12 424 LEU A O 1
ATOM 3422 N N . ASN A 1 425 ? 18.309 -8.885 -31.910 1.00 82.94 425 ASN A N 1
ATOM 3423 C CA . ASN A 1 425 ? 18.750 -9.977 -32.776 1.00 82.94 425 ASN A CA 1
ATOM 3424 C C . ASN A 1 425 ? 19.489 -9.450 -34.011 1.00 82.94 425 ASN A C 1
ATOM 3426 O O . ASN A 1 425 ? 20.550 -9.973 -34.339 1.00 82.94 425 ASN A O 1
ATOM 3430 N N . ALA A 1 426 ? 18.991 -8.373 -34.632 1.00 82.88 426 ALA A N 1
ATOM 3431 C CA . ALA A 1 426 ? 19.689 -7.703 -35.728 1.00 82.88 426 ALA A CA 1
ATOM 3432 C C . ALA A 1 426 ? 21.095 -7.254 -35.292 1.00 82.88 426 ALA A C 1
ATOM 3434 O O . ALA A 1 426 ? 22.078 -7.626 -35.929 1.00 82.88 426 ALA A O 1
ATOM 3435 N N . TYR A 1 427 ? 21.202 -6.574 -34.143 1.00 82.69 427 TYR A N 1
ATOM 3436 C CA . TYR A 1 427 ? 22.484 -6.155 -33.568 1.00 82.69 427 TYR A CA 1
ATOM 3437 C C . TYR A 1 427 ? 23.446 -7.331 -33.332 1.00 82.69 427 TYR A C 1
ATOM 3439 O O . TYR A 1 427 ? 24.603 -7.258 -33.737 1.00 82.69 427 TYR A O 1
ATOM 3447 N N . ARG A 1 428 ? 22.963 -8.436 -32.749 1.00 83.25 428 ARG A N 1
ATOM 3448 C CA . ARG A 1 428 ? 23.759 -9.654 -32.504 1.00 83.25 428 ARG A CA 1
ATOM 3449 C C . ARG A 1 428 ? 24.251 -10.321 -33.786 1.00 83.25 428 ARG A C 1
ATOM 3451 O O . ARG A 1 428 ? 25.351 -10.854 -33.808 1.00 83.25 428 ARG A O 1
ATOM 3458 N N . SER A 1 429 ? 23.441 -10.289 -34.841 1.00 84.38 429 SER A N 1
ATOM 3459 C CA . SER A 1 429 ? 23.775 -10.865 -36.151 1.00 84.38 429 SER A CA 1
ATOM 3460 C C . SER A 1 429 ? 24.641 -9.958 -37.036 1.00 84.38 429 SER A C 1
ATOM 3462 O O . SER A 1 429 ? 25.019 -10.361 -38.132 1.00 84.38 429 SER A O 1
ATOM 3464 N N . GLY A 1 430 ? 24.941 -8.729 -36.596 1.00 79.25 430 GLY A N 1
ATOM 3465 C CA . GLY A 1 430 ? 25.649 -7.733 -37.405 1.00 79.25 430 GLY A CA 1
ATOM 3466 C C . GLY A 1 430 ? 24.793 -7.074 -38.498 1.00 79.25 430 GLY A C 1
ATOM 3467 O O . GLY A 1 430 ? 25.316 -6.284 -39.287 1.00 79.25 430 GLY A O 1
ATOM 3468 N N . ASP A 1 431 ? 23.484 -7.346 -38.542 1.00 73.31 431 ASP A N 1
ATOM 3469 C CA . ASP A 1 431 ? 22.555 -6.699 -39.468 1.00 73.31 431 ASP A CA 1
ATOM 3470 C C . ASP A 1 431 ? 22.311 -5.235 -39.055 1.00 73.31 431 ASP A C 1
ATOM 3472 O O . ASP A 1 431 ? 21.975 -4.911 -37.912 1.00 73.31 431 ASP A O 1
ATOM 3476 N N . LYS A 1 432 ? 22.466 -4.316 -40.013 1.00 64.56 432 LYS A N 1
ATOM 3477 C CA . LYS A 1 432 ? 22.299 -2.871 -39.806 1.00 64.56 432 LYS A CA 1
ATOM 3478 C C . LYS A 1 432 ? 20.835 -2.417 -39.895 1.00 64.56 432 LYS A C 1
ATOM 3480 O O . LYS A 1 432 ? 20.533 -1.266 -39.561 1.00 64.56 432 LYS A O 1
ATOM 3485 N N . LYS A 1 433 ? 19.903 -3.265 -40.352 1.00 70.31 433 LYS A N 1
ATOM 3486 C CA . LYS A 1 433 ? 18.497 -2.877 -40.557 1.00 70.31 433 LYS A CA 1
ATOM 3487 C C . LYS A 1 433 ? 17.650 -3.079 -39.298 1.00 70.31 433 LYS A C 1
ATOM 3489 O O . LYS A 1 433 ? 17.030 -4.111 -39.088 1.00 70.31 433 LYS A O 1
ATOM 3494 N N . LEU A 1 434 ? 17.509 -2.015 -38.506 1.00 70.31 434 LEU A N 1
ATOM 3495 C CA . LEU A 1 434 ? 16.533 -1.974 -37.405 1.00 70.31 434 LEU A CA 1
ATOM 3496 C C . LEU A 1 434 ? 15.078 -2.082 -37.914 1.00 70.31 434 LEU A C 1
ATOM 3498 O O . LEU A 1 434 ? 14.816 -1.739 -39.071 1.00 70.31 434 LEU A O 1
ATOM 3502 N N . PRO A 1 435 ? 14.101 -2.478 -37.077 1.00 68.69 435 PRO A N 1
ATOM 3503 C CA . PRO A 1 435 ? 12.674 -2.367 -37.404 1.00 68.69 435 PRO A CA 1
ATOM 3504 C C . PRO A 1 435 ? 12.285 -0.932 -37.793 1.00 68.69 435 PRO A C 1
ATOM 3506 O O . PRO A 1 435 ? 12.831 0.021 -37.237 1.00 68.69 435 PRO A O 1
ATOM 3509 N N . VAL A 1 436 ? 11.351 -0.756 -38.739 1.00 64.75 436 VAL A N 1
ATOM 3510 C CA . VAL A 1 436 ? 11.016 0.550 -39.358 1.00 64.75 436 VAL A CA 1
ATOM 3511 C C . VAL A 1 436 ? 10.704 1.638 -38.319 1.00 64.75 436 VAL A C 1
ATOM 3513 O O . VAL A 1 436 ? 11.210 2.750 -38.451 1.00 64.75 436 VAL A O 1
ATOM 3516 N N . GLY A 1 437 ? 9.984 1.307 -37.242 1.00 62.16 437 GLY A N 1
ATOM 3517 C CA . GLY A 1 4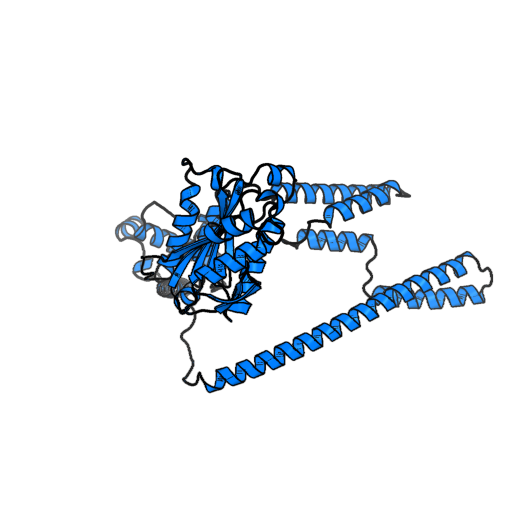37 ? 9.691 2.242 -36.149 1.00 62.16 437 GLY A CA 1
ATOM 3518 C C . GLY A 1 437 ? 10.912 2.649 -35.310 1.00 62.16 437 GLY A C 1
ATOM 3519 O O . GLY A 1 437 ? 10.938 3.740 -34.752 1.00 62.16 437 GLY A O 1
ATOM 3520 N N . MET A 1 438 ? 11.959 1.823 -35.252 1.00 67.56 438 MET A N 1
ATOM 3521 C CA . MET A 1 438 ? 13.153 2.011 -34.407 1.00 67.56 438 MET A CA 1
ATOM 3522 C C . MET A 1 438 ? 14.334 2.683 -35.116 1.00 67.56 438 MET A C 1
ATOM 3524 O O . MET A 1 438 ? 15.371 2.944 -34.500 1.00 67.56 438 MET A O 1
ATOM 3528 N N . ARG A 1 439 ? 14.183 2.987 -36.408 1.00 67.06 439 ARG A N 1
ATOM 3529 C CA . ARG A 1 439 ? 15.209 3.648 -37.228 1.00 67.06 439 ARG A CA 1
ATOM 3530 C C . ARG A 1 439 ? 15.354 5.150 -36.940 1.00 67.06 439 ARG A C 1
ATOM 3532 O O . ARG A 1 439 ? 16.332 5.745 -37.383 1.00 67.06 439 ARG A O 1
ATOM 3539 N N . GLY A 1 440 ? 14.423 5.749 -36.193 1.00 60.59 440 GLY A N 1
ATOM 3540 C CA . GLY A 1 440 ? 14.331 7.202 -36.007 1.00 60.59 440 GLY A CA 1
ATOM 3541 C C . GLY A 1 440 ? 13.637 7.903 -37.182 1.00 60.59 440 GLY A C 1
ATOM 3542 O O . GLY A 1 440 ? 13.273 7.267 -38.177 1.00 60.59 440 GLY A O 1
ATOM 3543 N N . SER A 1 441 ? 13.426 9.220 -37.071 1.00 59.53 441 SER A N 1
ATOM 3544 C CA . SER A 1 441 ? 12.789 9.999 -38.143 1.00 59.53 441 SER A CA 1
ATOM 3545 C C . SER A 1 441 ? 13.627 9.971 -39.429 1.00 59.53 441 SER A C 1
ATOM 3547 O O . SER A 1 441 ? 14.829 9.697 -39.407 1.00 59.53 441 SER A O 1
ATOM 3549 N N . VAL A 1 442 ? 12.991 10.213 -40.580 1.00 59.47 442 VAL A N 1
ATOM 3550 C CA . VAL A 1 442 ? 13.694 10.316 -41.876 1.00 59.47 442 VAL A CA 1
ATOM 3551 C C . VAL A 1 442 ? 14.772 11.405 -41.812 1.00 59.47 442 VAL A C 1
ATOM 3553 O O . VAL A 1 442 ? 15.911 11.151 -42.188 1.00 59.47 442 VAL A O 1
ATOM 3556 N N . THR A 1 443 ? 14.451 12.549 -41.209 1.00 56.41 443 THR A N 1
ATOM 3557 C CA . THR A 1 443 ? 15.365 13.682 -41.004 1.00 56.41 443 THR A CA 1
ATOM 3558 C C . THR A 1 443 ? 16.593 13.307 -40.167 1.00 56.41 443 THR A C 1
ATOM 3560 O O . THR A 1 443 ? 17.712 13.669 -40.511 1.00 56.41 443 THR A O 1
ATOM 3563 N N . LEU A 1 444 ? 16.419 12.517 -39.099 1.00 55.38 444 L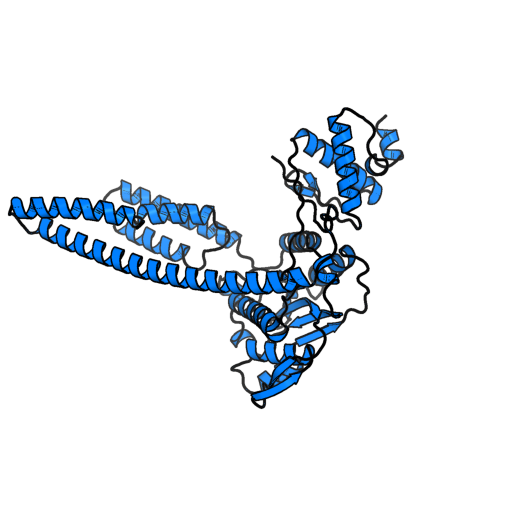EU A N 1
ATOM 3564 C CA . LEU A 1 444 ? 17.534 12.055 -38.260 1.00 55.38 444 LEU A CA 1
ATOM 3565 C C . LEU A 1 444 ? 18.461 11.082 -38.995 1.00 55.38 444 LEU A C 1
ATOM 3567 O O . LEU A 1 444 ? 19.663 11.074 -38.744 1.00 55.38 444 LEU A O 1
ATOM 3571 N N . ARG A 1 445 ? 17.903 10.267 -39.897 1.00 57.62 445 ARG A N 1
ATOM 3572 C CA . ARG A 1 445 ? 18.673 9.329 -40.726 1.00 57.62 445 ARG A CA 1
ATOM 3573 C C . ARG A 1 445 ? 19.491 10.033 -41.799 1.00 57.62 445 ARG A C 1
ATOM 3575 O O . ARG A 1 445 ? 20.587 9.583 -42.093 1.00 57.62 445 ARG A O 1
ATOM 3582 N N . GLN A 1 446 ? 18.962 11.118 -42.357 1.00 53.41 446 GLN A N 1
ATOM 3583 C CA . GLN A 1 446 ? 19.662 11.931 -43.352 1.00 53.41 446 GLN A CA 1
ATOM 3584 C C . GLN A 1 446 ? 20.804 12.752 -42.737 1.00 53.41 446 GLN A C 1
ATOM 3586 O O . GLN A 1 446 ? 21.773 13.022 -43.421 1.00 53.41 446 GLN A O 1
ATOM 3591 N N . ALA A 1 447 ? 20.728 13.093 -41.445 1.00 50.72 447 ALA A N 1
ATOM 3592 C CA . ALA A 1 447 ? 21.781 13.826 -40.733 1.00 50.72 447 ALA A CA 1
ATOM 3593 C C . ALA A 1 447 ? 22.943 12.949 -40.211 1.00 50.72 447 ALA A C 1
ATOM 3595 O O . ALA A 1 447 ? 23.868 13.469 -39.594 1.00 50.72 447 ALA A O 1
ATOM 3596 N N . THR A 1 448 ? 22.863 11.620 -40.361 1.00 46.41 448 THR A N 1
ATOM 3597 C CA . THR A 1 448 ? 23.895 10.660 -39.905 1.00 46.41 448 THR A CA 1
ATOM 3598 C C . THR A 1 448 ? 24.533 9.850 -41.039 1.00 46.41 448 THR A C 1
ATOM 3600 O O . THR A 1 448 ? 25.333 8.955 -40.759 1.00 46.41 448 THR A O 1
ATOM 3603 N N . GLN A 1 449 ? 24.174 10.153 -42.290 1.00 36.56 449 GLN A N 1
ATOM 3604 C CA . GLN A 1 449 ? 24.937 9.801 -43.492 1.00 36.56 449 GLN A CA 1
ATOM 3605 C C . GLN A 1 449 ? 25.830 10.983 -43.846 1.00 36.56 449 GLN A C 1
ATOM 3607 O O . GLN A 1 449 ? 26.951 10.713 -44.322 1.00 36.56 449 GLN A O 1
#

Organism: Corynebacterium amycolatum (NCBI:txid43765)